Protein AF-A0A928AVB0-F1 (afdb_monomer)

Solvent-accessible surface area (backbone atoms only — not comparable to full-atom values): 29765 Å² total; per-residue (Å²): 132,82,90,82,88,85,86,88,80,89,84,90,81,90,79,86,81,80,78,79,77,73,74,73,78,79,77,47,70,68,59,52,48,50,52,51,53,48,54,49,32,62,73,76,41,54,88,38,67,64,11,52,35,81,81,88,55,29,34,52,44,80,77,34,76,37,48,82,91,45,72,61,44,40,78,40,68,30,35,34,32,32,40,48,37,33,17,40,88,89,65,53,45,31,30,37,44,44,56,68,58,26,51,76,64,70,45,57,50,70,55,31,75,59,55,64,46,55,44,76,41,37,97,92,64,82,36,57,29,36,48,61,43,51,57,36,42,34,74,39,47,47,84,84,43,78,47,59,34,23,30,53,18,25,36,39,34,44,30,41,36,91,31,51,69,17,97,61,77,74,52,40,64,35,48,33,88,36,86,77,62,92,82,50,46,34,35,35,40,38,36,29,42,36,72,41,77,41,59,56,50,55,31,47,53,48,49,52,53,48,36,45,76,59,50,26,70,61,83,87,72,74,81,80,85,72,96,85,68,53,68,72,56,47,47,46,47,62,53,28,85,64,80,76,85,63,66,95,72,78,87,68,71,77,74,63,63,65,76,45,46,70,43,26,30,34,54,54,43,77,87,45,78,63,39,31,33,22,54,48,38,31,56,88,56,83,76,72,36,62,74,68,50,51,60,79,40,40,59,93,97,50,71,84,58,66,70,68,72,82,44,96,80,66,53,71,68,59,51,51,50,54,42,25,54,48,47,32,71,74,70,46,66,41,62,50,80,80,46,55,81,78,41,58,51,35,74,79,38,65,63,46,36,38,40,41,42,33,23,42,64,71,60,48,68,49,45,64,40,41,51,69,47,37,34,71,63,58,72,46,67,92,66,88,48,62,64,44,81,42,49,52,77,50,44,87,74,42,45,60,44,51,53,50,59,57,41,55,50,69,39,37,56,41,28,27,29,33,41,39,31,40,12,60,37,49,68,8,55,78,29,42,72,4,60,51,99,65,84,73,76,70,76,90,51,70,69,57,57,48,50,54,50,51,40,40,40,54,37,38,27,69,75,73,32,92,60,62,46,58,80,76,68,84,90,72,94,70,92,74,56,55,87,52,46,72,55,91,82,58,102,58,96,75,75,57,53,71,73,81,32,55,21,48,41,58,33,51,45,39,36,36,34,45,35,38,28,97

Secondary structure (DSSP, 8-state):
----------------------------HHHHHHHHHHHHHHHH-GGGGGGEETTTTEEEEEEE---TTSPP-TT--EEEEEEEEEE-TT--EEEE--HHHHHHHT---TTS----EEEEESTT---SSHHHHHHHHSPEEETTEEE---TT-EEEEEE-GGGT--S--S-SS-B-SSPPPTT--EEEEEEEEEEES-HHHHHHHHHHHHHHHTT-B-----PPPPTT--HHHHHHHHH----SS--SS-----STHHHHTTSSBB-SSTTSTTEEEETT--TTS---TTTT-GGGGPPTT--------SSSSS-HHHHHHHHHHHHHHHH-S---TTTTTTSPBGGG-SEEEEEEEEEETTS-EEEES-HHHHHHHHSS-SS---PEEEESS-GGG--S-HHHHHHGGG-BTT-EEEEEE-GGGTT-TT-B--SSS--------HHHHHHHHHHHHHHHHHHT-TTGGGGGSSSS-----TTSTT---SSS---------SS-B-TT--EEEEEEE-

Foldseek 3Di:
DDDDDDDDDDDDDDDDDPPPPPPPPPQDLVNVLLVVLLVLCVPPPVLFNQQFDPVQGKTKDWPDLADPPFDFQAADWWKFWKFKWKDFSVRATFFGLDQVQCVVQVLDALLEQSGTFTGIAHDPDFDQFQQVSCQRHHFTRHPNDTGTHGAFTKMKMWHFLVRRHTPDPDPFSRGGPDHDDRGGIMIMIMTTLHIGLFLPLLLLVLLQQQLCQQQRADPPDDDDDDDDDDVVVVLCVLLDPDDDDDDPDDPPQPPCLLVLLNQHWYASHNLDRSKTKNQVDFLVDDGPLCRVPLCSSDDPPDDSDDDDQSAPDDHLVVLSNQVSVVCCVPQNRFDDSVCQRVFDQLLPPQKWFKWKFKDFSNNSTQDTLDQSNCCSSRVHDPDHGGTDIAGNPPLVPALAFQSCSSPVNNHGARTKMKIWHKQLRHVAQAWDRADDDDQPQPPDDVVVLVSNLVSVLVSCCVPVHPPSNVPPDDDDDPPDDSSCRSHPPDPDCSNRPPPRGRHTTHGGTIMMMTMGID

Sequence (518 aa):
MRNIAILLSAVLTTLLLSTSCVKEPSVTFKEIEQRSLKAWIEKHRPELLDNYQEVGGYYVEVLEPGVMDSVPVTGKDVWLWYNFTGRDLEGNICETRSYQLATQLGTYTDYTHYVPTFRFSGKETHTIHEGTYLATFNKLCIDGDSIEVRYGTKLRLYLPSSITKGSSASDGGYEGQFALDENIPMIVDLEIFGHVANPVAYEGERVDGFAEANGGLCTDHKAEPKEDESEKSAMRRRVGTRADESTEGDEEVDKRPLEFFDGRWHQPVDTLAQLYVNYAYSPTKSFDFKVLGADTLKYPNEDIYVGGSVYANGSMSDIDKRINEALVKRFGEGITYDEVLTTDSLNTKNTAKVWYVGRFLDGYVFDTNIDEVKEIVYGKVEDKGEALSFDMKNVDDNKYILAWNYSIPTLRKGQWAAILTVSTYGYGIAGVVGSHTSTTTGGNNAYYDFLNYMNYMNYMNNYYGYNYGGMYNSYYGLGYNPYYYGFAGSTEDTSVTVTTTHTEIPAYSPLIFQIFVE

Mean predicted aligned error: 12.58 Å

Nearest PDB structures (foldseek):
  4lav-assembly2_B  TM=4.173E-01  e=5.858E-08  Homo sapiens
  3o5f-assembly1_A  TM=8.536E-01  e=3.445E-04  Homo sapiens
  4qt2-assembly1_A  TM=6.869E-01  e=1.767E-04  Plasmodium falciparum 3D7
  8pja-assembly1_A  TM=8.370E-01  e=4.810E-04  Homo sapiens
  7awx-assembly2_B  TM=6.008E-01  e=6.008E-04  Homo sapiens

Radius of gyration: 29.99 Å; Cα contacts (8 Å, |Δi|>4): 926; chains: 1; bounding box: 101×83×100 Å

pLDDT: mean 73.72, std 21.55, range [26.23, 98.38]

Structure (mmCIF, N/CA/C/O backbone):
data_AF-A0A928AVB0-F1
#
_entry.id   AF-A0A928AVB0-F1
#
loop_
_atom_site.group_PDB
_atom_site.id
_atom_site.type_symbol
_atom_site.label_atom_id
_atom_site.label_alt_id
_atom_site.label_comp_id
_atom_site.label_asym_id
_atom_site.label_entity_id
_atom_site.label_seq_id
_atom_site.pdbx_PDB_ins_code
_atom_site.Cartn_x
_atom_site.Cartn_y
_atom_site.Cartn_z
_atom_site.occupancy
_atom_site.B_iso_or_equiv
_atom_site.auth_seq_id
_atom_site.auth_comp_id
_atom_site.auth_asym_id
_atom_site.auth_atom_id
_atom_site.pdbx_PDB_model_num
ATOM 1 N N . MET A 1 1 ? -54.535 52.413 71.057 1.00 33.66 1 MET A N 1
ATOM 2 C CA . MET A 1 1 ? -54.806 53.755 70.495 1.00 33.66 1 MET A CA 1
ATOM 3 C C . MET A 1 1 ? -53.481 54.479 70.309 1.00 33.66 1 MET A C 1
ATOM 5 O O . MET A 1 1 ? -52.753 54.530 71.284 1.00 33.66 1 MET A O 1
ATOM 9 N N . ARG A 1 2 ? -53.245 55.028 69.103 1.00 31.73 2 ARG A N 1
ATOM 10 C CA . ARG A 1 2 ? -52.317 56.134 68.746 1.00 31.73 2 ARG A CA 1
ATOM 11 C C . ARG A 1 2 ? -50.832 55.950 69.121 1.00 31.73 2 ARG A C 1
ATOM 13 O O . ARG A 1 2 ? -50.487 55.951 70.288 1.00 31.73 2 ARG A O 1
ATOM 20 N N . ASN A 1 3 ? -49.941 55.651 68.172 1.00 28.59 3 ASN A N 1
ATOM 21 C CA . ASN A 1 3 ? -49.267 56.571 67.230 1.00 28.59 3 ASN A CA 1
ATOM 22 C C . ASN A 1 3 ? -48.680 57.852 67.854 1.00 28.59 3 ASN A C 1
ATOM 24 O O . ASN A 1 3 ? -49.421 58.603 68.482 1.00 28.59 3 ASN A O 1
ATOM 28 N N . ILE A 1 4 ? -47.419 58.117 67.455 1.00 35.66 4 ILE A N 1
ATOM 29 C CA . ILE A 1 4 ? -46.680 59.397 67.276 1.00 35.66 4 ILE A CA 1
ATOM 30 C C . ILE A 1 4 ? -45.381 59.405 68.119 1.00 35.66 4 ILE A C 1
ATOM 32 O O . ILE A 1 4 ? -45.452 59.449 69.338 1.00 35.66 4 ILE A O 1
ATOM 36 N N . ALA A 1 5 ? -44.216 59.082 67.526 1.00 34.56 5 ALA A N 1
ATOM 37 C CA . ALA A 1 5 ? -43.248 59.976 66.836 1.00 34.56 5 ALA A CA 1
ATOM 38 C C . ALA A 1 5 ? -42.344 60.735 67.855 1.00 34.56 5 ALA A C 1
ATOM 40 O O . ALA A 1 5 ? -42.845 61.143 68.887 1.00 34.56 5 ALA A O 1
ATOM 41 N N . ILE A 1 6 ? -41.042 61.009 67.689 1.00 34.91 6 ILE A N 1
ATOM 42 C CA . ILE A 1 6 ? -40.151 61.054 66.523 1.00 34.91 6 ILE A CA 1
ATOM 43 C C . ILE A 1 6 ? -38.696 61.360 67.027 1.00 34.91 6 ILE A C 1
ATOM 45 O O . ILE A 1 6 ? -38.548 62.040 68.037 1.00 34.91 6 ILE A O 1
ATOM 49 N N . LEU A 1 7 ? -37.677 60.949 66.249 1.00 32.78 7 LEU A N 1
ATOM 50 C CA . LEU A 1 7 ? -36.312 61.519 66.035 1.00 32.78 7 LEU A CA 1
ATOM 51 C C . LEU A 1 7 ? -35.095 61.322 66.989 1.00 32.78 7 LEU A C 1
ATOM 53 O O . LEU A 1 7 ? -35.076 61.796 68.117 1.00 32.78 7 LEU A O 1
ATOM 57 N N . LEU A 1 8 ? -34.017 60.843 66.318 1.00 28.88 8 LEU A N 1
ATOM 58 C CA . LEU A 1 8 ? -32.571 61.203 66.372 1.00 28.88 8 LEU A CA 1
ATOM 59 C C . LEU A 1 8 ? -31.777 60.803 67.639 1.00 28.88 8 LEU A C 1
ATOM 61 O O . LEU A 1 8 ? -32.194 61.096 68.743 1.00 28.88 8 LEU A O 1
ATOM 65 N N . SER A 1 9 ? -30.594 60.172 67.595 1.00 28.92 9 SER A N 1
ATOM 66 C CA . SER A 1 9 ? -29.535 60.133 66.571 1.00 28.92 9 SER A CA 1
ATOM 67 C C . SER A 1 9 ? -28.434 59.104 66.921 1.00 28.92 9 SER A C 1
ATOM 69 O O . SER A 1 9 ? -28.043 59.026 68.078 1.00 28.92 9 SER A O 1
ATOM 71 N N . ALA A 1 10 ? -27.896 58.442 65.882 1.00 31.27 10 ALA A N 1
ATOM 72 C CA . ALA A 1 10 ? -26.540 57.876 65.720 1.00 31.27 10 ALA A CA 1
ATOM 73 C C . ALA A 1 10 ? -26.010 56.820 66.725 1.00 31.27 10 ALA A C 1
ATOM 75 O O . ALA A 1 10 ? -25.795 57.103 67.893 1.00 31.27 10 ALA A O 1
ATOM 76 N N . VAL A 1 11 ? -25.624 55.632 66.240 1.00 32.53 11 VAL A N 1
ATOM 77 C CA . VAL A 1 11 ? -24.258 55.335 65.758 1.00 32.53 11 VAL A CA 1
ATOM 78 C C . VAL A 1 11 ? -24.245 53.973 65.040 1.00 32.53 11 VAL A C 1
ATOM 80 O O . VAL A 1 11 ? -24.904 53.012 65.417 1.00 32.53 11 VAL A O 1
ATOM 83 N N . LEU A 1 12 ? -23.497 53.989 63.946 1.00 36.56 12 LEU A N 1
ATOM 84 C CA . LEU A 1 12 ? -23.180 52.995 62.932 1.00 36.56 12 LEU A CA 1
ATOM 85 C C . LEU A 1 12 ? -22.532 51.711 63.490 1.00 36.56 12 LEU A C 1
ATOM 87 O O . LEU A 1 12 ? -21.536 51.803 64.204 1.00 36.56 12 LEU A O 1
ATOM 91 N N . THR A 1 13 ? -22.980 50.522 63.069 1.00 36.69 13 THR A N 1
ATOM 92 C CA . THR A 1 13 ? -22.052 49.397 62.825 1.00 36.69 13 THR A CA 1
ATOM 93 C C . THR A 1 13 ? -22.631 48.371 61.845 1.00 36.69 13 THR A C 1
ATOM 95 O O . THR A 1 13 ? -23.638 47.716 62.082 1.00 36.69 13 THR A O 1
ATOM 98 N N . THR A 1 14 ? -21.947 48.315 60.709 1.00 37.47 14 THR A N 1
ATOM 99 C CA . THR A 1 14 ? -21.915 47.341 59.612 1.00 37.47 14 THR A CA 1
ATOM 100 C C . THR A 1 14 ? -22.321 45.898 59.939 1.00 37.47 14 THR A C 1
ATOM 102 O O . THR A 1 14 ? -21.672 45.248 60.756 1.00 37.47 14 THR A O 1
ATOM 105 N N . LEU A 1 15 ? -23.273 45.354 59.169 1.00 35.31 15 LEU A N 1
ATOM 106 C CA . LEU A 1 15 ? -23.420 43.912 58.955 1.00 35.31 15 LEU A CA 1
ATOM 107 C C . LEU A 1 15 ? -23.074 43.600 57.492 1.00 35.31 15 LEU A C 1
ATOM 109 O O . LEU A 1 15 ? -23.687 44.144 56.573 1.00 35.31 15 LEU A O 1
ATOM 113 N N . LEU A 1 16 ? -22.044 42.776 57.299 1.00 37.19 16 LEU A N 1
ATOM 114 C CA . LEU A 1 16 ? -21.566 42.321 55.998 1.00 37.19 16 LEU A CA 1
ATOM 115 C C . LEU A 1 16 ? -22.650 41.503 55.283 1.00 37.19 16 LEU A C 1
ATOM 117 O O . LEU A 1 16 ? -23.106 40.486 55.800 1.00 37.19 16 LEU A O 1
ATOM 121 N N . LEU A 1 17 ? -23.002 41.911 54.065 1.00 38.25 17 LEU A N 1
ATOM 122 C CA . LEU A 1 17 ? -23.633 41.033 53.084 1.00 38.25 17 LEU A CA 1
ATOM 123 C C . LEU A 1 17 ? -22.529 40.171 52.467 1.00 38.25 17 LEU A C 1
ATOM 125 O O . LEU A 1 17 ? -21.763 40.640 51.628 1.00 38.25 17 LEU A O 1
ATOM 129 N N . SER A 1 18 ? -22.425 38.916 52.894 1.00 35.69 18 SER A N 1
ATOM 130 C CA . SER A 1 18 ? -21.656 37.910 52.171 1.00 35.69 18 SER A CA 1
ATOM 131 C C . SER A 1 18 ? -22.395 37.554 50.881 1.00 35.69 18 SER A C 1
ATOM 133 O O . SER A 1 18 ? -23.296 36.718 50.853 1.00 35.69 18 SER A O 1
ATOM 135 N N . THR A 1 19 ? -22.001 38.196 49.782 1.00 36.47 19 THR A N 1
ATOM 136 C CA . THR A 1 19 ? -22.246 37.681 48.435 1.00 36.47 19 THR A CA 1
ATOM 137 C C . THR A 1 19 ? -21.499 36.357 48.299 1.00 36.47 19 THR A C 1
ATOM 139 O O . THR A 1 19 ? -20.285 36.328 48.093 1.00 36.47 19 THR A O 1
ATOM 142 N N . SER A 1 20 ? -22.216 35.248 48.458 1.00 32.47 20 SER A N 1
ATOM 143 C CA . SER A 1 20 ? -21.736 33.940 48.030 1.00 32.47 20 SER A CA 1
ATOM 144 C C . SER A 1 20 ? -21.704 33.935 46.502 1.00 32.47 20 SER A C 1
ATOM 146 O O . SER A 1 20 ? -22.694 33.612 45.851 1.00 32.47 20 SER A O 1
ATOM 148 N N . CYS A 1 21 ? -20.580 34.342 45.911 1.00 41.16 21 CYS A N 1
ATOM 149 C CA . CYS A 1 21 ? -20.248 33.909 44.560 1.00 41.16 21 CYS A CA 1
ATOM 150 C C . CYS A 1 21 ? -19.856 32.433 44.655 1.00 41.16 21 CYS A C 1
ATOM 152 O O . CYS A 1 21 ? -18.676 32.104 44.783 1.00 41.16 21 CYS A O 1
ATOM 154 N N . VAL A 1 22 ? -20.842 31.536 44.605 1.00 37.34 22 VAL A N 1
ATOM 155 C CA . VAL A 1 22 ? -20.578 30.182 44.118 1.00 37.34 22 VAL A CA 1
ATOM 156 C C . VAL A 1 22 ? -20.157 30.366 42.665 1.00 37.34 22 VAL A C 1
ATOM 158 O O . VAL A 1 22 ? -20.971 30.727 41.820 1.00 37.34 22 VAL A O 1
ATOM 161 N N . LYS A 1 23 ? -18.864 30.196 42.380 1.00 41.41 23 LYS A N 1
ATOM 162 C CA . LYS A 1 23 ? -18.435 29.903 41.014 1.00 41.41 23 LYS A CA 1
ATOM 163 C C . LYS A 1 23 ? -19.114 28.588 40.652 1.00 41.41 23 LYS A C 1
ATOM 165 O O . LYS A 1 23 ? -18.741 27.556 41.205 1.00 41.41 23 LYS A O 1
ATOM 170 N N . GLU A 1 24 ? -20.120 28.626 39.785 1.00 44.56 24 GLU A N 1
ATOM 171 C CA . GLU A 1 24 ? -20.544 27.411 39.097 1.00 44.56 24 GLU A CA 1
ATOM 172 C C . GLU A 1 24 ? -19.290 26.834 38.426 1.00 44.56 24 GLU A C 1
ATOM 174 O O . GLU A 1 24 ? -18.588 27.579 37.730 1.00 44.56 24 GLU A O 1
ATOM 179 N N . PRO A 1 25 ? -18.916 25.570 38.688 1.00 49.44 25 PRO A N 1
ATOM 180 C CA . PRO A 1 25 ? -17.823 24.966 37.953 1.00 49.44 25 PRO A CA 1
ATOM 181 C C . PRO A 1 25 ? -18.251 24.962 36.488 1.00 49.44 25 PRO A C 1
ATOM 183 O O . PRO A 1 25 ? -19.247 24.335 36.131 1.00 49.44 25 PRO A O 1
ATOM 186 N N . SER A 1 26 ? -17.542 25.720 35.651 1.00 61.50 26 SER A N 1
ATOM 187 C CA . SER A 1 26 ? -17.731 25.672 34.209 1.00 61.50 26 SER A CA 1
ATOM 188 C C . SER A 1 26 ? -17.428 24.242 33.774 1.00 61.50 26 SER A C 1
ATOM 190 O O . SER A 1 26 ? -16.262 23.844 33.769 1.00 61.50 26 SER A O 1
ATOM 192 N N . VAL A 1 27 ? -18.472 23.459 33.498 1.00 70.56 27 VAL A N 1
ATOM 193 C CA . VAL A 1 27 ? -18.339 22.087 33.001 1.00 70.56 27 VAL A CA 1
ATOM 194 C C . VAL A 1 27 ? -17.520 22.151 31.716 1.00 70.56 27 VAL A C 1
ATOM 196 O O . VAL A 1 27 ? -17.797 22.969 30.837 1.00 70.56 27 VAL A O 1
ATOM 199 N N . THR A 1 28 ? -16.468 21.346 31.632 1.00 80.62 28 THR A N 1
ATOM 200 C CA . THR A 1 28 ? -15.581 21.339 30.465 1.00 80.62 28 THR A CA 1
ATOM 201 C C . THR A 1 28 ? -16.300 20.747 29.252 1.00 80.62 28 THR A C 1
ATOM 203 O O . THR A 1 28 ? -17.199 19.919 29.403 1.00 80.62 28 THR A O 1
ATOM 206 N N . PHE A 1 29 ? -15.893 21.125 28.034 1.00 80.00 29 PHE A N 1
ATOM 207 C CA . PHE A 1 29 ? -16.454 20.544 26.805 1.00 80.00 29 PHE A CA 1
ATOM 208 C C . PHE A 1 29 ? -16.397 19.008 26.827 1.00 80.00 29 PHE A C 1
ATOM 210 O O . PHE A 1 29 ? -17.401 18.353 26.568 1.00 80.00 29 PHE A O 1
ATOM 217 N N . LYS A 1 30 ? -15.260 18.441 27.253 1.00 79.00 30 LYS A N 1
ATOM 218 C CA . LYS A 1 30 ? -15.066 16.992 27.387 1.00 79.00 30 LYS A CA 1
ATOM 219 C C . LYS A 1 30 ? -16.107 16.341 28.304 1.00 79.00 30 LYS A C 1
ATOM 221 O O . LYS A 1 30 ? -16.655 15.298 27.969 1.00 79.00 30 LYS A O 1
ATOM 226 N N . GLU A 1 31 ? -16.413 16.953 29.446 1.00 83.06 31 GLU A N 1
ATOM 227 C CA . GLU A 1 31 ? -17.437 16.437 30.365 1.00 83.06 31 GLU A CA 1
ATOM 228 C C . GLU A 1 31 ? -18.852 16.541 29.777 1.00 83.06 31 GLU A C 1
ATOM 230 O O . GLU A 1 31 ? -19.675 15.652 30.000 1.00 83.06 31 GLU A O 1
ATOM 235 N N . ILE A 1 32 ? -19.151 17.611 29.031 1.00 84.94 32 ILE A N 1
ATOM 236 C CA . ILE A 1 32 ? -20.437 17.771 28.333 1.00 84.94 32 ILE A CA 1
ATOM 237 C C . ILE A 1 32 ? -20.581 16.703 27.247 1.00 84.94 32 ILE A C 1
ATOM 239 O O . ILE A 1 32 ? -21.625 16.054 27.157 1.00 84.94 32 ILE A O 1
ATOM 243 N N . GLU A 1 33 ? -19.534 16.490 26.455 1.00 86.81 33 GLU A N 1
ATOM 244 C CA . GLU A 1 33 ? -19.502 15.487 25.399 1.00 86.81 33 GLU A CA 1
ATOM 245 C C . GLU A 1 33 ? -19.689 14.078 25.963 1.00 86.81 33 GLU A C 1
ATOM 247 O O . GLU A 1 33 ? -20.581 13.359 25.523 1.00 86.81 33 GLU A O 1
ATOM 252 N N . GLN A 1 34 ? -18.922 13.696 26.986 1.00 87.44 34 GLN A N 1
ATOM 253 C CA . GLN A 1 34 ? -19.032 12.371 27.602 1.00 87.44 34 GLN A CA 1
ATOM 254 C C . GLN A 1 34 ? -20.437 12.102 28.154 1.00 87.44 34 GLN A C 1
ATOM 256 O O . GLN A 1 34 ? -20.976 11.008 27.981 1.00 87.44 34 GLN A O 1
ATOM 261 N N . ARG A 1 35 ? -21.068 13.104 28.782 1.00 88.69 35 ARG A N 1
ATOM 262 C CA . ARG A 1 35 ? -22.465 12.997 29.238 1.00 88.69 35 ARG A CA 1
ATOM 263 C C . ARG A 1 35 ? -23.433 12.844 28.069 1.00 88.69 35 ARG A C 1
ATOM 265 O O . ARG A 1 35 ? -24.374 12.062 28.169 1.00 88.69 35 ARG A O 1
ATOM 272 N N . SER A 1 36 ? -23.197 13.569 26.979 1.00 89.44 36 SER A N 1
ATOM 273 C CA . SER A 1 36 ? -24.034 13.523 25.778 1.00 89.44 36 SER A CA 1
ATOM 274 C C . SER A 1 36 ? -23.930 12.169 25.075 1.00 89.44 36 SER A C 1
ATOM 276 O O . SER A 1 36 ? -24.956 11.570 24.761 1.00 89.44 36 SER A O 1
ATOM 278 N N . LEU A 1 37 ? -22.713 11.640 24.912 1.00 91.69 37 LEU A N 1
ATOM 279 C CA . LEU A 1 37 ? -22.473 10.313 24.350 1.00 91.69 37 LEU A CA 1
ATOM 280 C C . LEU A 1 37 ? -23.099 9.224 25.226 1.00 91.69 37 LEU A C 1
ATOM 282 O O . LEU A 1 37 ? -23.802 8.360 24.711 1.00 91.69 37 LEU A O 1
ATOM 286 N N . LYS A 1 38 ? -22.932 9.298 26.554 1.00 94.31 38 LYS A N 1
ATOM 287 C CA . LYS A 1 38 ? -23.590 8.368 27.481 1.00 94.31 38 LYS A CA 1
ATOM 288 C C . LYS A 1 38 ? -25.113 8.396 27.336 1.00 94.31 38 LYS A C 1
ATOM 290 O O . LYS A 1 38 ? -25.719 7.343 27.193 1.00 94.31 38 LYS A O 1
ATOM 295 N N . ALA A 1 39 ? -25.731 9.578 27.330 1.00 93.56 39 ALA A N 1
ATOM 296 C CA . ALA A 1 39 ? -27.179 9.706 27.161 1.00 93.56 39 ALA A CA 1
ATOM 297 C C . ALA A 1 39 ? -27.654 9.160 25.801 1.00 93.56 39 ALA A C 1
ATOM 299 O O . ALA A 1 39 ? -28.738 8.584 25.694 1.00 93.56 39 ALA A O 1
ATOM 300 N N . TRP A 1 40 ? -26.837 9.316 24.756 1.00 94.44 40 TRP A N 1
ATOM 301 C CA . TRP A 1 40 ? -27.108 8.718 23.455 1.00 94.44 40 TRP A CA 1
ATOM 302 C C . TRP A 1 40 ? -27.063 7.183 23.520 1.00 94.44 40 TRP A C 1
ATOM 304 O O . TRP A 1 40 ? -27.983 6.546 23.007 1.00 94.44 40 TRP A O 1
ATOM 314 N N . ILE A 1 41 ? -26.065 6.597 24.194 1.00 96.75 41 ILE A N 1
ATOM 315 C CA . ILE A 1 41 ? -25.951 5.143 24.411 1.00 96.75 41 ILE A CA 1
ATOM 316 C C . ILE A 1 41 ? -27.130 4.619 25.236 1.00 96.75 41 ILE A C 1
ATOM 318 O O . ILE A 1 41 ? -27.784 3.679 24.805 1.00 96.75 41 ILE A O 1
ATOM 322 N N . GLU A 1 42 ? -27.489 5.269 26.347 1.00 96.69 42 GLU A N 1
ATOM 323 C CA . GLU A 1 42 ? -28.650 4.890 27.175 1.00 96.69 42 GLU A CA 1
ATOM 324 C C . GLU A 1 42 ? -29.952 4.818 26.362 1.00 96.69 42 GLU A C 1
ATOM 326 O O . GLU A 1 42 ? -30.816 3.983 26.626 1.00 96.69 42 GLU A O 1
ATOM 331 N N . LYS A 1 43 ? -30.099 5.695 25.363 1.00 96.44 43 LYS A N 1
ATOM 332 C CA . LYS A 1 43 ? -31.293 5.762 24.521 1.00 96.44 43 LYS A CA 1
ATOM 333 C C . LYS A 1 43 ? -31.285 4.757 23.366 1.00 96.44 43 LYS A C 1
ATOM 335 O O . LYS A 1 43 ? -32.346 4.224 23.047 1.00 96.44 43 LYS A O 1
ATOM 340 N N . HIS A 1 44 ? -30.146 4.553 22.702 1.00 95.12 44 HIS A N 1
ATOM 341 C CA . HIS A 1 44 ? -30.088 3.810 21.434 1.00 95.12 44 HIS A CA 1
ATOM 342 C C . HIS A 1 44 ? -29.412 2.442 21.543 1.00 95.12 44 HIS A C 1
ATOM 344 O O . HIS A 1 44 ? -29.742 1.564 20.754 1.00 95.12 44 HIS A O 1
ATOM 350 N N . ARG A 1 45 ? -28.484 2.270 22.490 1.00 95.19 45 ARG A N 1
ATOM 351 C CA . ARG A 1 45 ? -27.652 1.073 22.693 1.00 95.19 45 ARG A CA 1
ATOM 352 C C . ARG A 1 45 ? -27.510 0.731 24.195 1.00 95.19 45 ARG A C 1
ATOM 354 O O . ARG A 1 45 ? -26.383 0.629 24.688 1.00 95.19 45 ARG A O 1
ATOM 361 N N . PRO A 1 46 ? -28.609 0.626 24.971 1.00 96.19 46 PRO A N 1
ATOM 362 C CA . PRO A 1 46 ? -28.546 0.456 26.428 1.00 96.19 46 PRO A CA 1
ATOM 363 C C . PRO A 1 46 ? -27.792 -0.806 26.873 1.00 96.19 46 PRO A C 1
ATOM 365 O O . PRO A 1 46 ? -27.274 -0.845 27.985 1.00 96.19 46 PRO A O 1
ATOM 368 N N . GLU A 1 47 ? -27.700 -1.817 26.012 1.00 95.19 47 GLU A N 1
ATOM 369 C CA . GLU A 1 47 ? -26.922 -3.034 26.236 1.00 95.19 47 GLU A CA 1
ATOM 370 C C . GLU A 1 47 ? -25.408 -2.798 26.317 1.00 95.19 47 GLU A C 1
ATOM 372 O O . GLU A 1 47 ? -24.701 -3.640 26.848 1.00 95.19 47 GLU A O 1
ATOM 377 N N . LEU A 1 48 ? -24.897 -1.657 25.837 1.00 95.88 48 LEU A N 1
ATOM 378 C CA . LEU A 1 48 ? -23.464 -1.349 25.860 1.00 95.88 48 LEU A CA 1
ATOM 379 C C . LEU A 1 48 ? -23.026 -0.575 27.108 1.00 95.88 48 LEU A C 1
ATOM 381 O O . LEU A 1 48 ? -21.851 -0.231 27.216 1.00 95.88 48 LEU A O 1
ATOM 385 N N . LEU A 1 49 ? -23.929 -0.261 28.045 1.00 94.06 49 LEU A N 1
ATOM 386 C CA . LEU A 1 49 ? -23.604 0.583 29.204 1.00 94.06 49 LEU A CA 1
ATOM 387 C C . LEU A 1 49 ? -22.501 -0.005 30.093 1.00 94.06 49 LEU A C 1
ATOM 389 O O . LEU A 1 49 ? -21.698 0.758 30.632 1.00 94.06 49 LEU A O 1
ATOM 393 N N . ASP A 1 50 ? -22.431 -1.333 30.183 1.00 93.31 50 ASP A N 1
ATOM 394 C CA . ASP A 1 50 ? -21.404 -2.055 30.941 1.00 93.31 50 ASP A CA 1
ATOM 395 C C . ASP A 1 50 ? -20.101 -2.269 30.135 1.00 93.31 50 ASP A C 1
ATOM 397 O O . ASP A 1 50 ? -19.092 -2.708 30.686 1.00 93.31 50 ASP A O 1
ATOM 401 N N . ASN A 1 51 ? -20.074 -1.867 28.855 1.00 95.44 51 ASN A N 1
ATOM 402 C CA . ASN A 1 51 ? -18.912 -1.960 27.954 1.00 95.44 51 ASN A CA 1
ATOM 403 C C . ASN A 1 51 ? -18.139 -0.635 27.844 1.00 95.44 51 ASN A C 1
ATOM 405 O O . ASN A 1 51 ? -17.466 -0.362 26.841 1.00 95.44 51 ASN A O 1
ATOM 409 N N . TYR A 1 52 ? -18.263 0.228 28.851 1.00 95.06 52 TYR A N 1
ATOM 410 C CA . TYR A 1 52 ? -17.554 1.501 28.912 1.00 95.06 52 TYR A CA 1
ATOM 411 C C . TYR A 1 52 ? -16.061 1.299 29.200 1.00 95.06 52 TYR A C 1
ATOM 413 O O . TYR A 1 52 ? -15.680 0.651 30.174 1.00 95.06 52 TYR A O 1
ATOM 421 N N . GLN A 1 53 ? -15.205 1.912 28.384 1.00 95.19 53 GLN A N 1
ATOM 422 C CA . GLN A 1 53 ? -13.756 1.900 28.560 1.00 95.19 53 GLN A CA 1
ATOM 423 C C . GLN A 1 53 ? -13.311 3.193 29.251 1.00 95.19 53 GLN A C 1
ATOM 425 O O . GLN A 1 53 ? -13.375 4.278 28.669 1.00 95.19 53 GLN A O 1
ATOM 430 N N . GLU A 1 54 ? -12.837 3.087 30.497 1.00 91.44 54 GLU A N 1
ATOM 431 C CA . GLU A 1 54 ? -12.413 4.251 31.291 1.00 91.44 54 GLU A CA 1
ATOM 432 C C . GLU A 1 54 ? -11.276 5.033 30.622 1.00 91.44 54 GLU A C 1
ATOM 434 O O . GLU A 1 54 ? -11.285 6.267 30.583 1.00 91.44 54 GLU A O 1
ATOM 439 N N . VAL A 1 55 ? -10.305 4.309 30.061 1.00 88.75 55 VAL A N 1
ATOM 440 C CA . VAL A 1 55 ? -9.205 4.891 29.292 1.00 88.75 55 VAL A CA 1
ATOM 441 C C . VAL A 1 55 ? -9.744 5.282 27.920 1.00 88.75 55 VAL A C 1
ATOM 443 O O . VAL A 1 55 ? -10.080 4.423 27.118 1.00 88.75 55 VAL A O 1
ATOM 446 N N . GLY A 1 56 ? -9.843 6.586 27.658 1.00 87.25 56 GLY A N 1
ATOM 447 C CA . GLY A 1 56 ? -10.404 7.145 26.420 1.00 87.25 56 GLY A CA 1
ATOM 448 C C . GLY A 1 56 ? -11.885 7.526 26.523 1.00 87.25 56 GLY A C 1
ATOM 449 O O . GLY A 1 56 ? -12.304 8.484 25.879 1.00 87.25 56 GLY A O 1
ATOM 450 N N . GLY A 1 57 ? -12.660 6.870 27.390 1.00 92.44 57 GLY A N 1
ATOM 451 C CA . GLY A 1 57 ? -14.058 7.219 27.648 1.00 92.44 57 GLY A CA 1
ATOM 452 C C . GLY A 1 57 ? -15.000 6.907 26.486 1.00 92.44 57 GLY A C 1
ATOM 453 O O . GLY A 1 57 ? -15.807 7.756 26.108 1.00 92.44 57 GLY A O 1
ATOM 454 N N . TYR A 1 58 ? -14.879 5.708 25.920 1.00 93.75 58 TYR A N 1
ATOM 455 C CA . TYR A 1 58 ? -15.660 5.226 24.776 1.00 93.75 58 TYR A CA 1
ATOM 456 C C . TYR A 1 58 ? -16.398 3.926 25.104 1.00 93.75 58 TYR A C 1
ATOM 458 O O . TYR A 1 58 ? -16.132 3.301 26.128 1.00 93.75 58 TYR A O 1
ATOM 466 N N . TYR A 1 59 ? -17.324 3.518 24.237 1.00 96.25 59 TYR A N 1
ATOM 467 C CA . TYR A 1 59 ? -18.045 2.246 24.369 1.00 96.25 59 TYR A CA 1
ATOM 468 C C . TYR A 1 59 ? -17.669 1.296 23.238 1.00 96.25 59 TYR A C 1
ATOM 470 O O . TYR A 1 59 ? -17.347 1.741 22.132 1.00 96.25 59 TYR A O 1
ATOM 478 N N . VAL A 1 60 ? -17.728 -0.005 23.517 1.00 96.75 60 VAL A N 1
ATOM 479 C CA . VAL A 1 60 ? -17.371 -1.054 22.559 1.00 96.75 60 VAL A CA 1
ATOM 480 C C . VAL A 1 60 ? -18.498 -2.064 22.415 1.00 96.75 60 VAL A C 1
ATOM 482 O O . VAL A 1 60 ? -19.041 -2.570 23.393 1.00 96.75 60 VAL A O 1
ATOM 485 N N . GLU A 1 61 ? -18.802 -2.396 21.171 1.00 96.56 61 GLU A N 1
ATOM 486 C CA . GLU A 1 61 ? -19.571 -3.568 20.786 1.00 96.56 61 GLU A CA 1
ATOM 487 C C . GLU A 1 61 ? -18.637 -4.554 20.078 1.00 96.56 61 GLU A C 1
ATOM 489 O O . GLU A 1 61 ? -17.934 -4.191 19.132 1.00 96.56 61 GLU A O 1
ATOM 494 N N . VAL A 1 62 ? -18.632 -5.810 20.525 1.00 96.19 62 VAL A N 1
ATOM 495 C CA . VAL A 1 62 ? -17.912 -6.892 19.843 1.00 96.19 62 VAL A CA 1
ATOM 496 C C . VAL A 1 62 ? -18.851 -7.515 18.820 1.00 96.19 62 VAL A C 1
ATOM 498 O O . VAL A 1 62 ? -19.831 -8.157 19.187 1.00 96.19 62 VAL A O 1
ATOM 501 N N . LEU A 1 63 ? -18.550 -7.322 17.536 1.00 96.44 63 LEU A N 1
ATOM 502 C CA . LEU A 1 63 ? -19.311 -7.916 16.436 1.00 96.44 63 LEU A CA 1
ATOM 503 C C . LEU A 1 63 ? -18.838 -9.348 16.176 1.00 96.44 63 LEU A C 1
ATOM 505 O O . LEU A 1 63 ? -19.648 -10.261 16.042 1.00 96.44 63 LEU A O 1
ATOM 509 N N . GLU A 1 64 ? -17.518 -9.546 16.153 1.00 95.12 64 GLU A N 1
ATOM 510 C CA . GLU A 1 64 ? -16.882 -10.859 16.056 1.00 95.12 64 GLU A CA 1
ATOM 511 C C . GLU A 1 64 ? -15.639 -10.893 16.961 1.00 95.12 64 GLU A C 1
ATOM 513 O O . GLU A 1 64 ? -14.805 -9.987 16.887 1.00 95.12 64 GLU A O 1
ATOM 518 N N . PRO A 1 65 ? -15.464 -11.921 17.813 1.00 91.69 65 PRO A N 1
ATOM 519 C CA . PRO A 1 65 ? -14.320 -11.997 18.727 1.00 91.69 65 PRO A CA 1
ATOM 520 C C . PRO A 1 65 ? -12.991 -12.294 18.009 1.00 91.69 65 PRO A C 1
ATOM 522 O O . PRO A 1 65 ? -11.920 -12.024 18.556 1.00 91.69 65 PRO A O 1
ATOM 525 N N . GLY A 1 66 ? -13.047 -12.805 16.777 1.00 91.94 66 GLY A N 1
ATOM 526 C CA . GLY A 1 66 ? -11.890 -13.246 16.002 1.00 91.94 66 GLY A CA 1
ATOM 527 C C . GLY A 1 66 ? -11.467 -14.689 16.291 1.00 91.94 66 GLY A C 1
ATOM 528 O O . GLY A 1 66 ? -12.134 -15.438 17.006 1.00 91.94 66 GLY A O 1
ATOM 529 N N . VAL A 1 67 ? -10.338 -15.085 15.709 1.00 90.94 67 VAL A N 1
ATOM 530 C CA . VAL A 1 67 ? -9.806 -16.453 15.738 1.00 90.94 67 VAL A CA 1
ATOM 531 C C . VAL A 1 67 ? -9.088 -16.696 17.056 1.00 90.94 67 VAL A C 1
ATOM 533 O O . VAL A 1 67 ? -7.989 -16.184 17.265 1.00 90.94 67 VAL A O 1
ATOM 536 N N . MET A 1 68 ? -9.686 -17.481 17.951 1.00 87.62 68 MET A N 1
ATOM 537 C CA . MET A 1 68 ? -9.205 -17.653 19.331 1.00 87.62 68 MET A CA 1
ATOM 538 C C . MET A 1 68 ? -7.771 -18.186 19.447 1.00 87.62 68 MET A C 1
ATOM 540 O O . MET A 1 68 ? -7.055 -17.776 20.360 1.00 87.62 68 MET A O 1
ATOM 544 N N . ASP A 1 69 ? -7.330 -19.021 18.506 1.00 87.00 69 ASP A N 1
ATOM 545 C CA . ASP A 1 69 ? -5.971 -19.581 18.493 1.00 87.00 69 ASP A CA 1
ATOM 546 C C . ASP A 1 69 ? -4.912 -18.586 17.988 1.00 87.00 69 ASP A C 1
ATOM 548 O O . ASP A 1 69 ? -3.710 -18.801 18.159 1.00 87.00 69 ASP A O 1
ATOM 552 N N . SER A 1 70 ? -5.340 -17.459 17.407 1.00 88.19 70 SER A N 1
ATOM 553 C CA . SER A 1 70 ? -4.427 -16.416 16.947 1.00 88.19 70 SER A CA 1
ATOM 554 C C . SER A 1 70 ? -3.793 -15.642 18.098 1.00 88.19 70 SER A C 1
ATOM 556 O O . SER A 1 70 ? -4.311 -15.565 19.210 1.00 88.19 70 SER A O 1
ATOM 558 N N . VAL A 1 71 ? -2.632 -15.046 17.842 1.00 88.38 71 VAL A N 1
ATOM 559 C CA . VAL A 1 71 ? -1.887 -14.301 18.859 1.00 88.38 71 VAL A CA 1
ATOM 560 C C . VAL A 1 71 ? -2.558 -12.938 19.095 1.00 88.38 71 VAL A C 1
ATOM 562 O O . VAL A 1 71 ? -2.681 -12.179 18.133 1.00 88.38 71 VAL A O 1
ATOM 565 N N . PRO A 1 72 ? -2.931 -12.572 20.339 1.00 90.56 72 PRO A N 1
ATOM 566 C CA . PRO A 1 72 ? -3.542 -11.273 20.615 1.00 90.56 72 PRO A CA 1
ATOM 567 C C . PRO A 1 72 ? -2.550 -10.121 20.414 1.00 90.56 72 PRO A C 1
ATOM 569 O O . PRO A 1 72 ? -1.343 -10.296 20.620 1.00 90.56 72 PRO A O 1
ATOM 572 N N . VAL A 1 73 ? -3.079 -8.955 20.047 1.00 87.56 73 VAL A N 1
ATOM 573 C CA . VAL A 1 73 ? -2.357 -7.690 19.812 1.00 87.56 73 VAL A CA 1
ATOM 574 C C . VAL A 1 73 ? -2.114 -6.935 21.122 1.00 87.56 73 VAL A C 1
ATOM 576 O O . VAL A 1 73 ? -1.081 -6.291 21.288 1.00 87.56 73 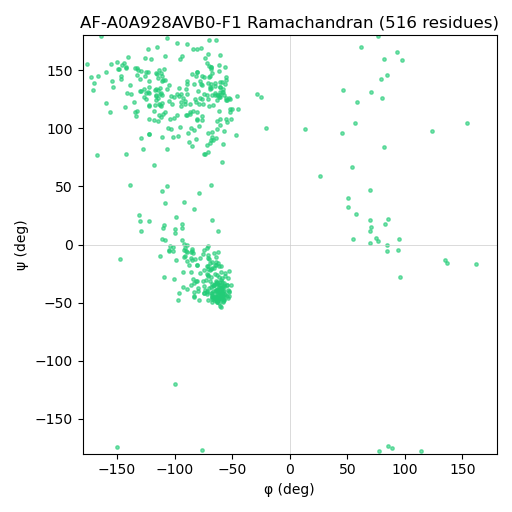VAL A O 1
ATOM 579 N N . THR A 1 74 ? -3.052 -7.049 22.064 1.00 89.25 74 THR A N 1
ATOM 580 C CA . THR A 1 74 ? -3.096 -6.308 23.329 1.00 89.25 74 THR A CA 1
ATOM 581 C C . THR A 1 74 ? -1.749 -6.273 24.063 1.00 89.25 74 THR A C 1
ATOM 583 O O . THR A 1 74 ? -1.136 -7.309 24.331 1.00 89.25 74 THR A O 1
ATOM 586 N N . GLY A 1 75 ? -1.306 -5.064 24.420 1.00 86.94 75 GLY A N 1
ATOM 587 C CA . GLY A 1 75 ? -0.088 -4.804 25.189 1.00 86.94 75 GLY A CA 1
ATOM 588 C C . GLY A 1 75 ? 1.233 -5.070 24.461 1.00 86.94 75 GLY A C 1
ATOM 589 O O . GLY A 1 75 ? 2.273 -5.104 25.121 1.00 86.94 75 GLY A O 1
ATOM 590 N N . LYS A 1 76 ? 1.218 -5.290 23.141 1.00 86.19 76 LYS A N 1
ATOM 591 C CA . LYS A 1 76 ? 2.420 -5.552 22.340 1.00 86.19 76 LYS A CA 1
ATOM 592 C C . LYS A 1 76 ? 2.713 -4.399 21.398 1.00 86.19 76 LYS A C 1
ATOM 594 O O . LYS A 1 76 ? 1.797 -3.775 20.877 1.00 86.19 76 LYS A O 1
ATOM 599 N N . ASP A 1 77 ? 4.000 -4.190 21.154 1.00 83.44 77 ASP A N 1
ATOM 600 C CA . ASP A 1 77 ? 4.502 -3.286 20.127 1.00 83.44 77 ASP A CA 1
ATOM 601 C C . ASP A 1 77 ? 4.566 -4.051 18.800 1.00 83.44 77 ASP A C 1
ATOM 603 O O . ASP A 1 77 ? 5.463 -4.868 18.578 1.00 83.44 77 ASP A O 1
ATOM 607 N N . VAL A 1 78 ? 3.567 -3.844 17.946 1.00 84.25 78 VAL A N 1
ATOM 608 C CA . VAL A 1 78 ? 3.417 -4.553 16.669 1.00 84.25 78 VAL A CA 1
ATOM 609 C C . VAL A 1 78 ? 2.939 -3.615 15.572 1.00 84.25 78 VAL A C 1
ATOM 611 O O . VAL A 1 78 ? 2.374 -2.558 15.829 1.00 84.25 78 VAL A O 1
ATOM 614 N N . TRP A 1 79 ? 3.132 -4.019 14.327 1.00 84.25 79 TRP A N 1
ATOM 615 C CA . TRP A 1 79 ? 2.491 -3.406 13.176 1.00 84.25 79 TRP A CA 1
ATOM 616 C C . TRP A 1 79 ? 1.229 -4.178 12.832 1.00 84.25 79 TRP A C 1
ATOM 618 O O . TRP A 1 79 ? 1.270 -5.399 12.728 1.00 84.25 79 TRP A O 1
ATOM 628 N N . LEU A 1 80 ? 0.117 -3.471 12.688 1.00 84.94 80 LEU A N 1
ATOM 629 C CA . LEU A 1 80 ? -1.229 -4.016 12.597 1.00 84.94 80 LEU A CA 1
ATOM 630 C C . LEU A 1 80 ? -1.827 -3.707 11.228 1.00 84.94 80 LEU A C 1
ATOM 632 O O . LEU A 1 80 ? -1.794 -2.553 10.792 1.00 84.94 80 LEU A O 1
ATOM 636 N N . TRP A 1 81 ? -2.431 -4.717 10.602 1.00 87.19 81 TRP A N 1
ATOM 637 C CA . TRP A 1 81 ? -3.354 -4.507 9.495 1.00 87.19 81 TRP A CA 1
ATOM 638 C C . TRP A 1 81 ? -4.774 -4.411 10.002 1.00 87.19 81 TRP A C 1
ATOM 640 O O . TRP A 1 81 ? -5.265 -5.319 10.680 1.00 87.19 81 TRP A O 1
ATOM 650 N N . TYR A 1 82 ? -5.445 -3.327 9.644 1.00 86.94 82 TYR A N 1
ATOM 651 C CA . TYR A 1 82 ? -6.846 -3.157 9.973 1.00 86.94 82 TYR A CA 1
ATOM 652 C C . TYR A 1 82 ? -7.581 -2.346 8.920 1.00 86.94 82 TYR A C 1
ATOM 654 O O . TYR A 1 82 ? -7.018 -1.484 8.247 1.00 86.94 82 TYR A O 1
ATOM 662 N N . ASN A 1 83 ? -8.868 -2.621 8.796 1.00 87.62 83 ASN A N 1
ATOM 663 C CA . ASN A 1 83 ? -9.785 -1.821 8.009 1.00 87.62 83 ASN A CA 1
ATOM 664 C C . ASN A 1 83 ? -10.719 -1.065 8.946 1.00 87.62 83 ASN A C 1
ATOM 666 O O . ASN A 1 83 ? -10.994 -1.520 10.059 1.00 87.62 83 ASN A O 1
ATOM 670 N N . PHE A 1 84 ? -11.185 0.098 8.504 1.00 87.25 84 PHE A N 1
ATOM 671 C CA . PHE A 1 84 ? -12.134 0.876 9.272 1.00 87.25 84 PHE A CA 1
ATOM 672 C C . PHE A 1 84 ? -13.179 1.562 8.396 1.00 87.25 84 PHE A C 1
ATOM 674 O O . PHE A 1 84 ? -12.970 1.858 7.216 1.00 87.25 84 PHE A O 1
ATOM 681 N N . THR A 1 85 ? -14.342 1.797 8.992 1.00 89.44 85 THR A N 1
ATOM 682 C CA . THR A 1 85 ? -15.383 2.660 8.438 1.00 89.44 85 THR A CA 1
ATOM 683 C C . THR A 1 85 ? -15.916 3.557 9.536 1.00 89.44 85 THR A C 1
ATOM 685 O O . THR A 1 85 ? -16.392 3.094 10.571 1.00 89.44 85 THR A O 1
ATOM 688 N N . GLY A 1 86 ? -15.819 4.851 9.282 1.00 89.44 86 GLY A N 1
ATOM 689 C CA . GLY A 1 86 ? -16.231 5.921 10.155 1.00 89.44 86 GLY A CA 1
ATOM 690 C C . GLY A 1 86 ? -17.619 6.440 9.837 1.00 89.44 86 GLY A C 1
ATOM 691 O O . GLY A 1 86 ? -17.934 6.695 8.673 1.00 89.44 86 GLY A O 1
ATOM 692 N N . ARG A 1 87 ? -18.442 6.628 10.866 1.00 89.81 87 ARG A N 1
ATOM 693 C CA . ARG A 1 87 ? -19.794 7.172 10.749 1.00 89.81 87 ARG A CA 1
ATOM 694 C C . ARG A 1 87 ? -20.063 8.230 11.803 1.00 89.81 87 ARG A C 1
ATOM 696 O O . ARG A 1 87 ? -19.531 8.152 12.910 1.00 89.81 87 ARG A O 1
ATOM 703 N N . ASP A 1 88 ? -20.945 9.165 11.492 1.00 88.12 88 ASP A N 1
ATOM 704 C CA . ASP A 1 88 ? -21.566 9.990 12.525 1.00 88.12 88 ASP A CA 1
ATOM 705 C C . ASP A 1 88 ? -22.554 9.164 13.381 1.00 88.12 88 ASP A C 1
ATOM 707 O O . ASP A 1 88 ? -22.804 7.977 13.136 1.00 88.12 88 ASP A O 1
ATOM 711 N N . LEU A 1 89 ? -23.134 9.787 14.411 1.00 87.94 89 LEU A N 1
ATOM 712 C CA . LEU A 1 89 ? -24.119 9.130 15.279 1.00 87.94 89 LEU A CA 1
ATOM 713 C C . LEU A 1 89 ? -25.471 8.851 14.595 1.00 87.94 89 LEU A C 1
ATOM 715 O O . LEU A 1 89 ? -26.285 8.113 15.151 1.00 87.94 89 LEU A O 1
ATOM 719 N N . GLU A 1 90 ? -25.732 9.423 13.418 1.00 86.81 90 GLU A N 1
ATOM 720 C CA . GLU A 1 90 ? -26.912 9.108 12.601 1.00 86.81 90 GLU A CA 1
ATOM 721 C C . GLU A 1 90 ? -26.665 7.892 11.690 1.00 86.81 90 GLU A C 1
ATOM 723 O O . GLU A 1 90 ? -27.608 7.311 11.151 1.00 86.81 90 GLU A O 1
ATOM 728 N N . GLY A 1 91 ? -25.408 7.450 11.581 1.00 86.88 91 GLY A N 1
ATOM 729 C CA . GLY A 1 91 ? -24.974 6.305 10.790 1.00 86.88 91 GLY A CA 1
ATOM 730 C C . GLY A 1 91 ? -24.486 6.668 9.386 1.00 86.88 91 GLY A C 1
ATOM 731 O O . GLY A 1 91 ? -24.154 5.754 8.617 1.00 86.88 91 GLY A O 1
ATOM 732 N N . ASN A 1 92 ? -24.409 7.959 9.054 1.00 88.12 92 ASN A N 1
ATOM 733 C CA . ASN A 1 92 ? -23.903 8.442 7.774 1.00 88.12 92 ASN A CA 1
ATOM 734 C C . ASN A 1 92 ? -22.399 8.170 7.681 1.00 88.12 92 ASN A C 1
ATOM 736 O O . ASN A 1 92 ? -21.672 8.399 8.643 1.00 88.12 92 ASN A O 1
ATOM 740 N N . ILE A 1 93 ? -21.924 7.662 6.540 1.00 86.88 93 ILE A N 1
ATOM 741 C CA . ILE A 1 93 ? -20.507 7.309 6.360 1.00 86.88 93 ILE A CA 1
ATOM 742 C C . ILE A 1 93 ? -19.697 8.577 6.096 1.00 86.88 93 ILE A C 1
ATOM 744 O O . ILE A 1 93 ? -19.937 9.272 5.105 1.00 86.88 93 ILE A O 1
ATOM 748 N N . CYS A 1 94 ? -18.718 8.821 6.965 1.00 84.31 94 CYS A N 1
ATOM 749 C CA . CYS A 1 94 ? -17.794 9.948 6.887 1.00 84.31 94 CYS A CA 1
ATOM 750 C C . CYS A 1 94 ? -16.434 9.559 6.303 1.00 84.31 94 CYS A C 1
ATOM 752 O O . CYS A 1 94 ? -15.780 10.378 5.669 1.00 84.31 94 CYS A O 1
ATOM 754 N N . GLU A 1 95 ? -16.015 8.309 6.492 1.00 84.31 95 GLU A N 1
ATOM 755 C CA . GLU A 1 95 ? -14.754 7.784 5.964 1.00 84.31 95 GLU A CA 1
ATOM 756 C C . GLU A 1 95 ? -14.872 6.270 5.789 1.00 84.31 95 GLU A C 1
ATOM 758 O O . GLU A 1 95 ? -15.484 5.586 6.616 1.00 84.31 95 GLU A O 1
ATOM 763 N N . THR A 1 96 ? -14.315 5.715 4.716 1.00 86.44 96 THR A N 1
ATOM 764 C CA . THR A 1 96 ? -14.294 4.265 4.526 1.00 86.44 96 THR A CA 1
ATOM 765 C C . THR A 1 96 ? -13.129 3.808 3.663 1.00 86.44 96 THR A C 1
ATOM 767 O O . THR A 1 96 ? -12.863 4.342 2.591 1.00 86.44 96 THR A O 1
ATOM 770 N N . ARG A 1 97 ? -12.475 2.735 4.110 1.00 85.31 97 ARG A N 1
ATOM 771 C CA . ARG A 1 97 ? -11.500 1.980 3.313 1.00 85.31 97 ARG A CA 1
ATOM 772 C C . ARG A 1 97 ? -12.125 0.790 2.576 1.00 85.31 97 ARG A C 1
ATOM 774 O O . ARG A 1 97 ? -11.428 0.048 1.894 1.00 85.31 97 ARG A O 1
ATOM 781 N N . SER A 1 98 ? -13.448 0.611 2.657 1.00 85.50 98 SER A N 1
ATOM 782 C CA . SER A 1 98 ? -14.165 -0.394 1.867 1.00 85.50 98 SER A CA 1
ATOM 783 C C . SER A 1 98 ? -14.491 0.143 0.476 1.00 85.50 98 SER A C 1
ATOM 785 O O . SER A 1 98 ? -15.337 1.026 0.324 1.00 85.50 98 SER A O 1
ATOM 787 N N . TYR A 1 99 ? -13.900 -0.471 -0.553 1.00 85.00 99 TYR A N 1
ATOM 788 C CA . TYR A 1 99 ? -14.223 -0.146 -1.945 1.00 85.00 99 TYR A CA 1
ATOM 789 C C . TYR A 1 99 ? -15.716 -0.356 -2.251 1.00 85.00 99 TYR A C 1
ATOM 791 O O . TYR A 1 99 ? -16.310 0.416 -3.006 1.00 85.00 99 TYR A O 1
ATOM 799 N N . GLN A 1 100 ? -16.351 -1.381 -1.657 1.00 86.38 100 GLN A N 1
ATOM 800 C CA . GLN A 1 100 ? -17.773 -1.660 -1.867 1.00 86.38 100 GLN A CA 1
ATOM 801 C C . GLN A 1 100 ? -18.638 -0.514 -1.342 1.00 86.38 100 GLN A C 1
ATOM 803 O O . GLN A 1 100 ? -19.557 -0.081 -2.036 1.00 86.38 100 GLN A O 1
ATOM 808 N N . LEU A 1 101 ? -18.341 -0.016 -0.137 1.00 88.50 101 LEU A N 1
ATOM 809 C CA . LEU A 1 101 ? -19.066 1.111 0.444 1.00 88.50 101 LEU A CA 1
ATOM 810 C C . LEU A 1 101 ? -18.797 2.398 -0.339 1.00 88.50 101 LEU A C 1
ATOM 812 O O . LEU A 1 101 ? -19.753 3.077 -0.699 1.00 88.50 101 LEU A O 1
ATOM 816 N N . ALA A 1 102 ? -17.542 2.689 -0.689 1.00 87.62 102 ALA A N 1
ATOM 817 C CA . ALA A 1 102 ? -17.204 3.853 -1.512 1.00 87.62 102 ALA A CA 1
ATOM 818 C C . ALA A 1 102 ? -17.946 3.836 -2.864 1.00 87.62 102 ALA A C 1
ATOM 820 O O . ALA A 1 102 ? -18.490 4.850 -3.303 1.00 87.62 102 ALA A O 1
ATOM 821 N N . THR A 1 103 ? -18.064 2.661 -3.496 1.00 88.38 103 THR A N 1
ATOM 822 C CA . THR A 1 103 ? -18.825 2.486 -4.746 1.00 88.38 103 THR A CA 1
ATOM 823 C C . THR A 1 103 ? -20.320 2.727 -4.531 1.00 88.38 103 THR A C 1
ATOM 825 O O . THR A 1 103 ? -20.952 3.427 -5.319 1.00 88.38 103 THR A O 1
ATOM 828 N N . GLN A 1 104 ? -20.899 2.179 -3.456 1.00 89.12 104 GLN A N 1
ATOM 829 C CA . GLN A 1 104 ? -22.317 2.369 -3.121 1.00 89.12 104 GLN A CA 1
ATOM 830 C C . GLN A 1 104 ? -22.662 3.832 -2.815 1.00 89.12 104 GLN A C 1
ATOM 832 O O . GLN A 1 104 ? -23.766 4.273 -3.131 1.00 89.12 104 GLN A O 1
ATOM 837 N N . LEU A 1 105 ? -21.727 4.576 -2.220 1.00 86.75 105 LEU A N 1
ATOM 838 C CA . LEU A 1 105 ? -21.876 5.996 -1.894 1.00 86.75 105 LEU A CA 1
ATOM 839 C C . LEU A 1 105 ? -21.579 6.927 -3.077 1.00 86.75 105 LEU A C 1
ATOM 841 O O . LEU A 1 105 ? -21.877 8.118 -3.002 1.00 86.75 105 LEU A O 1
ATOM 845 N N . GLY A 1 106 ? -20.989 6.408 -4.157 1.00 87.31 106 GLY A N 1
ATOM 846 C CA . GLY A 1 106 ? -20.510 7.222 -5.273 1.00 87.31 106 GLY A CA 1
ATOM 847 C C . GLY A 1 106 ? -19.287 8.082 -4.933 1.00 87.31 106 GLY A C 1
ATOM 848 O O . GLY A 1 106 ? -19.050 9.069 -5.623 1.00 87.31 106 GLY A O 1
ATOM 849 N N . THR A 1 107 ? -18.532 7.727 -3.886 1.00 86.06 107 THR A N 1
ATOM 850 C CA . THR A 1 107 ? -17.275 8.392 -3.490 1.00 86.06 107 THR A CA 1
ATOM 851 C C . THR A 1 107 ? -16.026 7.630 -3.928 1.00 86.06 107 THR A C 1
ATOM 853 O O . THR A 1 107 ? -14.915 8.104 -3.726 1.00 86.06 107 THR A O 1
ATOM 856 N N . TYR A 1 108 ? -16.198 6.462 -4.556 1.00 87.69 108 TYR A N 1
ATOM 857 C CA . TYR A 1 108 ? -15.100 5.691 -5.134 1.00 87.69 108 TYR A CA 1
ATOM 858 C C . TYR A 1 108 ? -14.294 6.509 -6.150 1.00 87.69 108 TYR A C 1
ATOM 860 O O . TYR A 1 108 ? -14.860 7.176 -7.021 1.00 87.69 108 TYR A O 1
ATOM 868 N N . THR A 1 109 ? -12.973 6.368 -6.090 1.00 86.19 109 THR A N 1
ATOM 869 C CA . THR A 1 109 ? -12.040 6.938 -7.058 1.00 86.19 109 THR A CA 1
ATOM 870 C C . THR A 1 109 ? -10.927 5.945 -7.383 1.00 86.19 109 THR A C 1
ATOM 872 O O . THR A 1 109 ? -10.370 5.315 -6.488 1.00 86.19 109 THR A O 1
ATOM 875 N N . ASP A 1 110 ? -10.567 5.832 -8.665 1.00 85.81 110 ASP A N 1
ATOM 876 C CA . ASP A 1 110 ? -9.430 5.016 -9.121 1.00 85.81 110 ASP A CA 1
ATOM 877 C C . ASP A 1 110 ? -8.069 5.621 -8.728 1.00 85.81 110 ASP A C 1
ATOM 879 O O . ASP A 1 110 ? -7.028 5.050 -9.029 1.00 85.81 110 ASP A O 1
ATOM 883 N N . TYR A 1 111 ? -8.060 6.782 -8.064 1.00 84.06 111 TYR A N 1
ATOM 884 C CA . TYR A 1 111 ? -6.868 7.351 -7.436 1.00 84.06 111 TYR A CA 1
ATOM 885 C C . TYR A 1 111 ? -6.630 6.817 -6.016 1.00 84.06 111 TYR A C 1
ATOM 887 O O . TYR A 1 111 ? -5.574 7.092 -5.447 1.00 84.06 111 TYR A O 1
ATOM 895 N N . THR A 1 112 ? -7.555 6.033 -5.456 1.00 85.31 112 THR A N 1
ATOM 896 C CA . THR A 1 112 ? -7.453 5.488 -4.099 1.00 85.31 112 THR A CA 1
ATOM 897 C C . THR A 1 112 ? -7.334 3.975 -4.107 1.00 85.31 112 THR A C 1
ATOM 899 O O . THR A 1 112 ? -8.187 3.254 -4.625 1.00 85.31 112 THR A O 1
ATOM 902 N N . HIS A 1 113 ? -6.294 3.485 -3.436 1.00 86.62 113 HIS A N 1
ATOM 903 C CA . HIS A 1 113 ? -6.074 2.063 -3.260 1.00 86.62 113 HIS A CA 1
ATOM 904 C C . HIS A 1 113 ? -6.796 1.560 -2.000 1.00 86.62 113 HIS A C 1
ATOM 906 O O . HIS A 1 113 ? -6.291 1.670 -0.885 1.00 86.62 113 HIS A O 1
ATOM 912 N N . TYR A 1 114 ? -8.003 1.015 -2.167 1.00 84.50 114 TYR A N 1
ATOM 913 C CA . TYR A 1 114 ? -8.849 0.542 -1.062 1.00 84.50 114 TYR A CA 1
ATOM 914 C C . TYR A 1 114 ? -8.350 -0.780 -0.453 1.00 84.50 114 TYR A C 1
ATOM 916 O O . TYR A 1 114 ? -8.907 -1.852 -0.697 1.00 84.50 114 TYR A O 1
ATOM 924 N N . VAL A 1 115 ? -7.307 -0.684 0.373 1.00 83.19 115 VAL A N 1
ATOM 925 C CA . VAL A 1 115 ? -6.708 -1.794 1.129 1.00 83.19 115 VAL A CA 1
ATOM 926 C C . VAL A 1 115 ? -6.636 -1.495 2.630 1.00 83.19 115 VAL A C 1
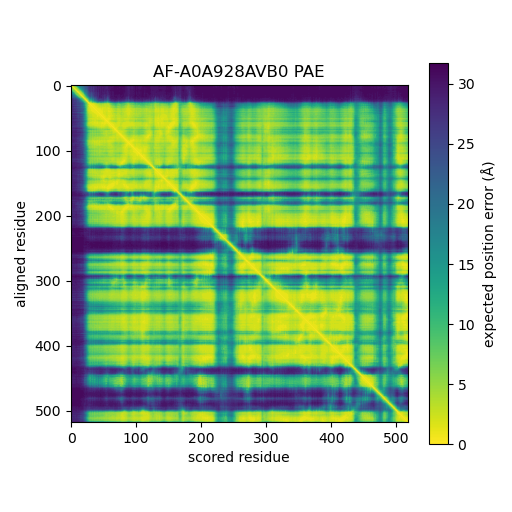ATOM 928 O O . VAL A 1 115 ? -6.709 -0.328 3.039 1.00 83.19 115 VAL A O 1
ATOM 931 N N . PRO A 1 116 ? -6.497 -2.531 3.483 1.00 84.38 116 PRO A N 1
ATOM 932 C CA . PRO A 1 116 ? -6.301 -2.333 4.911 1.00 84.38 116 PRO A CA 1
ATOM 933 C C . PRO A 1 116 ? -5.105 -1.433 5.223 1.00 84.38 116 PRO A C 1
ATOM 935 O O . PRO A 1 116 ? -4.037 -1.535 4.621 1.00 84.38 116 PRO A O 1
ATOM 938 N N . THR A 1 117 ? -5.278 -0.596 6.236 1.00 80.69 117 THR A N 1
ATOM 939 C CA . THR A 1 117 ? -4.226 0.233 6.813 1.00 80.69 117 THR A CA 1
ATOM 940 C C . THR A 1 117 ? -3.155 -0.643 7.450 1.00 80.69 117 THR A C 1
ATOM 942 O O . THR A 1 117 ? -3.501 -1.541 8.212 1.00 80.69 117 THR A O 1
ATOM 945 N N . PHE A 1 118 ? -1.874 -0.331 7.231 1.00 81.44 118 PHE A N 1
ATOM 946 C CA . PHE A 1 118 ? -0.750 -0.914 7.971 1.00 81.44 118 PHE A CA 1
ATOM 947 C C . PHE A 1 118 ? -0.085 0.138 8.861 1.00 81.44 118 PHE A C 1
ATOM 949 O O . PHE A 1 118 ? 0.531 1.085 8.367 1.00 81.44 118 PHE A O 1
ATOM 956 N N . ARG A 1 119 ? -0.236 0.020 10.185 1.00 78.25 119 ARG A N 1
ATOM 957 C CA . ARG A 1 119 ? 0.289 1.012 11.141 1.00 78.25 119 ARG A CA 1
ATOM 958 C C . ARG A 1 119 ? 0.825 0.361 12.403 1.00 78.25 119 ARG A C 1
ATOM 960 O O . ARG A 1 119 ? 0.344 -0.681 12.837 1.00 78.25 119 ARG A O 1
ATOM 967 N N . PHE A 1 120 ? 1.793 1.028 13.017 1.00 78.12 120 PHE A N 1
ATOM 968 C CA . PHE A 1 120 ? 2.287 0.657 14.330 1.00 78.12 120 PHE A CA 1
ATOM 969 C C . PHE A 1 120 ? 1.198 0.823 15.399 1.00 78.12 120 PHE A C 1
ATOM 971 O O . PHE A 1 120 ? 0.457 1.805 15.400 1.00 78.12 120 PHE A O 1
ATOM 978 N N . SER A 1 121 ? 1.132 -0.139 16.311 1.00 79.25 121 SER A N 1
ATOM 979 C CA . SER A 1 121 ? 0.328 -0.151 17.525 1.00 79.25 121 SER A CA 1
ATOM 980 C C . SER A 1 121 ? 1.232 -0.610 18.662 1.00 79.25 121 SER A C 1
ATOM 982 O O . SER A 1 121 ? 1.639 -1.768 18.710 1.00 79.25 121 SER A O 1
ATOM 984 N N . GLY A 1 122 ? 1.550 0.298 19.576 1.00 76.69 122 GLY A N 1
ATOM 985 C CA . GLY A 1 122 ? 2.429 0.028 20.710 1.00 76.69 122 GLY A CA 1
ATOM 986 C C . GLY A 1 122 ? 2.314 1.087 21.797 1.00 76.69 122 GLY A C 1
ATOM 987 O O . GLY A 1 122 ? 1.581 2.060 21.642 1.00 76.69 122 GLY A O 1
ATOM 988 N N . LYS A 1 123 ? 3.061 0.933 22.887 1.00 72.12 123 LYS A N 1
ATOM 989 C CA . LYS A 1 123 ? 2.829 1.669 24.144 1.00 72.12 123 LYS A CA 1
ATOM 990 C C . LYS A 1 123 ? 2.794 3.202 24.027 1.00 72.12 123 LYS A C 1
ATOM 992 O O . LYS A 1 123 ? 2.048 3.849 24.756 1.00 72.12 123 LYS A O 1
ATOM 997 N N . GLU A 1 124 ? 3.595 3.775 23.135 1.00 65.56 124 GLU A N 1
ATOM 998 C CA . GLU A 1 124 ? 3.748 5.228 22.956 1.00 65.56 124 GLU A CA 1
ATOM 999 C C . GLU A 1 124 ? 3.143 5.694 21.618 1.00 65.56 124 GLU A C 1
ATOM 1001 O O . GLU A 1 124 ? 3.799 6.409 20.860 1.00 65.56 124 GLU A O 1
ATOM 1006 N N . THR A 1 125 ? 1.922 5.232 21.293 1.00 63.66 125 THR A N 1
ATOM 1007 C CA . THR A 1 125 ? 1.299 5.444 19.972 1.00 63.66 125 THR A CA 1
ATOM 1008 C C . THR A 1 125 ? 0.114 6.370 19.919 1.00 63.66 125 THR A C 1
ATOM 1010 O O . THR A 1 125 ? -0.770 6.306 20.760 1.00 63.66 125 THR A O 1
ATOM 1013 N N . HIS A 1 126 ? 0.095 7.166 18.843 1.00 56.69 126 HIS A N 1
ATOM 1014 C CA . HIS A 1 126 ? -1.057 7.912 18.359 1.00 56.69 126 HIS A CA 1
ATOM 1015 C C . HIS A 1 126 ? -1.340 7.481 16.912 1.00 56.69 126 HIS A C 1
ATOM 1017 O O . HIS A 1 126 ? -0.465 7.565 16.050 1.00 56.69 126 HIS A O 1
ATOM 1023 N N . THR A 1 127 ? -2.537 6.951 16.652 1.00 55.66 127 THR A N 1
ATOM 1024 C CA . THR A 1 127 ? -2.975 6.486 15.313 1.00 55.66 127 THR A CA 1
ATOM 1025 C C . THR A 1 127 ? -4.000 7.446 14.704 1.00 55.66 127 THR A C 1
ATOM 1027 O O . THR A 1 127 ? -4.375 8.409 15.361 1.00 55.66 127 THR A O 1
ATOM 1030 N N . ILE A 1 128 ? -4.461 7.189 13.465 1.00 55.88 128 ILE A N 1
ATOM 1031 C CA . ILE A 1 128 ? -5.435 8.002 12.692 1.00 55.88 128 ILE A CA 1
ATOM 1032 C C . ILE A 1 128 ? -6.743 8.257 13.469 1.00 55.88 128 ILE A C 1
ATOM 1034 O O . ILE A 1 128 ? -7.330 9.329 13.344 1.00 55.88 128 ILE A O 1
ATOM 1038 N N . HIS A 1 129 ? -7.124 7.335 14.358 1.00 66.12 129 HIS A N 1
ATOM 1039 C CA . HIS A 1 129 ? -8.104 7.569 15.416 1.00 66.12 129 HIS A CA 1
ATOM 1040 C C . HIS A 1 129 ? -7.554 6.993 16.720 1.00 66.12 129 HIS A C 1
ATOM 1042 O O . HIS A 1 129 ? -7.440 5.773 16.847 1.00 66.12 129 HIS A O 1
ATOM 1048 N N . GLU A 1 130 ? -7.261 7.837 17.710 1.00 77.56 130 GLU A N 1
ATOM 1049 C CA . GLU A 1 130 ? -6.736 7.397 19.012 1.00 77.56 130 GLU A CA 1
ATOM 1050 C C . GLU A 1 130 ? -7.594 6.277 19.633 1.00 77.56 130 GLU A C 1
ATOM 1052 O O . GLU A 1 130 ? -7.064 5.326 20.202 1.00 77.56 130 GLU A O 1
ATOM 1057 N N . GLY A 1 131 ? -8.917 6.305 19.427 1.00 82.44 131 GLY A N 1
ATOM 1058 C CA . GLY A 1 131 ? -9.819 5.234 19.856 1.00 82.44 131 GLY A CA 1
ATOM 1059 C C . GLY A 1 131 ? -9.531 3.855 19.245 1.00 82.44 131 GLY A C 1
ATOM 1060 O O . GLY A 1 131 ? -9.670 2.852 19.938 1.00 82.44 131 GLY A O 1
ATOM 1061 N N . THR A 1 132 ? -9.083 3.777 17.988 1.00 84.75 132 THR A N 1
ATOM 1062 C CA . THR A 1 132 ? -8.718 2.494 17.349 1.00 84.75 132 THR A CA 1
ATOM 1063 C C . THR A 1 132 ? -7.438 1.906 17.942 1.00 84.75 132 THR A C 1
ATOM 1065 O O . THR A 1 132 ? -7.363 0.701 18.188 1.00 84.75 132 THR A O 1
ATOM 1068 N N . TYR A 1 133 ? -6.462 2.755 18.272 1.00 84.94 133 TYR A N 1
ATOM 1069 C CA . TYR A 1 133 ? -5.284 2.349 19.036 1.00 84.94 133 TYR A CA 1
ATOM 1070 C C . TYR A 1 133 ? -5.665 1.875 20.441 1.00 84.94 133 TYR A C 1
ATOM 1072 O O . TYR A 1 133 ? -5.291 0.777 20.847 1.00 84.94 133 TYR A O 1
ATOM 1080 N N . LEU A 1 134 ? -6.468 2.652 21.171 1.00 88.56 134 LEU A N 1
ATOM 1081 C CA . LEU A 1 134 ? -6.890 2.271 22.518 1.00 88.56 134 LEU A CA 1
ATOM 1082 C C . LEU A 1 134 ? -7.659 0.949 22.522 1.00 88.56 134 LEU A C 1
ATOM 1084 O O . LEU A 1 134 ? -7.465 0.154 23.442 1.00 88.56 134 LEU A O 1
ATOM 1088 N N . ALA A 1 135 ? -8.491 0.707 21.507 1.00 90.50 135 ALA A N 1
ATOM 1089 C CA . ALA A 1 135 ? -9.272 -0.516 21.397 1.00 90.50 135 ALA A CA 1
ATOM 1090 C C . ALA A 1 135 ? -8.410 -1.754 21.108 1.00 90.50 135 ALA A C 1
ATOM 1092 O O . ALA A 1 135 ? -8.743 -2.854 21.536 1.00 90.50 135 ALA A O 1
ATOM 1093 N N . THR A 1 136 ? -7.300 -1.585 20.391 1.00 89.75 136 THR A N 1
ATOM 1094 C CA . THR A 1 136 ? -6.405 -2.686 19.999 1.00 89.75 136 THR A CA 1
ATOM 1095 C C . THR A 1 136 ? -5.323 -2.957 21.042 1.00 89.75 136 THR A C 1
ATOM 1097 O O . THR A 1 136 ? -4.995 -4.114 21.313 1.00 89.75 136 THR A O 1
ATOM 1100 N N . PHE A 1 137 ? -4.786 -1.907 21.666 1.00 88.69 137 PHE A N 1
ATOM 1101 C CA . PHE A 1 137 ? -3.683 -2.011 22.616 1.00 88.69 137 PHE A CA 1
ATOM 1102 C C . PHE A 1 137 ? -4.126 -2.423 24.025 1.00 88.69 137 PHE A C 1
ATOM 1104 O O . PHE A 1 137 ? -3.366 -3.099 24.719 1.00 88.69 137 PHE A O 1
ATOM 1111 N N . ASN A 1 138 ? -5.338 -2.057 24.456 1.00 89.94 138 ASN A N 1
ATOM 1112 C CA . ASN A 1 138 ? -5.834 -2.364 25.801 1.00 89.94 138 ASN A CA 1
ATOM 1113 C C . ASN A 1 138 ? -6.642 -3.668 25.854 1.00 89.94 138 ASN A C 1
ATOM 1115 O O . ASN A 1 138 ? -7.125 -4.175 24.843 1.00 89.94 138 ASN A O 1
ATOM 1119 N N . LYS A 1 139 ? -6.802 -4.207 27.069 1.00 92.81 139 LYS A N 1
ATOM 1120 C CA . LYS A 1 139 ? -7.837 -5.210 27.349 1.00 92.81 139 LYS A CA 1
ATOM 1121 C C . LYS A 1 139 ? -9.182 -4.505 27.406 1.00 92.81 139 LYS A C 1
ATOM 1123 O O . LYS A 1 139 ? -9.312 -3.519 28.128 1.00 92.81 139 LYS A O 1
ATOM 1128 N N . LEU A 1 140 ? -10.155 -5.023 26.673 1.00 94.44 140 LEU A N 1
ATOM 1129 C CA . LEU A 1 140 ? -11.487 -4.442 26.582 1.00 94.44 140 LEU A CA 1
ATOM 1130 C C . LEU A 1 140 ? -12.380 -5.014 27.674 1.00 94.44 140 LEU A C 1
ATOM 1132 O O . LEU A 1 140 ? -12.462 -6.233 27.805 1.00 94.44 140 LEU A O 1
ATOM 1136 N N . CYS A 1 141 ? -13.051 -4.148 28.432 1.00 92.81 141 CYS A N 1
ATOM 1137 C CA . CYS A 1 141 ? -14.102 -4.551 29.366 1.00 92.81 141 CYS A CA 1
ATOM 1138 C C . CYS A 1 141 ? -15.406 -4.777 28.597 1.00 92.81 141 CYS A C 1
ATOM 1140 O O . CYS A 1 141 ? -15.942 -3.815 28.049 1.00 92.81 141 CYS A O 1
ATOM 1142 N N . ILE A 1 142 ? -15.900 -6.013 28.548 1.00 94.19 142 ILE A N 1
ATOM 1143 C CA . ILE A 1 142 ? -17.104 -6.407 27.806 1.00 94.19 142 ILE A CA 1
ATOM 1144 C C . ILE A 1 142 ? -17.980 -7.256 28.730 1.00 94.19 142 ILE A C 1
ATOM 1146 O O . ILE A 1 142 ? -17.556 -8.329 29.145 1.00 94.19 142 ILE A O 1
ATOM 1150 N N . ASP A 1 143 ? -19.168 -6.766 29.084 1.00 89.56 143 ASP A N 1
ATOM 1151 C CA . ASP A 1 143 ? -20.156 -7.420 29.956 1.00 89.56 143 ASP A CA 1
ATOM 1152 C C . ASP A 1 143 ? -19.579 -7.920 31.300 1.00 89.56 143 ASP A C 1
ATOM 1154 O O . ASP A 1 143 ? -20.003 -8.933 31.858 1.00 89.56 143 ASP A O 1
ATOM 1158 N N . GLY A 1 144 ? -18.584 -7.204 31.837 1.00 83.25 144 GLY A N 1
ATOM 1159 C CA . GLY A 1 144 ? -17.865 -7.568 33.065 1.00 83.25 144 GLY A CA 1
ATOM 1160 C C . GLY A 1 144 ? -16.702 -8.553 32.879 1.00 83.25 144 GLY A C 1
ATOM 1161 O O . GLY A 1 144 ? -15.954 -8.780 33.832 1.00 83.25 144 GLY A O 1
ATOM 1162 N N . ASP A 1 145 ? -16.507 -9.080 31.671 1.00 88.69 145 ASP A N 1
ATOM 1163 C CA . ASP A 1 145 ? -15.356 -9.886 31.265 1.00 88.69 145 ASP A CA 1
ATOM 1164 C C . ASP A 1 145 ? -14.298 -9.042 30.530 1.00 88.69 145 ASP A C 1
ATOM 1166 O O . ASP A 1 145 ? -14.485 -7.857 30.239 1.00 88.69 145 ASP A O 1
ATOM 1170 N N . SER A 1 146 ? -13.145 -9.654 30.232 1.00 89.81 146 SER A N 1
ATOM 1171 C CA . SER A 1 146 ? -12.066 -9.018 29.469 1.00 89.81 146 SER A CA 1
ATOM 1172 C C . SER A 1 146 ? -11.812 -9.718 28.137 1.00 89.81 146 SER A C 1
ATOM 1174 O O . SER A 1 146 ? -11.542 -10.921 28.129 1.00 89.81 146 SER A O 1
ATOM 1176 N N . ILE A 1 147 ? -11.791 -8.962 27.038 1.00 92.06 147 ILE A N 1
ATOM 1177 C CA . ILE A 1 147 ? -11.448 -9.460 25.699 1.00 92.06 147 ILE A CA 1
ATOM 1178 C C . ILE A 1 147 ? -10.153 -8.806 25.205 1.00 92.06 147 ILE A C 1
ATOM 1180 O O . ILE A 1 147 ? -9.878 -7.634 25.462 1.00 92.06 147 ILE A O 1
ATOM 1184 N N . GLU A 1 148 ? -9.345 -9.593 24.498 1.00 92.88 148 GLU A N 1
ATOM 1185 C CA . GLU A 1 148 ? -8.126 -9.148 23.820 1.00 92.88 148 GLU A CA 1
ATOM 1186 C C . GLU A 1 148 ? -8.326 -9.221 22.309 1.00 92.88 148 GLU A C 1
ATOM 1188 O O . GLU A 1 148 ? -8.742 -10.259 21.783 1.00 92.88 148 GLU A O 1
ATOM 1193 N N . VAL A 1 149 ? -7.987 -8.131 21.623 1.00 92.50 149 VAL A N 1
ATOM 1194 C CA . VAL A 1 149 ? -8.083 -8.033 20.166 1.00 92.50 149 VAL A CA 1
ATOM 1195 C C . VAL A 1 149 ? -7.059 -8.945 19.500 1.00 92.50 149 VAL A C 1
ATOM 1197 O O . VAL A 1 149 ? -5.904 -9.033 19.927 1.00 92.50 149 VAL A O 1
ATOM 1200 N N . ARG A 1 150 ? -7.485 -9.629 18.440 1.00 91.81 150 ARG A N 1
ATOM 1201 C CA . ARG A 1 150 ? -6.696 -10.626 17.716 1.00 91.81 150 ARG A CA 1
ATOM 1202 C C . ARG A 1 150 ? -7.088 -10.676 16.239 1.00 91.81 150 ARG A C 1
ATOM 1204 O O . ARG A 1 150 ? -7.862 -9.848 15.764 1.00 91.81 150 ARG A O 1
ATOM 1211 N N . TYR A 1 151 ? -6.527 -11.630 15.501 1.00 91.12 151 TYR A N 1
ATOM 1212 C CA . TYR A 1 151 ? -6.857 -11.819 14.090 1.00 91.12 151 TYR A CA 1
ATOM 1213 C C . TYR A 1 151 ? -8.359 -12.077 13.904 1.00 91.12 151 TYR A C 1
ATOM 1215 O O . TYR A 1 151 ? -8.928 -12.916 14.602 1.00 91.12 151 TYR A O 1
ATOM 1223 N N . GLY A 1 152 ? -8.999 -11.364 12.978 1.00 91.12 152 GLY A N 1
ATOM 1224 C CA . GLY A 1 152 ? -10.425 -11.492 12.676 1.00 91.12 152 GLY A CA 1
ATOM 1225 C C . GLY A 1 152 ? -11.363 -10.823 13.682 1.00 91.12 152 GLY A C 1
ATOM 1226 O O . GLY A 1 152 ? -12.576 -10.944 13.542 1.00 91.12 152 GLY A O 1
ATOM 1227 N N . THR A 1 153 ? -10.854 -10.137 14.712 1.00 94.50 153 THR A N 1
ATOM 1228 C CA . THR A 1 153 ? -11.723 -9.383 15.625 1.00 94.50 153 THR A CA 1
ATOM 1229 C C . THR A 1 153 ? -12.398 -8.237 14.866 1.00 94.50 153 THR A C 1
ATOM 1231 O O . THR A 1 153 ? -11.719 -7.439 14.215 1.00 94.50 153 THR A O 1
ATOM 1234 N N . LYS A 1 154 ? -13.728 -8.141 14.983 1.00 95.81 154 LYS A N 1
ATOM 1235 C CA . LYS A 1 154 ? -14.541 -7.029 14.477 1.00 95.81 154 LYS A CA 1
ATOM 1236 C C . LYS A 1 154 ? -15.200 -6.306 15.636 1.00 95.81 154 LYS A C 1
ATOM 1238 O O . LYS A 1 154 ? -15.923 -6.916 16.427 1.00 95.81 154 LYS A O 1
ATOM 1243 N N . LEU A 1 155 ? -14.967 -5.006 15.719 1.00 96.00 155 LEU A N 1
ATOM 1244 C CA . LEU A 1 155 ? -15.485 -4.143 16.772 1.00 96.00 155 LEU A CA 1
ATOM 1245 C C . LEU A 1 155 ? -16.286 -3.002 16.163 1.00 96.00 155 LEU A C 1
ATOM 1247 O O . LEU A 1 155 ? -15.938 -2.491 15.101 1.00 96.00 155 LEU A O 1
ATOM 1251 N N . ARG A 1 156 ? -17.304 -2.549 16.888 1.00 96.50 156 ARG A N 1
ATOM 1252 C CA . ARG A 1 156 ? -17.913 -1.239 16.685 1.00 96.50 156 ARG A CA 1
ATOM 1253 C C . ARG A 1 156 ? -17.616 -0.365 17.896 1.00 96.50 156 ARG A C 1
ATOM 1255 O O . ARG A 1 156 ? -17.973 -0.698 19.024 1.00 96.50 156 ARG A O 1
ATOM 1262 N N . LEU A 1 157 ? -16.934 0.746 17.655 1.00 95.00 157 LEU A N 1
ATOM 1263 C CA . LEU A 1 157 ? -16.479 1.685 18.671 1.00 95.00 157 LEU A CA 1
ATOM 1264 C C . LEU A 1 157 ? -17.352 2.937 18.649 1.00 95.00 157 LEU A C 1
ATOM 1266 O O . LEU A 1 157 ? -17.629 3.478 17.585 1.00 95.00 157 LEU A O 1
ATOM 1270 N N . TYR A 1 158 ? -17.730 3.427 19.823 1.00 94.69 158 TYR A N 1
ATOM 1271 C CA . TYR A 1 158 ? -18.471 4.675 20.001 1.00 94.69 158 TYR A CA 1
ATOM 1272 C C . TYR A 1 158 ? -17.559 5.703 20.654 1.00 94.69 158 TYR A C 1
ATOM 1274 O O . TYR A 1 158 ? -17.421 5.737 21.880 1.00 94.69 158 TYR A O 1
ATOM 1282 N N . LEU A 1 159 ? -16.894 6.498 19.822 1.00 91.50 159 LEU A N 1
ATOM 1283 C CA . LEU A 1 159 ? -15.773 7.342 20.208 1.00 91.50 159 LEU A CA 1
ATOM 1284 C C . LEU A 1 159 ? -16.227 8.790 20.455 1.00 91.50 159 LEU A C 1
ATOM 1286 O O . LEU A 1 159 ? -16.861 9.374 19.575 1.00 91.50 159 LEU A O 1
ATOM 1290 N N . PRO A 1 160 ? -15.884 9.416 21.598 1.00 90.12 160 PRO A N 1
ATOM 1291 C CA . PRO A 1 160 ? -16.013 10.863 21.754 1.00 90.12 160 PRO A CA 1
ATOM 1292 C C . PRO A 1 160 ? -14.998 11.585 20.859 1.00 90.12 160 PRO A C 1
ATOM 1294 O O . PRO A 1 160 ? -13.908 11.064 20.609 1.00 90.12 160 PRO A O 1
ATOM 1297 N N . SER A 1 161 ? -15.302 12.811 20.435 1.00 84.69 161 SER A N 1
ATOM 1298 C CA . SER A 1 161 ? -14.491 13.589 19.494 1.00 84.69 161 SER A CA 1
ATOM 1299 C C . SER A 1 161 ? -13.047 13.789 19.958 1.00 84.69 161 SER A C 1
ATOM 1301 O O . SER A 1 161 ? -12.133 13.922 19.148 1.00 84.69 161 SER A O 1
ATOM 1303 N N . SER A 1 162 ? -12.819 13.778 21.275 1.00 79.56 162 SER A N 1
ATOM 1304 C CA . SER A 1 162 ? -11.476 13.868 21.863 1.00 79.56 162 SER A CA 1
ATOM 1305 C C . SER A 1 162 ? -10.512 12.744 21.454 1.00 79.56 162 SER A C 1
ATOM 1307 O O . SER A 1 162 ? -9.306 12.926 21.598 1.00 79.56 162 SER A O 1
ATOM 1309 N N . ILE A 1 163 ? -11.017 11.611 20.949 1.00 78.56 163 ILE A N 1
ATOM 1310 C CA . ILE A 1 163 ? -10.207 10.471 20.483 1.00 78.56 163 ILE A CA 1
ATOM 1311 C C . ILE A 1 163 ? -10.592 9.991 19.073 1.00 78.56 163 ILE A C 1
ATOM 1313 O O . ILE A 1 163 ? -10.143 8.928 18.640 1.00 78.56 163 ILE A O 1
ATOM 1317 N N . THR A 1 164 ? -11.410 10.762 18.348 1.00 71.81 164 THR A N 1
ATOM 1318 C CA . THR A 1 164 ? -11.679 10.528 16.921 1.00 71.81 164 THR A CA 1
ATOM 1319 C C . THR A 1 164 ? -10.628 11.182 16.034 1.00 71.81 164 THR A C 1
ATOM 1321 O O . THR A 1 164 ? -10.413 10.711 14.928 1.00 71.81 164 THR A O 1
ATOM 1324 N N . LYS A 1 165 ? -9.920 12.224 16.488 1.00 62.50 165 LYS A N 1
ATOM 1325 C CA . LYS A 1 165 ? -8.888 12.894 15.682 1.00 62.50 165 LYS A CA 1
ATOM 1326 C C . LYS A 1 165 ? -7.495 12.366 16.022 1.00 62.50 165 LYS A C 1
ATOM 1328 O O . LYS A 1 165 ? -6.842 12.851 16.942 1.00 62.50 165 LYS A O 1
ATOM 1333 N N . GLY A 1 166 ? -7.039 11.374 15.268 1.00 49.50 166 GLY A N 1
ATOM 1334 C CA . GLY A 1 166 ? -5.614 11.184 15.024 1.00 49.50 166 GLY A CA 1
ATOM 1335 C C . GLY A 1 166 ? -5.101 12.174 13.986 1.00 49.50 166 GLY A C 1
ATOM 1336 O O . GLY A 1 166 ? -5.875 12.863 13.327 1.00 49.50 166 GLY A O 1
ATOM 1337 N N . SER A 1 167 ? -3.788 12.267 13.831 1.00 38.50 167 SER A N 1
ATOM 1338 C CA . SER A 1 167 ? -3.063 13.299 13.074 1.00 38.50 167 SER A CA 1
ATOM 1339 C C . SER A 1 167 ? -3.320 13.404 11.557 1.00 38.50 167 SER A C 1
ATOM 1341 O O . SER A 1 167 ? -2.591 14.130 10.891 1.00 38.50 167 SER A O 1
ATOM 1343 N N . SER A 1 168 ? -4.334 12.753 10.988 1.00 44.44 168 SER A N 1
ATOM 1344 C CA . SER A 1 168 ? -4.637 12.845 9.553 1.00 44.44 168 SER A CA 1
ATOM 1345 C C . SER A 1 168 ? -6.018 12.259 9.254 1.00 44.44 168 SER A C 1
ATOM 1347 O O . SER A 1 168 ? -6.127 11.124 8.795 1.00 44.44 168 SER A O 1
ATOM 1349 N N . ALA A 1 169 ? -7.072 13.012 9.561 1.00 42.78 169 ALA A N 1
ATOM 1350 C CA . ALA A 1 169 ? -8.379 12.761 8.973 1.00 42.78 169 ALA A CA 1
ATOM 1351 C C . ALA A 1 169 ? -8.325 13.149 7.486 1.00 42.78 169 ALA A C 1
ATOM 1353 O O . ALA A 1 169 ? -8.040 14.304 7.170 1.00 42.78 169 ALA A O 1
ATOM 1354 N N . SER A 1 170 ? -8.571 12.160 6.626 1.00 49.25 170 SER A N 1
ATOM 1355 C CA . SER A 1 170 ? -9.197 12.314 5.310 1.00 49.25 170 SER A CA 1
ATOM 1356 C C . SER A 1 170 ? -8.575 13.325 4.332 1.00 49.25 170 SER A C 1
ATOM 1358 O O . SER A 1 170 ? -9.197 14.334 3.994 1.00 49.25 170 SER A O 1
ATOM 1360 N N . ASP A 1 171 ? -7.358 13.045 3.865 1.00 52.16 171 ASP A N 1
ATOM 1361 C CA . ASP A 1 171 ? -6.880 13.635 2.603 1.00 52.16 171 ASP A CA 1
ATOM 1362 C C . ASP A 1 171 ? -6.275 12.591 1.645 1.00 52.16 171 ASP A C 1
ATOM 1364 O O . ASP A 1 171 ? -5.394 12.864 0.837 1.00 52.16 171 ASP A O 1
ATOM 1368 N N . GLY A 1 172 ? -6.713 11.337 1.797 1.00 57.09 172 GLY A N 1
ATOM 1369 C CA . GLY A 1 172 ? -6.176 10.175 1.077 1.00 57.09 172 GLY A CA 1
ATOM 1370 C C . GLY A 1 172 ? -7.137 9.569 0.050 1.00 57.09 172 GLY A C 1
ATOM 1371 O O . GLY A 1 172 ? -6.832 8.510 -0.502 1.00 57.09 172 GLY A O 1
ATOM 1372 N N . GLY A 1 173 ? -8.303 10.190 -0.170 1.00 68.69 173 GLY A N 1
ATOM 1373 C CA . GLY A 1 173 ? -9.345 9.688 -1.072 1.00 68.69 173 GLY A CA 1
ATOM 1374 C C . GLY A 1 173 ? -10.277 8.632 -0.448 1.00 68.69 173 GLY A C 1
ATOM 1375 O O . GLY A 1 173 ? -10.959 7.888 -1.157 1.00 68.69 173 GLY A O 1
ATOM 1376 N N . TYR A 1 174 ? -10.305 8.538 0.887 1.00 79.56 174 TYR A N 1
ATOM 1377 C CA . TYR A 1 174 ? -11.183 7.625 1.644 1.00 79.56 174 TYR A CA 1
ATOM 1378 C C . TYR A 1 174 ? -12.431 8.318 2.202 1.00 79.56 174 TYR A C 1
ATOM 1380 O O . TYR A 1 174 ? -13.157 7.742 3.017 1.00 79.56 174 TYR A O 1
ATOM 1388 N N . GLU A 1 175 ? -12.676 9.560 1.790 1.00 76.44 175 GLU A N 1
ATOM 1389 C CA . GLU A 1 175 ? -13.779 10.383 2.261 1.00 76.44 175 GLU A CA 1
ATOM 1390 C C . GLU A 1 175 ? -15.123 9.709 1.947 1.00 76.44 175 GLU A C 1
ATOM 1392 O O . GLU A 1 175 ? -15.386 9.182 0.858 1.00 76.44 175 GLU A O 1
ATOM 1397 N N . GLY A 1 176 ? -16.003 9.721 2.943 1.00 71.06 176 GLY A N 1
ATOM 1398 C CA . GLY A 1 176 ? -17.397 9.357 2.770 1.00 71.06 176 GLY A CA 1
ATOM 1399 C C . GLY A 1 176 ? -18.193 10.473 2.096 1.00 71.06 176 GLY A C 1
ATOM 1400 O O . GLY A 1 176 ? -17.682 11.529 1.732 1.00 71.06 176 GLY A O 1
ATOM 1401 N N . GLN A 1 177 ? -19.498 10.247 1.953 1.00 71.19 177 GLN A N 1
ATOM 1402 C CA . GLN A 1 177 ? -20.407 11.246 1.383 1.00 71.19 177 GLN A CA 1
ATOM 1403 C C . GLN A 1 177 ? -20.565 12.481 2.294 1.00 71.19 177 GLN A C 1
ATOM 1405 O O . GLN A 1 177 ? -20.996 13.541 1.837 1.00 71.19 177 GLN A O 1
ATOM 1410 N N . PHE A 1 178 ? -20.237 12.342 3.579 1.00 73.62 178 PHE A N 1
ATOM 1411 C CA . PHE A 1 178 ? -20.449 13.354 4.605 1.00 73.62 178 PHE A CA 1
ATOM 1412 C C . PHE A 1 178 ? -19.129 13.729 5.274 1.00 73.62 178 PHE A C 1
ATOM 1414 O O . PHE A 1 178 ? -18.306 12.866 5.559 1.00 73.62 178 PHE A O 1
ATOM 1421 N N . ALA A 1 179 ? -18.943 15.012 5.572 1.00 69.38 179 ALA A N 1
ATOM 1422 C CA . ALA A 1 179 ? -17.846 15.454 6.423 1.00 69.38 179 ALA A CA 1
ATOM 1423 C C . ALA A 1 179 ? -18.222 15.265 7.900 1.00 69.38 179 ALA A C 1
ATOM 1425 O O . ALA A 1 179 ? -19.383 15.449 8.272 1.00 69.38 179 ALA A O 1
ATOM 1426 N N . LEU A 1 180 ? -17.245 14.924 8.741 1.00 68.38 180 LEU A N 1
ATOM 1427 C CA . LEU A 1 180 ? -17.419 14.915 10.192 1.00 68.38 180 LEU A CA 1
ATOM 1428 C C . LEU A 1 180 ? -16.932 16.254 10.762 1.00 68.38 180 LEU A C 1
ATOM 1430 O O . LEU A 1 180 ? -15.759 16.598 10.610 1.00 68.38 180 LEU A O 1
ATOM 1434 N N . ASP A 1 181 ? -17.818 17.009 11.415 1.00 64.19 181 ASP A N 1
ATOM 1435 C CA . ASP A 1 181 ? -17.443 18.291 12.020 1.00 64.19 181 ASP A CA 1
ATOM 1436 C C . ASP A 1 181 ? -16.496 18.110 13.219 1.00 64.19 181 ASP A C 1
ATOM 1438 O O . ASP A 1 181 ? -16.531 17.113 13.952 1.00 64.19 181 ASP A O 1
ATOM 1442 N N . GLU A 1 182 ? -15.679 19.136 13.476 1.00 63.22 182 GLU A N 1
ATOM 1443 C CA . GLU A 1 182 ? -14.876 19.200 14.693 1.00 63.22 182 GLU A CA 1
ATOM 1444 C C . GLU A 1 182 ? -15.803 19.200 15.914 1.00 63.22 182 GLU A C 1
ATOM 1446 O O . GLU A 1 182 ? -16.671 20.065 16.038 1.00 63.22 182 GLU A O 1
ATOM 1451 N N . ASN A 1 183 ? -15.563 18.275 16.849 1.00 71.94 183 ASN A N 1
ATOM 1452 C CA . ASN A 1 183 ? -16.321 18.095 18.096 1.00 71.94 183 ASN A CA 1
ATOM 1453 C C . ASN A 1 183 ? -17.590 17.226 18.015 1.00 71.94 183 ASN A C 1
ATOM 1455 O O . ASN A 1 183 ? -18.454 17.333 18.889 1.00 71.94 183 ASN A O 1
ATOM 1459 N N . ILE A 1 184 ? -17.696 16.352 17.008 1.00 73.81 184 ILE A N 1
ATOM 1460 C CA . ILE A 1 184 ? -18.768 15.350 16.934 1.00 73.81 184 ILE A CA 1
ATOM 1461 C C . ILE A 1 184 ? -18.223 13.938 17.242 1.00 73.81 184 ILE A C 1
ATOM 1463 O O . ILE A 1 184 ? -17.177 13.554 16.710 1.00 73.81 184 ILE A O 1
ATOM 1467 N N . PRO A 1 185 ? -18.908 13.152 18.102 1.00 86.38 185 PRO A N 1
ATOM 1468 C CA . PRO A 1 185 ? -18.607 11.737 18.307 1.00 86.38 185 PRO A CA 1
ATOM 1469 C C . PRO A 1 185 ? -18.767 10.903 17.032 1.00 86.38 185 PRO A C 1
ATOM 1471 O O . PRO A 1 185 ? -19.581 11.212 16.165 1.00 86.38 185 PRO A O 1
ATOM 1474 N N . MET A 1 186 ? -18.051 9.788 16.959 1.00 88.00 186 MET A N 1
ATOM 1475 C CA . MET A 1 186 ? -17.998 8.937 15.772 1.00 88.00 186 MET A CA 1
ATOM 1476 C C . MET A 1 186 ? -18.249 7.479 16.140 1.00 88.00 186 MET A C 1
ATOM 1478 O O . MET A 1 186 ? -17.778 6.992 17.169 1.00 88.00 186 MET A O 1
ATOM 1482 N N . ILE A 1 187 ? -18.964 6.773 15.272 1.00 92.50 187 ILE A N 1
ATOM 1483 C CA . ILE A 1 187 ? -19.069 5.319 15.295 1.00 92.50 187 ILE A CA 1
ATOM 1484 C C . ILE A 1 187 ? -18.008 4.775 14.339 1.00 92.50 187 ILE A C 1
ATOM 1486 O O . ILE A 1 187 ? -18.005 5.125 13.162 1.00 92.50 187 ILE A O 1
ATOM 1490 N N . VAL A 1 188 ? -17.110 3.926 14.830 1.00 92.25 188 VAL A N 1
ATOM 1491 C CA . VAL A 1 188 ? -16.047 3.319 14.019 1.00 92.25 188 VAL A CA 1
ATOM 1492 C C . VAL A 1 188 ? -16.224 1.812 13.998 1.00 92.25 188 VAL A C 1
ATOM 1494 O O . VAL A 1 188 ? -16.083 1.157 15.028 1.00 92.25 188 VAL A O 1
ATOM 1497 N N . ASP A 1 189 ? -16.502 1.265 12.820 1.00 93.88 189 ASP A N 1
ATOM 1498 C CA . ASP A 1 189 ? -16.388 -0.169 12.566 1.00 93.88 189 ASP A CA 1
ATOM 1499 C C . ASP A 1 189 ? -14.915 -0.478 12.288 1.00 93.88 189 ASP A C 1
ATOM 1501 O O . ASP A 1 189 ? -14.333 0.123 11.389 1.00 93.88 189 ASP A O 1
ATOM 1505 N N . LEU A 1 190 ? -14.315 -1.375 13.070 1.00 92.50 190 LEU A N 1
ATOM 1506 C CA . LEU A 1 190 ? -12.905 -1.761 13.009 1.00 92.50 190 LEU A CA 1
ATOM 1507 C C . LEU A 1 190 ? -12.791 -3.270 12.784 1.00 92.50 190 LEU A C 1
ATOM 1509 O O . LEU A 1 190 ? -13.401 -4.050 13.515 1.00 92.50 190 LEU A O 1
ATOM 1513 N N . GLU A 1 191 ? -11.968 -3.681 11.824 1.00 92.12 191 GLU A N 1
ATOM 1514 C CA . GLU A 1 191 ? -11.705 -5.088 11.510 1.00 92.12 191 GLU A CA 1
ATOM 1515 C C . GLU A 1 191 ? -10.203 -5.358 11.438 1.00 92.12 191 GLU A C 1
ATOM 1517 O O . GLU A 1 191 ? -9.464 -4.615 10.794 1.00 92.12 191 GLU A O 1
ATOM 1522 N N . ILE A 1 192 ? -9.753 -6.424 12.101 1.00 90.50 192 ILE A N 1
ATOM 1523 C CA . ILE A 1 192 ? -8.334 -6.737 12.288 1.00 90.50 192 ILE A CA 1
ATOM 1524 C C . ILE A 1 192 ? -7.904 -7.891 11.386 1.00 90.50 192 ILE A C 1
ATOM 1526 O O . ILE A 1 192 ? -8.404 -9.007 11.511 1.00 90.50 192 ILE A O 1
ATOM 1530 N N . PHE A 1 193 ? -6.888 -7.655 10.560 1.00 87.38 193 PHE A N 1
ATOM 1531 C CA . PHE A 1 193 ? -6.348 -8.632 9.608 1.00 87.38 193 PHE A CA 1
ATOM 1532 C C . PHE A 1 193 ? -4.954 -9.147 9.974 1.00 87.38 193 PHE A C 1
ATOM 1534 O O . PHE A 1 193 ? -4.286 -9.789 9.172 1.00 87.38 193 PHE A O 1
ATOM 1541 N N . GLY A 1 194 ? -4.515 -8.914 11.208 1.00 85.69 194 GLY A N 1
ATOM 1542 C CA . GLY A 1 194 ? -3.297 -9.506 11.754 1.00 85.69 194 GLY A CA 1
ATOM 1543 C C . GLY A 1 194 ? -2.209 -8.491 12.044 1.00 85.69 194 GLY A C 1
ATOM 1544 O O . GLY A 1 194 ? -2.402 -7.285 11.910 1.00 85.69 194 GLY A O 1
ATOM 1545 N N . HIS A 1 195 ? -1.067 -8.996 12.500 1.00 87.25 195 HIS A N 1
ATOM 1546 C CA . HIS A 1 195 ? 0.042 -8.165 12.944 1.00 87.25 195 HIS A CA 1
ATOM 1547 C C . HIS A 1 195 ? 1.397 -8.833 12.724 1.00 87.25 195 HIS A C 1
ATOM 1549 O O . HIS A 1 195 ? 1.493 -10.059 12.654 1.00 87.25 195 HIS A O 1
ATOM 1555 N N . VAL A 1 196 ? 2.446 -8.014 12.653 1.00 85.56 196 VAL A N 1
ATOM 1556 C CA . VAL A 1 196 ? 3.851 -8.441 12.645 1.00 85.56 196 VAL A CA 1
ATOM 1557 C C . VAL A 1 196 ? 4.674 -7.618 13.626 1.00 85.56 196 VAL A C 1
ATOM 1559 O O . VAL A 1 196 ? 4.463 -6.422 13.798 1.00 85.56 196 VAL A O 1
ATOM 1562 N N . ALA A 1 197 ? 5.666 -8.249 14.249 1.00 82.75 197 ALA A N 1
ATOM 1563 C CA . ALA A 1 197 ? 6.614 -7.547 15.115 1.00 82.75 197 ALA A CA 1
ATOM 1564 C C . ALA A 1 197 ? 7.722 -6.831 14.318 1.00 82.75 197 ALA A C 1
ATOM 1566 O O . ALA A 1 197 ? 8.223 -5.792 14.746 1.00 82.75 197 ALA A O 1
ATOM 1567 N N . ASN A 1 198 ? 8.102 -7.383 13.159 1.00 83.00 198 ASN A N 1
ATOM 1568 C CA . ASN A 1 198 ? 9.170 -6.856 12.316 1.00 83.00 198 ASN A CA 1
ATOM 1569 C C . ASN A 1 198 ? 8.636 -6.531 10.906 1.00 83.00 198 ASN A C 1
ATOM 1571 O O . ASN A 1 198 ? 8.573 -7.428 10.062 1.00 83.00 198 ASN A O 1
ATOM 1575 N N . PRO A 1 199 ? 8.246 -5.271 10.638 1.00 81.94 199 PRO A N 1
ATOM 1576 C CA . PRO A 1 199 ? 7.698 -4.867 9.344 1.00 81.94 199 PRO A CA 1
ATOM 1577 C C . PRO A 1 199 ? 8.766 -4.841 8.240 1.00 81.94 199 PRO A C 1
ATOM 1579 O O . PRO A 1 199 ? 8.437 -5.049 7.081 1.00 81.94 199 PRO A O 1
ATOM 1582 N N . VAL A 1 200 ? 10.043 -4.643 8.598 1.00 81.88 200 VAL A N 1
ATOM 1583 C CA . VAL A 1 200 ? 11.170 -4.649 7.653 1.00 81.88 200 VAL A CA 1
ATOM 1584 C C . VAL A 1 200 ? 11.369 -6.051 7.095 1.00 81.88 200 VAL A C 1
ATOM 1586 O O . VAL A 1 200 ? 11.482 -6.225 5.888 1.00 81.88 200 VAL A O 1
ATOM 1589 N N . ALA A 1 201 ? 11.374 -7.056 7.976 1.00 83.06 201 ALA A N 1
ATOM 1590 C CA . ALA A 1 201 ? 11.480 -8.449 7.563 1.00 83.06 201 ALA A CA 1
ATOM 1591 C C . ALA A 1 201 ? 10.306 -8.856 6.671 1.00 83.06 201 ALA A C 1
ATOM 1593 O O . ALA A 1 201 ? 10.504 -9.442 5.611 1.00 83.06 201 ALA A O 1
ATOM 1594 N N . TYR A 1 202 ? 9.095 -8.477 7.088 1.00 85.88 202 TYR A N 1
ATOM 1595 C CA . TYR A 1 202 ? 7.879 -8.710 6.324 1.00 85.88 202 TYR A CA 1
ATOM 1596 C C . TYR A 1 202 ? 7.952 -8.088 4.923 1.00 85.88 202 TYR A C 1
ATOM 1598 O O . TYR A 1 202 ? 7.634 -8.758 3.947 1.00 85.88 202 TYR A O 1
ATOM 1606 N N . GLU A 1 203 ? 8.371 -6.827 4.805 1.00 87.06 203 GLU A N 1
ATOM 1607 C CA . GLU A 1 203 ? 8.486 -6.145 3.514 1.00 87.06 203 GLU A CA 1
ATOM 1608 C C . GLU A 1 203 ? 9.551 -6.796 2.622 1.00 87.06 203 GLU A C 1
ATOM 1610 O O . GLU A 1 203 ? 9.293 -7.084 1.452 1.00 87.06 203 GLU A O 1
ATOM 1615 N N . GLY A 1 204 ? 10.722 -7.083 3.192 1.00 87.06 204 GLY A N 1
ATOM 1616 C CA . GLY A 1 204 ? 11.831 -7.715 2.487 1.00 87.06 204 GLY A CA 1
ATOM 1617 C C . GLY A 1 204 ? 11.471 -9.086 1.914 1.00 87.06 204 GLY A C 1
ATOM 1618 O O . GLY A 1 204 ? 11.693 -9.338 0.732 1.00 87.06 204 GLY A O 1
ATOM 1619 N N . GLU A 1 205 ? 10.802 -9.932 2.703 1.00 87.75 205 GLU A N 1
ATOM 1620 C CA . GLU A 1 205 ? 10.298 -11.236 2.247 1.00 87.75 205 GLU A CA 1
ATOM 1621 C C . GLU A 1 205 ? 9.327 -11.120 1.061 1.00 87.75 205 GLU A C 1
ATOM 1623 O O . GLU A 1 205 ? 9.239 -12.035 0.241 1.00 87.75 205 GLU A O 1
ATOM 1628 N N . ARG A 1 206 ? 8.597 -10.003 0.939 1.00 89.44 206 ARG A N 1
ATOM 1629 C CA . ARG A 1 206 ? 7.690 -9.767 -0.192 1.00 89.44 206 ARG A CA 1
ATOM 1630 C C . ARG A 1 206 ? 8.404 -9.304 -1.436 1.00 89.44 206 ARG A C 1
ATOM 1632 O O . ARG A 1 206 ? 8.037 -9.742 -2.522 1.00 89.44 206 ARG A O 1
ATOM 1639 N N . VAL A 1 207 ? 9.429 -8.478 -1.290 1.00 91.75 207 VAL A N 1
ATOM 1640 C CA . VAL A 1 207 ? 10.300 -8.125 -2.410 1.00 91.75 207 VAL A CA 1
ATOM 1641 C C . VAL A 1 207 ? 11.002 -9.379 -2.941 1.00 91.75 20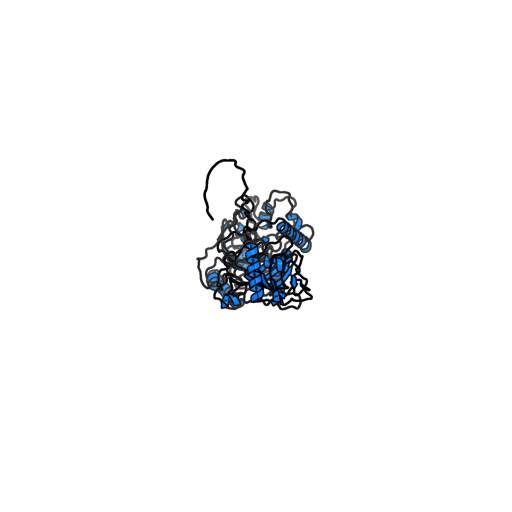7 VAL A C 1
ATOM 1643 O O . VAL A 1 207 ? 10.921 -9.655 -4.136 1.00 91.75 207 VAL A O 1
ATOM 1646 N N . ASP A 1 208 ? 11.572 -10.199 -2.060 1.00 91.19 208 ASP A N 1
ATOM 1647 C CA . ASP A 1 208 ? 12.249 -11.442 -2.444 1.00 91.19 208 ASP A CA 1
ATOM 1648 C C . ASP A 1 208 ? 11.278 -12.442 -3.082 1.00 91.19 208 ASP A C 1
ATOM 1650 O O . ASP A 1 208 ? 11.526 -12.951 -4.173 1.00 91.19 208 ASP A O 1
ATOM 1654 N N . GLY A 1 209 ? 10.129 -12.688 -2.444 1.00 91.44 209 GLY A N 1
ATOM 1655 C CA . GLY A 1 209 ? 9.118 -13.612 -2.957 1.00 91.44 209 GLY A CA 1
ATOM 1656 C C . GLY A 1 209 ? 8.547 -13.180 -4.309 1.00 91.44 209 GLY A C 1
ATOM 1657 O O . GLY A 1 209 ? 8.340 -14.019 -5.189 1.00 91.44 209 GLY A O 1
ATOM 1658 N N . PHE A 1 210 ? 8.336 -11.874 -4.508 1.00 93.56 210 PHE A N 1
ATOM 1659 C CA . PHE A 1 210 ? 7.909 -11.342 -5.799 1.00 93.56 210 PHE A CA 1
ATOM 1660 C C . PHE A 1 210 ? 8.987 -11.549 -6.863 1.00 93.56 210 PHE A C 1
ATOM 1662 O O . PHE A 1 210 ? 8.659 -12.010 -7.957 1.00 93.56 210 PHE A O 1
ATOM 1669 N N . ALA A 1 211 ? 10.252 -11.249 -6.551 1.00 94.25 211 ALA A N 1
ATOM 1670 C CA . ALA A 1 211 ? 11.375 -11.438 -7.465 1.00 94.25 211 ALA A CA 1
ATOM 1671 C C . ALA A 1 211 ? 11.533 -12.910 -7.879 1.00 94.25 211 ALA A C 1
ATOM 1673 O O . ALA A 1 211 ? 11.631 -13.218 -9.069 1.00 94.25 211 ALA A O 1
ATOM 1674 N N . GLU A 1 212 ? 11.481 -13.828 -6.911 1.00 92.81 212 GLU A N 1
ATOM 1675 C CA . GLU A 1 212 ? 11.610 -15.267 -7.150 1.00 92.81 212 GLU A CA 1
ATOM 1676 C C . GLU A 1 212 ? 10.530 -15.799 -8.095 1.00 92.81 212 GLU A C 1
ATOM 1678 O O . GLU A 1 212 ? 10.825 -16.492 -9.069 1.00 92.81 212 GLU A O 1
ATOM 1683 N N . ALA A 1 213 ? 9.273 -15.412 -7.876 1.00 92.38 213 ALA A N 1
ATOM 1684 C CA . ALA A 1 213 ? 8.185 -15.839 -8.747 1.00 92.38 213 ALA A CA 1
ATOM 1685 C C . ALA A 1 213 ? 8.204 -15.165 -10.128 1.00 92.38 213 ALA A C 1
ATOM 1687 O O . ALA A 1 213 ? 7.688 -15.723 -11.096 1.00 92.38 213 ALA A O 1
ATOM 1688 N N . ASN A 1 214 ? 8.805 -13.976 -10.231 1.00 94.31 214 ASN A N 1
ATOM 1689 C CA . ASN A 1 214 ? 8.826 -13.156 -11.441 1.00 94.31 214 ASN A CA 1
ATOM 1690 C C . ASN A 1 214 ? 10.198 -13.111 -12.126 1.00 94.31 214 ASN A C 1
ATOM 1692 O O . ASN A 1 214 ? 10.585 -12.075 -12.667 1.00 94.31 214 ASN A O 1
ATOM 1696 N N . GLY A 1 215 ? 10.945 -14.213 -12.112 1.00 91.69 215 GLY A N 1
ATOM 1697 C CA . GLY A 1 215 ? 12.198 -14.338 -12.864 1.00 91.69 215 GLY A CA 1
ATOM 1698 C C . GLY A 1 215 ? 13.357 -14.946 -12.084 1.00 91.69 215 GLY A C 1
ATOM 1699 O O . GLY A 1 215 ? 14.328 -15.353 -12.712 1.00 91.69 215 GLY A O 1
ATOM 1700 N N . GLY A 1 216 ? 13.249 -15.062 -10.758 1.00 93.44 216 GLY A N 1
ATOM 1701 C CA . GLY A 1 216 ? 14.317 -15.589 -9.906 1.00 93.44 216 GLY A CA 1
ATOM 1702 C C . GLY A 1 216 ? 15.342 -14.521 -9.525 1.00 93.44 216 GLY A C 1
ATOM 1703 O O . GLY A 1 216 ? 15.645 -13.630 -10.324 1.00 93.44 216 GLY A O 1
ATOM 1704 N N . LEU A 1 217 ? 15.901 -14.610 -8.318 1.00 88.94 217 LEU A N 1
ATOM 1705 C CA . LEU A 1 217 ? 17.030 -13.769 -7.914 1.00 88.94 217 LEU A CA 1
ATOM 1706 C C . LEU A 1 217 ? 18.339 -14.291 -8.524 1.00 88.94 217 LEU A C 1
ATOM 1708 O O . LEU A 1 217 ? 18.598 -15.495 -8.583 1.00 88.94 217 LEU A O 1
ATOM 1712 N N . CYS A 1 218 ? 19.201 -13.380 -8.966 1.00 84.50 218 CYS A N 1
ATOM 1713 C CA . CYS A 1 218 ? 20.569 -13.713 -9.331 1.00 84.50 218 CYS A CA 1
ATOM 1714 C C . CYS A 1 218 ? 21.452 -13.761 -8.076 1.00 84.50 218 CYS A C 1
ATOM 1716 O O . CYS A 1 218 ? 21.543 -12.790 -7.328 1.00 84.50 218 CYS A O 1
ATOM 1718 N N . THR A 1 219 ? 22.139 -14.885 -7.859 1.00 69.94 219 THR A N 1
ATOM 1719 C CA . THR A 1 219 ? 23.030 -15.102 -6.703 1.00 69.94 219 THR A CA 1
ATOM 1720 C C . THR A 1 219 ? 24.519 -14.994 -7.038 1.00 69.94 219 THR A C 1
ATOM 1722 O O . THR A 1 219 ? 25.361 -15.162 -6.154 1.00 69.94 219 THR A O 1
ATOM 1725 N N . ASP A 1 220 ? 24.854 -14.750 -8.306 1.00 60.75 220 ASP A N 1
ATOM 1726 C CA . ASP A 1 220 ? 26.181 -15.037 -8.866 1.00 60.75 220 ASP A CA 1
ATOM 1727 C C . ASP A 1 220 ? 27.173 -13.860 -8.757 1.00 60.75 220 ASP A C 1
ATOM 1729 O O . ASP A 1 220 ? 28.357 -14.016 -9.059 1.00 60.75 220 ASP A O 1
ATOM 1733 N N . HIS A 1 221 ? 26.738 -12.701 -8.247 1.00 52.16 221 HIS A N 1
ATOM 1734 C CA . HIS A 1 221 ? 27.554 -11.487 -8.157 1.00 52.16 221 HIS A CA 1
ATOM 1735 C C . HIS A 1 221 ? 27.668 -11.001 -6.704 1.00 52.16 221 HIS A C 1
ATOM 1737 O O . HIS A 1 221 ? 26.809 -10.294 -6.190 1.00 52.16 221 HIS A O 1
ATOM 1743 N N . LYS A 1 222 ? 28.747 -11.399 -6.019 1.00 46.97 222 LYS A N 1
ATOM 1744 C CA . LYS A 1 222 ? 29.215 -10.745 -4.787 1.00 46.97 222 LYS A CA 1
ATOM 1745 C C . LYS A 1 222 ? 30.571 -10.116 -5.082 1.00 46.97 222 LYS A C 1
ATOM 1747 O O . LYS A 1 222 ? 31.556 -10.837 -5.221 1.00 46.97 222 LYS A O 1
ATOM 1752 N N . ALA A 1 223 ? 30.639 -8.796 -5.199 1.00 41.62 223 ALA A N 1
ATOM 1753 C CA . ALA A 1 223 ? 31.895 -8.081 -5.355 1.00 41.62 223 ALA A CA 1
ATOM 1754 C C . ALA A 1 223 ? 32.786 -8.297 -4.125 1.00 41.62 223 ALA A C 1
ATOM 1756 O O . ALA A 1 223 ? 32.372 -8.059 -2.988 1.00 41.62 223 ALA A O 1
ATOM 1757 N N . GLU A 1 224 ? 34.039 -8.697 -4.348 1.00 36.78 224 GLU A N 1
ATOM 1758 C CA . GLU A 1 224 ? 35.039 -8.704 -3.283 1.00 36.78 224 GLU A CA 1
ATOM 1759 C C . GLU A 1 224 ? 35.369 -7.253 -2.866 1.00 36.78 224 GLU A C 1
ATOM 1761 O O . GLU A 1 224 ? 35.658 -6.408 -3.726 1.00 36.78 224 GLU A O 1
ATOM 1766 N N . PRO A 1 225 ? 35.314 -6.913 -1.565 1.00 38.75 225 PRO A N 1
ATOM 1767 C CA . PRO A 1 225 ? 35.651 -5.574 -1.095 1.00 38.75 225 PRO A CA 1
ATOM 1768 C C . PRO A 1 225 ? 37.158 -5.307 -1.251 1.00 38.75 225 PRO A C 1
ATOM 1770 O O . PRO A 1 225 ? 37.983 -6.127 -0.859 1.00 38.75 225 PRO A O 1
ATOM 1773 N N . LYS A 1 226 ? 37.531 -4.139 -1.794 1.00 41.84 226 LYS A N 1
ATOM 1774 C CA . LYS A 1 226 ? 38.910 -3.619 -1.711 1.00 41.84 226 LYS A CA 1
ATOM 1775 C C . LYS A 1 226 ? 39.038 -2.754 -0.455 1.00 41.84 226 LYS A C 1
ATOM 1777 O O . LYS A 1 226 ? 38.178 -1.910 -0.230 1.00 41.84 226 LYS A O 1
ATOM 1782 N N . GLU A 1 227 ? 40.103 -2.950 0.320 1.00 43.19 227 GLU A N 1
ATOM 1783 C CA . GLU A 1 227 ? 40.244 -2.432 1.694 1.00 43.19 227 GLU A CA 1
ATOM 1784 C C . GLU A 1 227 ? 40.447 -0.903 1.828 1.00 43.19 227 GLU A C 1
ATOM 1786 O O . GLU A 1 227 ? 40.303 -0.396 2.933 1.00 43.19 227 GLU A O 1
ATOM 1791 N N . ASP A 1 228 ? 40.673 -0.144 0.743 1.00 40.88 228 ASP A N 1
ATOM 1792 C CA . ASP A 1 228 ? 41.130 1.263 0.828 1.00 40.88 228 ASP A CA 1
ATOM 1793 C C . ASP A 1 228 ? 40.330 2.294 -0.010 1.00 40.88 228 ASP A C 1
ATOM 1795 O O . ASP A 1 228 ? 40.827 3.382 -0.306 1.00 40.88 228 ASP A O 1
ATOM 1799 N N . GLU A 1 229 ? 39.090 2.008 -0.423 1.00 41.84 229 GLU A N 1
ATOM 1800 C CA . GLU A 1 229 ? 38.316 2.928 -1.281 1.00 41.84 229 GLU A CA 1
ATOM 1801 C C . GLU A 1 229 ? 37.118 3.614 -0.607 1.00 41.84 229 GLU A C 1
ATOM 1803 O O . GLU A 1 229 ? 36.373 3.005 0.155 1.00 41.84 229 GLU A O 1
ATOM 1808 N N . SER A 1 230 ? 36.889 4.894 -0.944 1.00 44.78 230 SER A N 1
ATOM 1809 C CA . SER A 1 230 ? 35.734 5.666 -0.452 1.00 44.78 230 SER A CA 1
ATOM 1810 C C . SER A 1 230 ? 34.409 5.141 -1.018 1.00 44.78 230 SER A C 1
ATOM 1812 O O . SER A 1 230 ? 34.360 4.734 -2.176 1.00 44.78 230 SER A O 1
ATOM 1814 N N . GLU A 1 231 ? 33.304 5.214 -0.269 1.00 45.56 231 GLU A N 1
ATOM 1815 C CA . GLU A 1 231 ? 31.998 4.704 -0.724 1.00 45.56 231 GLU A CA 1
ATOM 1816 C C . GLU A 1 231 ? 31.445 5.423 -1.961 1.00 45.56 231 GLU A C 1
ATOM 1818 O O . GLU A 1 231 ? 30.835 4.779 -2.808 1.00 45.56 231 GLU A O 1
ATOM 1823 N N . LYS A 1 232 ? 31.724 6.723 -2.149 1.00 41.66 232 LYS A N 1
ATOM 1824 C CA . LYS A 1 232 ? 31.397 7.423 -3.407 1.00 41.66 232 LYS A CA 1
ATOM 1825 C C . LYS A 1 232 ? 32.207 6.875 -4.584 1.00 41.66 232 LYS A C 1
ATOM 1827 O O . LYS A 1 232 ? 31.682 6.787 -5.690 1.00 41.66 232 LYS A O 1
ATOM 1832 N N . SER A 1 233 ? 33.457 6.470 -4.361 1.00 38.81 233 SER A N 1
ATOM 1833 C CA . SER A 1 233 ? 34.294 5.798 -5.366 1.00 38.81 233 SER A CA 1
ATOM 1834 C C . SER A 1 233 ? 33.873 4.343 -5.591 1.00 38.81 233 SER A C 1
ATOM 1836 O O . SER A 1 233 ? 33.867 3.885 -6.729 1.00 38.81 233 SER A O 1
ATOM 1838 N N . ALA A 1 234 ? 33.440 3.636 -4.545 1.00 42.44 234 ALA A N 1
ATOM 1839 C CA . ALA A 1 234 ? 32.904 2.282 -4.633 1.00 42.44 234 ALA A CA 1
ATOM 1840 C C . ALA A 1 234 ? 31.548 2.264 -5.351 1.00 42.44 234 ALA A C 1
ATOM 1842 O O . ALA A 1 234 ? 31.340 1.422 -6.213 1.00 42.44 234 ALA A O 1
ATOM 1843 N N . MET A 1 235 ? 30.660 3.224 -5.072 1.00 40.28 235 MET A N 1
ATOM 1844 C CA . MET A 1 235 ? 29.415 3.461 -5.806 1.00 40.28 235 MET A CA 1
ATOM 1845 C C . MET A 1 235 ? 29.720 3.832 -7.25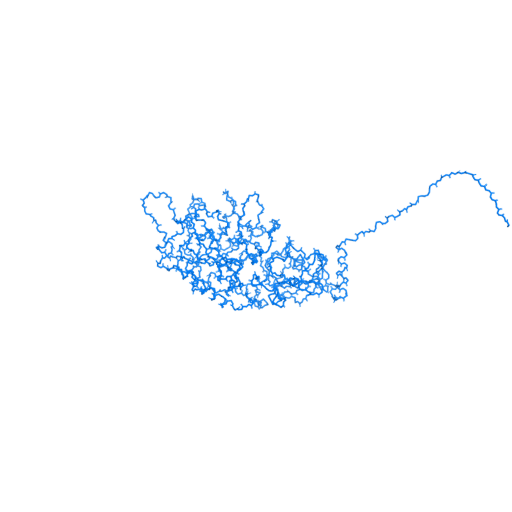3 1.00 40.28 235 MET A C 1
ATOM 1847 O O . MET A 1 235 ? 29.152 3.227 -8.146 1.00 40.28 235 MET A O 1
ATOM 1851 N N . ARG A 1 236 ? 30.679 4.730 -7.517 1.00 44.41 236 ARG A N 1
ATOM 1852 C CA . ARG A 1 236 ? 31.110 5.047 -8.888 1.00 44.41 236 ARG A CA 1
ATOM 1853 C C . ARG A 1 236 ? 31.693 3.846 -9.627 1.00 44.41 236 ARG A C 1
ATOM 1855 O O . ARG A 1 236 ? 31.385 3.733 -10.799 1.00 44.41 236 ARG A O 1
ATOM 1862 N N . ARG A 1 237 ? 32.441 2.944 -8.970 1.00 42.47 237 ARG A N 1
ATOM 1863 C CA . ARG A 1 237 ? 32.929 1.675 -9.554 1.00 42.47 237 ARG A CA 1
ATOM 1864 C C . ARG A 1 237 ? 31.829 0.635 -9.763 1.00 42.47 237 ARG A C 1
ATOM 1866 O O . ARG A 1 237 ? 31.824 -0.059 -10.773 1.00 42.47 237 ARG A O 1
ATOM 1873 N N . ARG A 1 238 ? 30.903 0.505 -8.809 1.00 45.22 238 ARG A N 1
ATOM 1874 C CA . ARG A 1 238 ? 29.798 -0.469 -8.850 1.00 45.22 238 ARG A CA 1
ATOM 1875 C C . ARG A 1 238 ? 28.729 -0.046 -9.861 1.00 45.22 238 ARG A C 1
ATOM 1877 O O . ARG A 1 238 ? 28.293 -0.872 -10.653 1.00 45.22 238 ARG A O 1
ATOM 1884 N N . VAL A 1 239 ? 28.438 1.253 -9.939 1.00 41.56 239 VAL A N 1
ATOM 1885 C CA . VAL A 1 239 ? 27.567 1.901 -10.938 1.00 41.56 239 VAL A CA 1
ATOM 1886 C C . VAL A 1 239 ? 28.298 2.148 -12.271 1.00 41.56 239 VAL A C 1
ATOM 1888 O O . VAL A 1 239 ? 27.667 2.297 -13.312 1.00 41.56 239 VAL A O 1
ATOM 1891 N N . GLY A 1 240 ? 29.631 2.115 -12.300 1.00 35.84 240 GLY A N 1
ATOM 1892 C CA . GLY A 1 240 ? 30.407 2.285 -13.522 1.00 35.84 240 GLY A CA 1
ATOM 1893 C C . GLY A 1 240 ? 31.827 1.742 -13.418 1.00 35.84 240 GLY A C 1
ATOM 1894 O O . GLY A 1 240 ? 32.662 2.243 -12.677 1.00 35.84 240 GLY A O 1
ATOM 1895 N N . THR A 1 241 ? 32.185 0.811 -14.293 1.00 35.28 241 THR A N 1
ATOM 1896 C CA . THR A 1 241 ? 33.537 0.822 -14.853 1.00 35.28 241 THR A CA 1
ATOM 1897 C C . THR A 1 241 ? 33.748 2.174 -15.543 1.00 35.28 241 THR A C 1
ATOM 1899 O O . THR A 1 241 ? 33.470 2.339 -16.726 1.00 35.28 241 THR A O 1
ATOM 1902 N N . ARG A 1 242 ? 34.180 3.194 -14.795 1.00 37.38 242 ARG A N 1
ATOM 1903 C CA . ARG A 1 242 ? 34.716 4.427 -15.365 1.00 37.38 242 ARG A CA 1
ATOM 1904 C C . ARG A 1 242 ? 36.120 4.641 -14.834 1.00 37.38 242 ARG A C 1
ATOM 1906 O O . ARG A 1 242 ? 36.303 4.966 -13.667 1.00 37.38 242 ARG A O 1
ATOM 1913 N N . ALA A 1 243 ? 37.060 4.429 -15.751 1.00 33.56 243 ALA A N 1
ATOM 1914 C CA . ALA A 1 243 ? 38.259 5.223 -15.969 1.00 33.56 243 ALA A CA 1
ATOM 1915 C C . ALA A 1 243 ? 38.586 6.221 -14.849 1.00 33.56 243 ALA A C 1
ATOM 1917 O O . ALA A 1 243 ? 38.056 7.335 -14.826 1.00 33.56 243 ALA A O 1
ATOM 1918 N N . ASP A 1 244 ? 39.517 5.827 -13.987 1.00 29.12 244 ASP A N 1
ATOM 1919 C CA . ASP A 1 244 ? 40.514 6.771 -13.501 1.00 29.12 244 ASP A CA 1
ATOM 1920 C C . ASP A 1 244 ? 41.649 6.750 -14.532 1.00 29.12 244 ASP A C 1
ATOM 1922 O O . ASP A 1 244 ? 42.165 5.680 -14.848 1.00 29.12 244 ASP A O 1
ATOM 1926 N N . GLU A 1 245 ? 41.932 7.912 -15.124 1.00 35.72 245 GLU A N 1
ATOM 1927 C CA . GLU A 1 245 ? 43.080 8.227 -15.991 1.00 35.72 245 GLU A CA 1
ATOM 1928 C C . GLU A 1 245 ? 43.730 7.054 -16.757 1.00 35.72 245 GLU A C 1
ATOM 1930 O O . GLU A 1 245 ? 44.936 6.825 -16.673 1.00 35.72 245 GLU A O 1
ATOM 1935 N N . SER A 1 246 ? 42.975 6.339 -17.594 1.00 31.95 246 SER A N 1
ATOM 1936 C CA . SER A 1 246 ? 43.610 5.672 -18.728 1.00 31.95 246 SER A CA 1
ATOM 1937 C C . SER A 1 246 ? 43.902 6.757 -19.759 1.00 31.95 246 SER A C 1
ATOM 1939 O O . SER A 1 246 ? 42.997 7.298 -20.399 1.00 31.95 246 SER A O 1
ATOM 1941 N N . THR A 1 247 ? 45.182 7.104 -19.885 1.00 31.61 247 THR A N 1
ATOM 1942 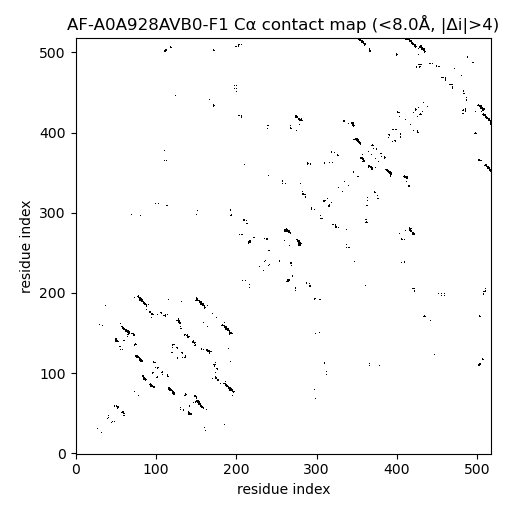C CA . THR A 1 247 ? 45.768 7.613 -21.130 1.00 31.61 247 THR A CA 1
ATOM 1943 C C . THR A 1 247 ? 45.010 7.060 -22.333 1.00 31.61 247 THR A C 1
ATOM 1945 O O . THR A 1 247 ? 44.813 5.850 -22.379 1.00 31.61 247 THR A O 1
ATOM 1948 N N . GLU A 1 248 ? 44.596 7.939 -23.254 1.00 35.12 248 GLU A N 1
ATOM 1949 C CA . GLU A 1 248 ? 43.992 7.626 -24.559 1.00 35.12 248 GLU A CA 1
ATOM 1950 C C . GLU A 1 248 ? 44.317 6.197 -25.030 1.00 35.12 248 GLU A C 1
ATOM 1952 O O . GLU A 1 248 ? 45.422 5.920 -25.498 1.00 35.12 248 GLU A O 1
ATOM 1957 N N . GLY A 1 249 ? 43.366 5.283 -24.853 1.00 33.59 249 GLY A N 1
ATOM 1958 C CA . GLY A 1 249 ? 43.552 3.873 -25.168 1.00 33.59 249 GLY A CA 1
ATOM 1959 C C . GLY A 1 249 ? 42.632 2.993 -24.334 1.00 33.59 249 GLY A C 1
ATOM 1960 O O . GLY A 1 249 ? 42.900 2.762 -23.163 1.00 33.59 249 GLY A O 1
ATOM 1961 N N . ASP A 1 250 ? 41.580 2.501 -24.983 1.00 33.38 250 ASP A N 1
ATOM 1962 C CA . ASP A 1 250 ? 40.646 1.462 -24.536 1.00 33.38 250 ASP A CA 1
ATOM 1963 C C . ASP A 1 250 ? 39.519 1.930 -23.595 1.00 33.38 250 ASP A C 1
ATOM 1965 O O . ASP A 1 250 ? 39.557 1.787 -22.375 1.00 33.38 250 ASP A O 1
ATOM 1969 N N . GLU A 1 251 ? 38.441 2.442 -24.204 1.00 38.72 251 GLU A N 1
ATOM 1970 C CA . GLU A 1 251 ? 37.105 2.418 -23.604 1.00 38.72 251 GLU A CA 1
ATOM 1971 C C . GLU A 1 251 ? 36.742 0.955 -23.306 1.00 38.72 251 GLU A C 1
ATOM 1973 O O . GLU A 1 251 ? 36.334 0.203 -24.194 1.00 38.72 251 GLU A O 1
ATOM 1978 N N . GLU A 1 252 ? 36.933 0.515 -22.062 1.00 38.78 252 GLU A N 1
ATOM 1979 C CA . GLU A 1 252 ? 36.474 -0.801 -21.641 1.00 38.78 252 GLU A CA 1
ATOM 1980 C C . GLU A 1 252 ? 34.940 -0.787 -21.640 1.00 38.78 252 GLU A C 1
ATOM 1982 O O . GLU A 1 252 ? 34.293 -0.293 -20.714 1.00 38.78 252 GLU A O 1
ATOM 1987 N N . VAL A 1 253 ? 34.359 -1.280 -22.738 1.00 38.78 253 VAL A N 1
ATOM 1988 C CA . VAL A 1 253 ? 32.937 -1.606 -22.861 1.00 38.78 253 VAL A CA 1
ATOM 1989 C C . VAL A 1 253 ? 32.541 -2.359 -21.596 1.00 38.78 253 VAL A C 1
ATOM 1991 O O . VAL A 1 253 ? 33.079 -3.436 -21.348 1.00 38.78 253 VAL A O 1
ATOM 1994 N N . ASP A 1 254 ? 31.632 -1.800 -20.791 1.00 47.03 254 ASP A N 1
ATOM 1995 C CA . ASP A 1 254 ? 31.065 -2.512 -19.645 1.00 47.03 254 ASP A CA 1
ATOM 1996 C C . ASP A 1 254 ? 30.541 -3.865 -20.155 1.00 47.03 254 ASP A C 1
ATOM 1998 O O . ASP A 1 254 ? 29.662 -3.884 -21.019 1.00 47.03 254 ASP A O 1
ATOM 2002 N N . LYS A 1 255 ? 31.149 -4.974 -19.707 1.00 42.69 255 LYS A N 1
ATOM 2003 C CA . LYS A 1 255 ? 30.863 -6.353 -20.163 1.00 42.69 255 LYS A CA 1
ATOM 2004 C C . LYS A 1 255 ? 29.756 -7.037 -19.358 1.00 42.69 255 LYS A C 1
ATOM 2006 O O . LYS A 1 255 ? 29.285 -8.096 -19.766 1.00 42.69 255 LYS A O 1
ATOM 2011 N N . ARG A 1 256 ? 29.287 -6.392 -18.287 1.00 53.50 256 ARG A N 1
ATOM 2012 C CA . ARG A 1 256 ? 28.125 -6.788 -17.479 1.00 53.50 256 ARG A CA 1
ATOM 2013 C C . ARG A 1 256 ? 26.738 -6.776 -18.176 1.00 53.50 256 ARG A C 1
ATOM 2015 O O . ARG A 1 256 ? 25.817 -7.393 -17.653 1.00 53.50 256 ARG A O 1
ATOM 2022 N N . PRO A 1 257 ? 26.509 -6.148 -19.352 1.00 56.59 257 PRO A N 1
ATOM 2023 C CA . PRO A 1 257 ? 25.174 -6.051 -19.942 1.00 56.59 257 PRO A CA 1
ATOM 2024 C C . PRO A 1 257 ? 24.549 -7.380 -20.337 1.00 56.59 257 PRO A C 1
ATOM 2026 O O . PRO A 1 257 ? 23.336 -7.484 -20.265 1.00 56.59 257 PRO A O 1
ATOM 2029 N N . LEU A 1 258 ? 25.339 -8.371 -20.768 1.00 57.47 258 LEU A N 1
ATOM 2030 C CA . LEU A 1 258 ? 24.797 -9.655 -21.229 1.00 57.47 258 LEU A CA 1
ATOM 2031 C C . LEU A 1 258 ? 24.423 -10.590 -20.084 1.00 57.47 258 LEU A C 1
ATOM 2033 O O . LEU A 1 258 ? 23.418 -11.288 -20.177 1.00 57.47 258 LEU A O 1
ATOM 2037 N N . GLU A 1 259 ? 25.243 -10.631 -19.033 1.00 65.19 259 GLU A N 1
ATOM 2038 C CA . GLU A 1 259 ? 24.985 -11.472 -17.859 1.00 65.19 259 GLU A CA 1
ATOM 2039 C C . GLU A 1 259 ? 23.766 -10.982 -17.073 1.00 65.19 259 GLU A C 1
ATOM 2041 O O . GLU A 1 259 ? 23.051 -11.792 -16.495 1.00 65.19 259 GLU A O 1
ATOM 2046 N N . PHE A 1 260 ? 23.469 -9.680 -17.131 1.00 72.94 260 PHE A N 1
ATOM 2047 C CA . PHE A 1 260 ? 22.299 -9.101 -16.475 1.00 72.94 260 PHE A CA 1
ATOM 2048 C C . PHE A 1 260 ? 21.028 -9.130 -17.338 1.00 72.94 260 PHE A C 1
ATOM 2050 O O . PHE A 1 260 ? 19.921 -9.037 -16.812 1.00 72.94 260 PHE A O 1
ATOM 2057 N N . PHE A 1 261 ? 21.153 -9.315 -18.657 1.00 81.62 261 PHE A N 1
ATOM 2058 C CA . PHE A 1 261 ? 20.021 -9.455 -19.585 1.00 81.62 261 PHE A CA 1
ATOM 2059 C C . PHE A 1 261 ? 19.456 -10.890 -19.652 1.00 81.62 261 PHE A C 1
ATOM 2061 O O . PHE A 1 261 ? 18.946 -11.334 -20.681 1.00 81.62 261 PHE A O 1
ATOM 2068 N N . ASP A 1 262 ? 19.542 -11.640 -18.557 1.00 84.06 262 ASP A N 1
ATOM 2069 C CA . ASP A 1 262 ? 19.113 -13.040 -18.458 1.00 84.06 262 ASP A CA 1
ATOM 2070 C C . ASP A 1 262 ? 17.654 -13.210 -17.985 1.00 84.06 262 ASP A C 1
ATOM 2072 O O . ASP A 1 262 ? 17.125 -14.322 -17.961 1.00 84.06 262 ASP A O 1
ATOM 2076 N N . GLY A 1 263 ? 16.987 -12.105 -17.639 1.00 87.69 263 GLY A N 1
ATOM 2077 C CA . GLY A 1 263 ? 15.612 -12.086 -17.140 1.00 87.69 263 GLY A CA 1
ATOM 2078 C C . GLY A 1 263 ? 15.471 -12.339 -15.641 1.00 87.69 263 GLY A C 1
ATOM 2079 O O . GLY A 1 263 ? 14.338 -12.289 -15.156 1.00 87.69 263 GLY A O 1
ATOM 2080 N N . ARG A 1 264 ? 16.575 -12.569 -14.919 1.00 91.88 264 ARG A N 1
ATOM 2081 C CA . ARG A 1 264 ? 16.605 -12.633 -13.453 1.00 91.88 264 ARG A CA 1
ATOM 2082 C C . ARG A 1 264 ? 16.647 -11.227 -12.851 1.00 91.88 264 ARG A C 1
ATOM 2084 O O . ARG A 1 264 ? 16.861 -10.224 -13.534 1.00 91.88 264 ARG A O 1
ATOM 2091 N N . TRP A 1 265 ? 16.437 -11.165 -11.546 1.00 93.19 265 TRP A N 1
ATOM 2092 C CA . TRP A 1 265 ? 16.551 -9.958 -10.738 1.00 93.19 265 TRP A CA 1
ATOM 2093 C C . TRP A 1 265 ? 17.972 -9.818 -10.194 1.00 93.19 265 TRP A C 1
ATOM 2095 O O . TRP A 1 265 ? 18.470 -10.711 -9.512 1.00 93.19 265 TRP A O 1
ATOM 2105 N N . HIS A 1 266 ? 18.620 -8.692 -10.480 1.00 89.25 266 HIS A N 1
ATOM 2106 C CA . HIS A 1 266 ? 20.003 -8.414 -10.083 1.00 89.25 266 HIS A CA 1
ATOM 2107 C C . HIS A 1 266 ? 20.059 -7.227 -9.131 1.00 89.25 266 HIS A C 1
ATOM 2109 O O . HIS A 1 266 ? 19.271 -6.294 -9.258 1.00 89.25 266 HIS A O 1
ATOM 2115 N N . GLN A 1 267 ? 21.003 -7.220 -8.194 1.00 82.88 267 GLN A N 1
ATOM 2116 C CA . GLN A 1 267 ? 21.248 -6.028 -7.385 1.00 82.88 267 GLN A CA 1
ATOM 2117 C C . GLN A 1 267 ? 22.053 -5.019 -8.214 1.00 82.88 267 GLN A C 1
ATOM 2119 O O . GLN A 1 267 ? 23.130 -5.366 -8.696 1.00 82.88 267 GLN A O 1
ATOM 2124 N N . PRO A 1 268 ? 21.595 -3.761 -8.365 1.00 76.06 268 PRO A N 1
ATOM 2125 C CA . PRO A 1 268 ? 22.384 -2.741 -9.056 1.00 76.06 268 PRO A CA 1
ATOM 2126 C C . PRO A 1 268 ? 23.626 -2.350 -8.236 1.00 76.06 268 PRO A C 1
ATOM 2128 O O . PRO A 1 268 ? 24.610 -1.842 -8.774 1.00 76.06 268 PRO A O 1
ATOM 2131 N N . VAL A 1 269 ? 23.581 -2.589 -6.920 1.00 71.25 269 VAL A N 1
ATOM 2132 C CA . VAL A 1 269 ? 24.692 -2.440 -5.981 1.00 71.25 269 VAL A CA 1
ATOM 2133 C C . VAL A 1 269 ? 24.599 -3.562 -4.945 1.00 71.25 269 VAL A C 1
ATOM 2135 O O . VAL A 1 269 ? 23.651 -3.594 -4.168 1.00 71.25 269 VAL A O 1
ATOM 2138 N N . ASP A 1 270 ? 25.606 -4.433 -4.871 1.00 62.25 270 ASP A N 1
ATOM 2139 C CA . ASP A 1 270 ? 25.605 -5.642 -4.020 1.00 62.25 270 ASP A CA 1
ATOM 2140 C C . ASP A 1 270 ? 25.352 -5.380 -2.524 1.00 62.25 270 ASP A C 1
ATOM 2142 O O . ASP A 1 270 ? 24.898 -6.253 -1.790 1.00 62.25 270 ASP A O 1
ATOM 2146 N N . THR A 1 271 ? 25.654 -4.172 -2.042 1.00 64.56 271 THR A N 1
ATOM 2147 C CA . THR A 1 271 ? 25.443 -3.783 -0.639 1.00 64.56 271 THR A CA 1
ATOM 2148 C C . THR A 1 271 ? 24.024 -3.308 -0.332 1.00 64.56 271 THR A C 1
ATOM 2150 O O . THR A 1 271 ? 23.716 -3.072 0.833 1.00 64.56 271 THR A O 1
ATOM 2153 N N . LEU A 1 272 ? 23.166 -3.145 -1.343 1.00 71.38 272 LEU A N 1
ATOM 2154 C CA . LEU A 1 272 ? 21.782 -2.702 -1.183 1.00 71.38 272 LEU A CA 1
ATOM 2155 C C . LEU A 1 272 ? 20.850 -3.908 -1.274 1.00 71.38 272 LEU A C 1
ATOM 2157 O O . LEU A 1 272 ? 20.453 -4.340 -2.357 1.00 71.38 272 LEU A O 1
ATOM 2161 N N . ALA A 1 273 ? 20.542 -4.487 -0.117 1.00 77.75 273 ALA A N 1
ATOM 2162 C CA . ALA A 1 273 ? 19.590 -5.586 -0.013 1.00 77.75 273 ALA A CA 1
ATOM 2163 C C . ALA A 1 273 ? 18.217 -5.169 -0.535 1.00 77.75 273 ALA A C 1
ATOM 2165 O O . ALA A 1 273 ? 17.773 -4.066 -0.245 1.00 77.75 273 ALA A O 1
ATOM 2166 N N . GLN A 1 274 ? 17.532 -6.059 -1.256 1.00 87.38 274 GLN A N 1
ATOM 2167 C CA . GLN A 1 274 ? 16.137 -5.847 -1.672 1.00 87.38 274 GLN A CA 1
ATOM 2168 C C . GLN A 1 274 ? 15.900 -4.569 -2.492 1.00 87.38 274 GLN A C 1
ATOM 2170 O O . GLN A 1 274 ? 14.793 -4.028 -2.538 1.00 87.38 274 GLN A O 1
ATOM 2175 N N . LEU A 1 275 ? 16.951 -4.115 -3.176 1.00 89.19 275 LEU A N 1
ATOM 2176 C CA . LEU A 1 275 ? 16.861 -3.285 -4.362 1.00 89.19 275 LEU A CA 1
ATOM 2177 C C . LEU A 1 275 ? 17.300 -4.144 -5.544 1.00 89.19 275 LEU A C 1
ATOM 2179 O O . LEU A 1 275 ? 18.470 -4.518 -5.645 1.00 89.19 275 LEU A O 1
ATOM 2183 N N . TYR A 1 276 ? 16.362 -4.450 -6.430 1.00 93.12 276 TYR A N 1
ATOM 2184 C CA . TYR A 1 276 ? 16.591 -5.326 -7.567 1.00 93.12 276 TYR A CA 1
ATOM 2185 C C . TYR A 1 276 ? 16.212 -4.656 -8.881 1.00 93.12 276 TYR A C 1
ATOM 2187 O O . TYR A 1 276 ? 15.271 -3.867 -8.953 1.00 93.12 276 TYR A O 1
ATOM 2195 N N . VAL A 1 277 ? 16.923 -5.019 -9.942 1.00 94.31 277 VAL A N 1
ATOM 2196 C CA . VAL A 1 277 ? 16.665 -4.592 -11.312 1.00 94.31 277 VAL A CA 1
ATOM 2197 C C . VAL A 1 277 ? 16.553 -5.825 -12.199 1.00 94.31 277 VAL A C 1
ATOM 2199 O O . VAL A 1 277 ? 17.449 -6.668 -12.229 1.00 94.31 277 VAL A O 1
ATOM 2202 N N . ASN A 1 278 ? 15.455 -5.925 -12.942 1.00 94.69 278 ASN A N 1
ATOM 2203 C CA . ASN A 1 278 ? 15.331 -6.845 -14.064 1.00 94.69 278 ASN A CA 1
ATOM 2204 C C . ASN A 1 278 ? 15.673 -6.085 -15.350 1.00 94.69 278 ASN A C 1
ATOM 2206 O O . ASN A 1 278 ? 14.860 -5.312 -15.867 1.00 94.69 278 ASN A O 1
ATOM 2210 N N . TYR A 1 279 ? 16.895 -6.284 -15.844 1.00 92.00 279 TYR A N 1
ATOM 2211 C CA . TYR A 1 279 ? 17.423 -5.561 -17.003 1.00 92.00 279 TYR A CA 1
ATOM 2212 C C . TYR A 1 279 ? 16.824 -6.024 -18.333 1.00 92.00 279 TYR A C 1
ATOM 2214 O O . TYR A 1 279 ? 16.845 -5.257 -19.290 1.00 92.00 279 TYR A O 1
ATOM 2222 N N . ALA A 1 280 ? 16.276 -7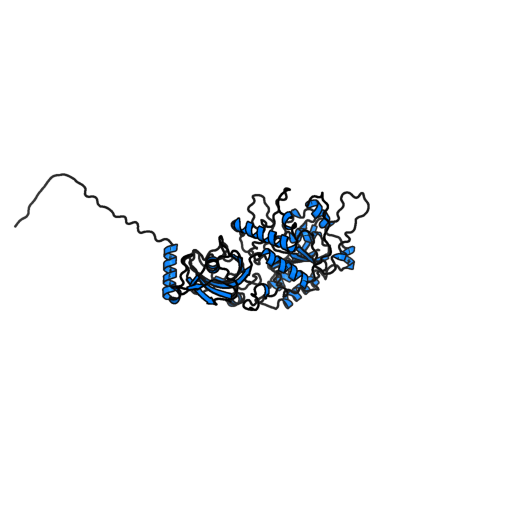.240 -18.389 1.00 91.56 280 ALA A N 1
ATOM 2223 C CA . ALA A 1 280 ? 15.631 -7.800 -19.577 1.00 91.56 280 ALA A CA 1
ATOM 2224 C C . ALA A 1 280 ? 14.096 -7.700 -19.533 1.00 91.56 280 ALA A C 1
ATOM 2226 O O . ALA A 1 280 ? 13.402 -8.371 -20.310 1.00 91.56 280 ALA A O 1
ATOM 2227 N N . TYR A 1 281 ? 13.549 -6.906 -18.608 1.00 95.06 281 TYR A N 1
ATOM 2228 C CA . TYR A 1 281 ? 12.123 -6.621 -18.580 1.00 95.06 281 TYR A CA 1
ATOM 2229 C C . TYR A 1 281 ? 11.694 -5.931 -19.882 1.00 95.06 281 TYR A C 1
ATOM 2231 O O . TYR A 1 281 ? 12.373 -5.056 -20.405 1.00 95.06 281 TYR A O 1
ATOM 2239 N N . SER A 1 282 ? 10.527 -6.316 -20.385 1.00 95.06 282 SER A N 1
ATOM 2240 C CA . SER A 1 282 ? 9.855 -5.692 -21.521 1.00 95.06 282 SER A CA 1
ATOM 2241 C C . SER A 1 282 ? 8.348 -5.796 -21.280 1.00 95.06 282 SER A C 1
ATOM 2243 O O . SER A 1 282 ? 7.909 -6.828 -20.763 1.00 95.06 282 SER A O 1
ATOM 2245 N N . PRO A 1 283 ? 7.534 -4.801 -21.686 1.00 96.50 283 PRO A N 1
ATOM 2246 C CA . PRO A 1 283 ? 6.075 -4.855 -21.548 1.00 96.50 283 PRO A CA 1
ATOM 2247 C C . PRO A 1 283 ? 5.426 -6.003 -22.340 1.00 96.50 283 PRO A C 1
ATOM 2249 O O . PRO A 1 283 ? 4.241 -6.265 -22.193 1.00 96.50 283 PRO A O 1
ATOM 2252 N N . THR A 1 284 ? 6.184 -6.738 -23.157 1.00 94.19 284 THR A N 1
ATOM 2253 C CA . THR A 1 284 ? 5.733 -8.005 -23.757 1.00 94.19 284 THR A CA 1
ATOM 2254 C C . THR A 1 284 ? 5.535 -9.133 -22.734 1.00 94.19 284 THR A C 1
ATOM 2256 O O . THR A 1 284 ? 4.897 -10.139 -23.050 1.00 94.19 284 THR A O 1
ATOM 2259 N N . LYS A 1 285 ? 6.056 -8.978 -21.509 1.00 87.31 285 LYS A N 1
ATOM 2260 C CA . LYS A 1 285 ? 5.904 -9.914 -20.391 1.00 87.31 285 LYS A CA 1
ATOM 2261 C C . LYS A 1 285 ? 5.133 -9.245 -19.252 1.00 87.31 285 LYS A C 1
ATOM 2263 O O . LYS A 1 285 ? 5.521 -8.181 -18.778 1.00 87.31 285 LYS A O 1
ATOM 2268 N N . SER A 1 286 ? 4.077 -9.903 -18.783 1.00 90.38 286 SER A N 1
ATOM 2269 C CA . SER A 1 286 ? 3.368 -9.508 -17.561 1.00 90.38 286 SER A CA 1
ATOM 2270 C C . SER A 1 286 ? 4.040 -10.099 -16.328 1.00 90.38 286 SER A C 1
ATOM 2272 O O . SER A 1 286 ? 4.531 -11.229 -16.368 1.00 90.38 286 SER A O 1
ATOM 2274 N N . PHE A 1 287 ? 3.994 -9.357 -15.226 1.00 93.06 287 PHE A N 1
ATOM 2275 C CA . PHE A 1 287 ? 4.299 -9.899 -13.908 1.00 93.06 287 PHE A CA 1
ATOM 2276 C C . PHE A 1 287 ? 3.092 -10.652 -13.341 1.00 93.06 287 PHE A C 1
ATOM 2278 O O . PHE A 1 287 ? 1.938 -10.293 -13.587 1.00 93.06 287 PHE A O 1
ATOM 2285 N N . ASP A 1 288 ? 3.357 -11.684 -12.548 1.00 91.00 288 ASP A N 1
ATOM 2286 C CA . ASP A 1 288 ? 2.354 -12.318 -11.709 1.00 91.00 288 ASP A CA 1
ATOM 2287 C C . ASP A 1 288 ? 2.172 -11.511 -10.418 1.00 91.00 288 ASP A C 1
ATOM 2289 O O . ASP A 1 288 ? 2.831 -11.723 -9.398 1.00 91.00 288 ASP A O 1
ATOM 2293 N N . PHE A 1 289 ? 1.237 -10.567 -10.475 1.00 88.12 289 PHE A N 1
ATOM 2294 C CA . PHE A 1 289 ? 0.830 -9.746 -9.335 1.00 88.12 289 PHE A CA 1
ATOM 2295 C C . PHE A 1 289 ? 0.006 -10.511 -8.284 1.00 88.12 289 PHE A C 1
ATOM 2297 O O . PHE A 1 289 ? -0.350 -9.953 -7.249 1.00 88.12 289 PHE A O 1
ATOM 2304 N N . LYS A 1 290 ? -0.317 -11.793 -8.510 1.00 82.69 290 LYS A N 1
ATOM 2305 C CA . LYS A 1 290 ? -1.048 -12.616 -7.532 1.00 82.69 290 LYS A CA 1
ATOM 2306 C C . LYS A 1 290 ? -0.124 -13.379 -6.589 1.00 82.69 290 LYS A C 1
ATOM 2308 O O . LYS A 1 290 ? -0.623 -13.936 -5.615 1.00 82.69 290 LYS A O 1
ATOM 2313 N N . VAL A 1 291 ? 1.186 -13.390 -6.848 1.00 75.69 291 VAL A N 1
ATOM 2314 C CA . VAL A 1 291 ? 2.190 -14.190 -6.117 1.00 75.69 291 VAL A CA 1
ATOM 2315 C C . VAL A 1 291 ? 2.188 -13.915 -4.627 1.00 75.69 291 VAL A C 1
ATOM 2317 O O . VAL A 1 291 ? 2.281 -14.845 -3.832 1.00 75.69 291 VAL A O 1
ATOM 2320 N N . LEU A 1 292 ? 2.093 -12.645 -4.236 1.00 68.62 292 LEU A N 1
ATOM 2321 C CA . LEU A 1 292 ? 2.098 -12.303 -2.817 1.00 68.62 292 LEU A CA 1
ATOM 2322 C C . LEU A 1 292 ? 0.801 -12.734 -2.130 1.00 68.62 292 LEU A C 1
ATOM 2324 O O . LEU A 1 292 ? 0.798 -12.963 -0.925 1.00 68.62 292 LEU A O 1
ATOM 2328 N N . GLY A 1 293 ? -0.263 -12.926 -2.915 1.00 57.59 293 GLY A N 1
ATOM 2329 C CA . GLY A 1 293 ? -1.573 -13.357 -2.464 1.00 57.59 293 GLY A CA 1
ATOM 2330 C C . GLY A 1 293 ? -2.226 -12.375 -1.491 1.00 57.59 293 GLY A C 1
ATOM 2331 O O . GLY A 1 293 ? -1.610 -11.482 -0.925 1.00 57.59 293 GLY A O 1
ATOM 2332 N N . ALA A 1 294 ? -3.505 -12.609 -1.210 1.00 51.19 294 ALA A N 1
ATOM 2333 C CA . ALA A 1 294 ? -4.123 -12.121 0.024 1.00 51.19 294 ALA A CA 1
ATOM 2334 C C . ALA A 1 294 ? -3.515 -12.800 1.279 1.00 51.19 294 ALA A C 1
ATOM 2336 O O . ALA A 1 294 ? -3.840 -12.424 2.401 1.00 51.19 294 ALA A O 1
ATOM 2337 N N . ASP A 1 295 ? -2.655 -13.811 1.087 1.00 44.31 295 ASP A N 1
ATOM 2338 C CA . ASP A 1 295 ? -2.045 -14.680 2.105 1.00 44.31 295 ASP A CA 1
ATOM 2339 C C . ASP A 1 295 ? -1.122 -13.935 3.073 1.00 44.31 295 ASP A C 1
ATOM 2341 O O . ASP A 1 295 ? -0.865 -14.393 4.183 1.00 44.31 295 ASP A O 1
ATOM 2345 N N . THR A 1 296 ? -0.686 -12.740 2.696 1.00 49.03 296 THR A N 1
ATOM 2346 C CA . THR A 1 296 ? 0.092 -11.836 3.538 1.00 49.03 296 THR A CA 1
ATOM 2347 C C . THR A 1 296 ? -0.647 -11.355 4.786 1.00 49.03 296 THR A C 1
ATOM 2349 O O . THR A 1 296 ? -0.010 -11.016 5.781 1.00 49.03 296 THR A O 1
ATOM 2352 N N . LEU A 1 297 ? -1.979 -11.327 4.702 1.00 56.22 297 LEU A N 1
ATOM 2353 C CA . LEU A 1 297 ? -2.934 -10.932 5.735 1.00 56.22 297 LEU A CA 1
ATOM 2354 C C . LEU A 1 297 ? -3.716 -12.139 6.264 1.00 56.22 297 LEU A C 1
ATOM 2356 O O . LEU A 1 297 ? -4.786 -11.983 6.852 1.00 56.22 297 LEU A O 1
ATOM 2360 N N . LYS A 1 298 ? -3.238 -13.361 6.013 1.00 58.38 298 LYS A N 1
ATOM 2361 C CA . LYS A 1 298 ? -3.896 -14.580 6.481 1.00 58.38 298 LYS A CA 1
ATOM 2362 C C . LYS A 1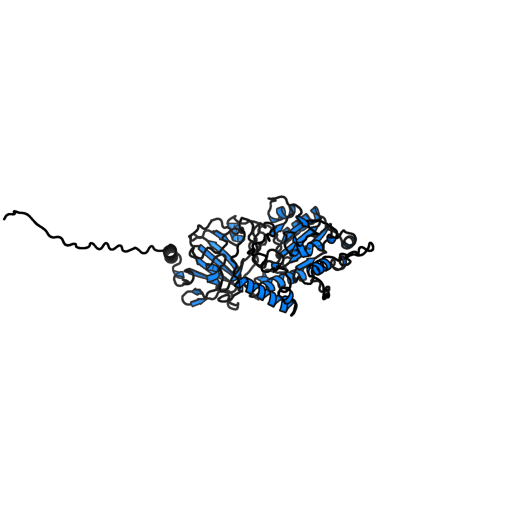 298 ? -3.162 -15.154 7.672 1.00 58.38 298 LYS A C 1
ATOM 2364 O O . LYS A 1 298 ? -1.957 -15.393 7.645 1.00 58.38 298 LYS A O 1
ATOM 2369 N N . TYR A 1 299 ? -3.920 -15.409 8.728 1.00 64.75 299 TYR A N 1
ATOM 2370 C CA . TYR A 1 299 ? -3.480 -16.329 9.760 1.00 64.75 299 TYR A CA 1
ATOM 2371 C C . TYR A 1 299 ? -3.511 -17.759 9.181 1.00 64.75 299 TYR A C 1
ATOM 2373 O O . TYR A 1 299 ? -4.380 -18.047 8.354 1.00 64.75 299 TYR A O 1
ATOM 2381 N N . PRO A 1 300 ? -2.576 -18.662 9.537 1.00 66.69 300 PRO A N 1
ATOM 2382 C CA . PRO A 1 300 ? -2.531 -19.997 8.945 1.00 66.69 300 PRO A CA 1
ATOM 2383 C C . PRO A 1 300 ? -3.877 -20.731 9.026 1.00 66.69 300 PRO A C 1
ATOM 2385 O O . PRO A 1 300 ? -4.412 -20.923 10.114 1.00 66.69 300 PRO A O 1
ATOM 2388 N N . ASN A 1 301 ? -4.364 -21.200 7.871 1.00 69.69 301 ASN A N 1
ATOM 2389 C CA . ASN A 1 301 ? -5.657 -21.878 7.679 1.00 69.69 301 ASN A CA 1
ATOM 2390 C C . ASN A 1 301 ? -6.915 -21.000 7.821 1.00 69.69 301 ASN A C 1
ATOM 2392 O O . ASN A 1 301 ? -8.010 -21.548 7.897 1.00 69.69 301 ASN A O 1
ATOM 2396 N N . GLU A 1 302 ? -6.776 -19.675 7.804 1.00 75.50 302 GLU A N 1
ATOM 2397 C CA . GLU A 1 302 ? -7.898 -18.731 7.830 1.00 75.50 302 GLU A CA 1
ATOM 2398 C C . GLU A 1 302 ? -8.042 -18.000 6.488 1.00 75.50 302 GLU A C 1
ATOM 2400 O O . GLU A 1 302 ? -7.049 -17.677 5.831 1.00 75.50 302 GLU A O 1
ATOM 2405 N N . ASP A 1 303 ? -9.277 -17.701 6.084 1.00 72.19 303 ASP A N 1
ATOM 2406 C CA . ASP A 1 303 ? -9.617 -16.997 4.838 1.00 72.19 303 ASP A CA 1
ATOM 2407 C C . ASP A 1 303 ? -10.420 -15.703 5.068 1.00 72.19 303 ASP A C 1
ATOM 2409 O O . ASP A 1 303 ? -11.038 -15.178 4.143 1.00 72.19 303 ASP A O 1
ATOM 2413 N N . ILE A 1 304 ? -10.362 -15.158 6.290 1.00 77.31 304 ILE A N 1
ATOM 2414 C CA . ILE A 1 304 ? -11.125 -13.971 6.715 1.00 77.31 304 ILE A CA 1
ATOM 2415 C C . ILE A 1 304 ? -10.828 -12.759 5.827 1.00 77.31 304 ILE A C 1
ATOM 2417 O O . ILE A 1 304 ? -11.750 -12.082 5.372 1.00 77.31 304 ILE A O 1
ATOM 2421 N N . TYR A 1 305 ? -9.548 -12.489 5.548 1.00 76.19 305 TYR A N 1
ATOM 2422 C CA . TYR A 1 305 ? -9.195 -11.462 4.576 1.00 76.19 305 TYR A CA 1
ATOM 2423 C C . TYR A 1 305 ? -9.323 -12.006 3.151 1.00 76.19 305 TYR A C 1
ATOM 2425 O O . TYR A 1 305 ? -8.483 -12.772 2.665 1.00 76.19 305 TYR A O 1
ATOM 2433 N N . VAL A 1 306 ? -10.357 -11.538 2.456 1.00 69.38 306 VAL A N 1
ATOM 2434 C CA . VAL A 1 306 ? -10.494 -11.690 1.010 1.00 69.38 306 VAL A CA 1
ATOM 2435 C C . VAL A 1 306 ? -10.088 -10.368 0.375 1.00 69.38 306 VAL A C 1
ATOM 2437 O O . VAL A 1 306 ? -10.805 -9.375 0.498 1.00 69.38 306 VAL A O 1
ATOM 2440 N N . GLY A 1 307 ? -8.932 -10.353 -0.294 1.00 65.81 307 GLY A N 1
ATOM 2441 C CA . GLY A 1 307 ? -8.484 -9.188 -1.057 1.00 65.81 307 GLY A CA 1
ATOM 2442 C C . GLY A 1 307 ? -9.584 -8.723 -2.010 1.00 65.81 307 GLY A C 1
ATOM 2443 O O . GLY A 1 307 ? -10.121 -9.524 -2.779 1.00 65.81 307 GLY A O 1
ATOM 2444 N N . GLY A 1 308 ? -9.956 -7.445 -1.908 1.00 66.19 308 GLY A N 1
ATOM 2445 C CA . GLY A 1 308 ? -10.938 -6.833 -2.795 1.00 66.19 308 GLY A CA 1
ATOM 2446 C C . GLY A 1 308 ? -10.452 -6.785 -4.245 1.00 66.19 308 GLY A C 1
ATOM 2447 O O . GLY A 1 308 ? -9.320 -7.153 -4.562 1.00 66.19 308 GLY A O 1
ATOM 2448 N N . SER A 1 309 ? -11.311 -6.314 -5.147 1.00 74.50 309 SER A N 1
ATOM 2449 C CA . SER A 1 309 ? -10.856 -5.983 -6.496 1.00 74.50 309 SER A CA 1
ATOM 2450 C C . SER A 1 309 ? -9.876 -4.812 -6.417 1.00 74.50 309 SER A C 1
ATOM 2452 O O . SER A 1 309 ? -10.197 -3.802 -5.799 1.00 74.50 309 SER A O 1
ATOM 2454 N N . VAL A 1 310 ? -8.715 -4.940 -7.068 1.00 82.62 310 VAL A N 1
ATOM 2455 C CA . VAL A 1 310 ? -7.698 -3.872 -7.137 1.00 82.62 310 VAL A CA 1
ATOM 2456 C C . VAL A 1 310 ? -8.274 -2.598 -7.768 1.00 82.62 310 VAL A C 1
ATOM 2458 O O . VAL A 1 310 ? -7.992 -1.495 -7.320 1.00 82.62 310 VAL A O 1
ATOM 2461 N N . TYR A 1 311 ? -9.138 -2.774 -8.770 1.00 83.69 311 TYR A N 1
ATOM 2462 C CA . TYR A 1 311 ? -9.923 -1.717 -9.401 1.00 83.69 311 TYR A CA 1
ATOM 2463 C C . TYR A 1 311 ? -11.403 -2.096 -9.352 1.00 83.69 311 TYR A C 1
ATOM 2465 O O . TYR A 1 311 ? -11.748 -3.272 -9.504 1.00 83.69 311 TYR A O 1
ATOM 2473 N N . ALA A 1 312 ? -12.298 -1.121 -9.194 1.00 76.75 312 ALA A N 1
ATOM 2474 C CA . ALA A 1 312 ? -13.740 -1.378 -9.233 1.00 76.75 312 ALA A CA 1
ATOM 2475 C C . ALA A 1 312 ? -14.206 -1.878 -10.611 1.00 76.75 312 ALA A C 1
ATOM 2477 O O . ALA A 1 312 ? -15.145 -2.671 -10.698 1.00 76.75 312 ALA A O 1
ATOM 2478 N N . ASN A 1 313 ? -13.540 -1.437 -11.686 1.00 78.25 313 ASN A N 1
ATOM 2479 C CA . ASN A 1 313 ? -13.927 -1.720 -13.064 1.00 78.25 313 ASN A CA 1
ATOM 2480 C C . ASN A 1 313 ? -12.845 -2.511 -13.814 1.00 78.25 313 ASN A C 1
ATOM 2482 O O . ASN A 1 313 ? -11.838 -1.960 -14.245 1.00 78.25 313 ASN A O 1
ATOM 2486 N N . GLY A 1 314 ? -13.111 -3.794 -14.065 1.00 81.56 314 GLY A N 1
ATOM 2487 C CA . GLY A 1 314 ? -12.236 -4.668 -14.854 1.00 81.56 314 GLY A CA 1
ATOM 2488 C C . GLY A 1 314 ? -11.309 -5.536 -14.003 1.00 81.56 314 GLY A C 1
ATOM 2489 O O . GLY A 1 314 ? -11.060 -5.266 -12.832 1.00 81.56 314 GLY A O 1
ATOM 2490 N N . SER A 1 315 ? -10.826 -6.633 -14.589 1.00 87.56 315 SER A N 1
ATOM 2491 C CA . SER A 1 315 ? -9.886 -7.515 -13.897 1.00 87.56 315 SER A CA 1
ATOM 2492 C C . SER A 1 315 ? -8.466 -6.946 -13.957 1.00 87.56 315 SER A C 1
ATOM 2494 O O . SER A 1 315 ? -8.078 -6.341 -14.959 1.00 87.56 315 SER A O 1
ATOM 2496 N N . MET A 1 316 ? -7.658 -7.202 -12.922 1.00 87.75 316 MET A N 1
ATOM 2497 C CA . MET A 1 316 ? -6.241 -6.810 -12.901 1.00 87.75 316 MET A CA 1
ATOM 2498 C C . MET A 1 316 ? -5.484 -7.329 -14.136 1.00 87.75 316 MET A C 1
ATOM 2500 O O . MET A 1 316 ? -4.697 -6.602 -14.731 1.00 87.75 316 MET A O 1
ATOM 2504 N N . SER A 1 317 ? -5.771 -8.556 -14.588 1.00 89.38 317 SER A N 1
ATOM 2505 C CA . SER A 1 317 ? -5.164 -9.122 -15.800 1.00 89.38 317 SER A CA 1
ATOM 2506 C C . SER A 1 317 ? -5.539 -8.369 -17.078 1.00 89.38 317 SER A C 1
ATOM 2508 O O . SER A 1 317 ? -4.691 -8.192 -17.949 1.00 89.38 317 SER A O 1
ATOM 2510 N N . ASP A 1 318 ? -6.790 -7.915 -17.205 1.00 92.88 318 ASP A N 1
ATOM 2511 C CA . ASP A 1 318 ? -7.227 -7.166 -18.389 1.00 92.88 318 ASP A CA 1
ATOM 2512 C C . ASP A 1 318 ? -6.624 -5.759 -18.407 1.00 92.88 318 ASP A C 1
ATOM 2514 O O . ASP A 1 318 ? -6.212 -5.271 -19.461 1.00 92.88 318 ASP A O 1
ATOM 2518 N N . ILE A 1 319 ? -6.558 -5.110 -17.241 1.00 93.31 319 ILE A N 1
ATOM 2519 C CA . ILE A 1 319 ? -5.935 -3.793 -17.082 1.00 93.31 319 ILE A CA 1
ATOM 2520 C C . ILE A 1 319 ? -4.440 -3.879 -17.389 1.00 93.31 319 ILE A C 1
ATOM 2522 O O . ILE A 1 319 ? -3.950 -3.095 -18.199 1.00 93.31 319 ILE A O 1
ATOM 2526 N N . ASP A 1 320 ? -3.731 -4.861 -16.825 1.00 94.75 320 ASP A N 1
ATOM 2527 C CA . ASP A 1 320 ? -2.301 -5.042 -17.085 1.00 94.75 320 ASP A CA 1
ATOM 2528 C C . ASP A 1 320 ? -2.018 -5.289 -18.569 1.00 94.75 320 ASP A C 1
ATOM 2530 O O . ASP A 1 320 ? -1.152 -4.642 -19.157 1.00 94.75 320 ASP A O 1
ATOM 2534 N N . LYS A 1 321 ? -2.820 -6.143 -19.213 1.00 95.75 321 LYS A N 1
ATOM 2535 C CA . LYS A 1 321 ? -2.721 -6.382 -20.653 1.00 95.75 321 LYS A CA 1
ATOM 2536 C C . LYS A 1 321 ? -2.885 -5.092 -21.461 1.00 95.75 321 LYS A C 1
ATOM 2538 O O . LYS A 1 321 ? -2.085 -4.833 -22.355 1.00 95.75 321 LYS A O 1
ATOM 2543 N N . ARG A 1 322 ? -3.900 -4.276 -21.151 1.00 97.06 322 ARG A N 1
ATOM 2544 C CA . ARG A 1 322 ? -4.137 -2.994 -21.839 1.00 97.06 322 ARG A CA 1
ATOM 2545 C C . ARG A 1 322 ? -2.970 -2.027 -21.650 1.00 97.06 322 ARG A C 1
ATOM 2547 O O . ARG A 1 322 ? -2.593 -1.356 -22.609 1.00 97.06 322 ARG A O 1
ATOM 2554 N N . ILE A 1 323 ? -2.402 -1.962 -20.442 1.00 97.44 323 ILE A N 1
ATOM 2555 C CA . ILE A 1 323 ? -1.218 -1.141 -20.153 1.00 97.44 323 ILE A CA 1
ATOM 2556 C C . ILE A 1 323 ? -0.053 -1.614 -21.020 1.00 97.44 323 ILE A C 1
ATOM 2558 O O . ILE A 1 323 ? 0.504 -0.824 -21.774 1.00 97.44 323 ILE A O 1
ATOM 2562 N N . ASN A 1 324 ? 0.258 -2.906 -20.993 1.00 98.00 324 ASN A N 1
ATOM 2563 C CA . ASN A 1 324 ? 1.359 -3.492 -21.752 1.00 98.00 324 ASN A CA 1
ATOM 2564 C C . ASN A 1 324 ? 1.227 -3.255 -23.265 1.00 98.00 324 ASN A C 1
ATOM 2566 O O . ASN A 1 324 ? 2.184 -2.824 -23.909 1.00 98.00 324 ASN A O 1
ATOM 2570 N N . GLU A 1 325 ? 0.031 -3.437 -23.831 1.00 98.19 325 GLU A N 1
ATOM 2571 C CA . GLU A 1 325 ? -0.254 -3.127 -25.239 1.00 98.19 325 GLU A CA 1
ATOM 2572 C C . GLU A 1 325 ? -0.031 -1.640 -25.564 1.00 98.19 325 GLU A C 1
ATOM 2574 O O . GLU A 1 325 ? 0.530 -1.311 -26.613 1.00 98.19 325 GLU A O 1
ATOM 2579 N N . ALA A 1 326 ? -0.431 -0.731 -24.670 1.00 98.19 326 ALA A N 1
ATOM 2580 C CA . ALA A 1 326 ? -0.211 0.702 -24.840 1.00 98.19 326 ALA A CA 1
ATOM 2581 C C . ALA A 1 326 ? 1.278 1.080 -24.762 1.00 98.19 326 ALA A C 1
ATOM 2583 O O . ALA A 1 326 ? 1.754 1.864 -25.586 1.00 98.19 326 ALA A O 1
ATOM 2584 N N . LEU A 1 327 ? 2.024 0.484 -23.826 1.00 98.38 327 LEU A N 1
ATOM 2585 C CA . LEU A 1 327 ? 3.462 0.702 -23.670 1.00 98.38 327 LEU A CA 1
ATOM 2586 C C . LEU A 1 327 ? 4.237 0.228 -24.905 1.00 98.38 327 LEU A C 1
ATOM 2588 O O . LEU A 1 327 ? 5.016 1.002 -25.462 1.00 98.38 327 LEU A O 1
ATOM 2592 N N . VAL A 1 328 ? 3.967 -0.991 -25.393 1.00 98.19 328 VAL A N 1
ATOM 2593 C CA . VAL A 1 328 ? 4.575 -1.519 -26.630 1.00 98.19 328 VAL A CA 1
ATOM 2594 C C . VAL A 1 328 ? 4.227 -0.633 -27.824 1.00 98.19 328 VAL A C 1
ATOM 2596 O O . VAL A 1 328 ? 5.091 -0.316 -28.637 1.00 98.19 328 VAL A O 1
ATOM 2599 N N . LYS A 1 329 ? 2.973 -0.185 -27.938 1.00 98.31 329 LYS A N 1
ATOM 2600 C CA . LYS A 1 329 ? 2.547 0.679 -29.045 1.00 98.31 329 LYS A CA 1
ATOM 2601 C C . LYS A 1 329 ? 3.275 2.026 -29.054 1.00 98.31 329 LYS A C 1
ATOM 2603 O O . LYS A 1 329 ? 3.556 2.543 -30.135 1.00 98.31 329 LYS A O 1
ATOM 2608 N N . ARG A 1 330 ? 3.534 2.612 -27.882 1.00 97.31 330 ARG A N 1
ATOM 2609 C CA . ARG A 1 330 ? 4.152 3.939 -27.756 1.00 97.31 330 ARG A CA 1
ATOM 2610 C C . ARG A 1 330 ? 5.674 3.897 -27.863 1.00 97.31 330 ARG A C 1
ATOM 2612 O O . ARG A 1 330 ? 6.246 4.731 -28.559 1.00 97.31 330 ARG A O 1
ATOM 2619 N N . PHE A 1 331 ? 6.312 2.955 -27.177 1.00 97.25 331 PHE A N 1
ATOM 2620 C CA . PHE A 1 331 ? 7.767 2.930 -26.996 1.00 97.25 331 PHE A CA 1
ATOM 2621 C C . PHE A 1 331 ? 8.456 1.759 -27.709 1.00 97.25 331 PHE A C 1
ATOM 2623 O O . PHE A 1 331 ? 9.680 1.737 -27.808 1.00 97.25 331 PHE A O 1
ATOM 2630 N N . GLY A 1 332 ? 7.692 0.799 -28.235 1.00 97.06 332 GLY A N 1
ATOM 2631 C CA . GLY A 1 332 ? 8.219 -0.465 -28.744 1.00 97.06 332 GLY A CA 1
ATOM 2632 C C . GLY A 1 332 ? 8.556 -1.456 -27.626 1.00 97.06 332 GLY A C 1
ATOM 2633 O O . GLY A 1 332 ? 8.345 -1.200 -26.439 1.00 97.06 332 GLY A O 1
ATOM 2634 N N . GLU A 1 333 ? 9.095 -2.611 -28.017 1.00 95.31 333 GLU A N 1
ATOM 2635 C CA . GLU A 1 333 ? 9.470 -3.693 -27.091 1.00 95.31 333 GLU A CA 1
ATOM 2636 C C . GLU A 1 333 ? 10.766 -3.406 -26.312 1.00 95.31 333 GLU A C 1
ATOM 2638 O O . GLU A 1 333 ? 11.069 -4.120 -25.354 1.00 95.31 333 GLU A O 1
ATOM 2643 N N . GLY A 1 334 ? 11.480 -2.333 -26.676 1.00 92.00 334 GLY A N 1
ATOM 2644 C CA . GLY A 1 334 ? 12.801 -1.970 -26.163 1.00 92.00 334 GLY A CA 1
ATOM 2645 C C . GLY A 1 334 ? 13.939 -2.599 -26.965 1.00 92.00 334 GLY A C 1
ATOM 2646 O O . GLY A 1 334 ? 13.712 -3.234 -27.994 1.00 92.00 334 GLY A O 1
ATOM 2647 N N . ILE A 1 335 ? 15.169 -2.402 -26.492 1.00 90.19 335 ILE A N 1
ATOM 2648 C CA . ILE A 1 335 ? 16.354 -3.060 -27.058 1.00 90.19 335 ILE A CA 1
ATOM 2649 C C . ILE A 1 335 ? 16.354 -4.565 -26.773 1.00 90.19 335 ILE A C 1
ATOM 2651 O O . ILE A 1 335 ? 15.954 -5.024 -25.701 1.00 90.19 335 ILE A O 1
ATOM 2655 N N . THR A 1 336 ? 16.858 -5.331 -27.731 1.00 86.62 336 THR A N 1
ATOM 2656 C CA . THR A 1 336 ? 17.060 -6.777 -27.610 1.00 86.62 336 THR A CA 1
ATOM 2657 C C . THR A 1 336 ? 18.379 -7.124 -26.912 1.00 86.62 336 THR A C 1
ATOM 2659 O O . THR A 1 336 ? 19.272 -6.288 -26.756 1.00 86.62 336 THR A O 1
ATOM 2662 N N . TYR A 1 337 ? 18.523 -8.402 -26.541 1.00 81.56 337 TYR A N 1
ATOM 2663 C CA . TYR A 1 337 ? 19.763 -8.961 -25.991 1.00 81.56 337 TYR A CA 1
ATOM 2664 C C . TYR A 1 337 ? 20.985 -8.676 -26.877 1.00 81.56 337 TYR A C 1
ATOM 2666 O O . TYR A 1 337 ? 22.045 -8.333 -26.368 1.00 81.56 337 TYR A O 1
ATOM 2674 N N . ASP A 1 338 ? 20.846 -8.770 -28.202 1.00 82.19 338 ASP A N 1
ATOM 2675 C CA . ASP A 1 338 ? 21.969 -8.554 -29.123 1.00 82.19 338 ASP A CA 1
ATOM 2676 C C . ASP A 1 338 ? 22.315 -7.060 -29.275 1.00 82.19 338 ASP A C 1
ATOM 2678 O O . ASP A 1 338 ? 23.478 -6.694 -29.453 1.00 82.19 338 ASP A O 1
ATOM 2682 N N . GLU A 1 339 ? 21.320 -6.175 -29.163 1.00 83.81 339 GLU A N 1
ATOM 2683 C CA . GLU A 1 339 ? 21.491 -4.725 -29.312 1.00 83.81 339 GLU A CA 1
ATOM 2684 C C . GLU A 1 339 ? 22.096 -4.061 -28.069 1.00 83.81 339 GLU A C 1
ATOM 2686 O O . GLU A 1 339 ? 22.724 -3.000 -28.182 1.00 83.81 339 GLU A O 1
ATOM 2691 N N . VAL A 1 340 ? 21.951 -4.668 -26.883 1.00 77.81 340 VAL A N 1
ATOM 2692 C CA . VAL A 1 340 ? 22.420 -4.094 -25.609 1.00 77.81 340 VAL A CA 1
ATOM 2693 C C . VAL A 1 340 ? 23.919 -3.777 -25.627 1.00 77.81 340 VAL A C 1
ATOM 2695 O O . VAL A 1 340 ? 24.348 -2.766 -25.071 1.00 77.81 340 VAL A O 1
ATOM 2698 N N . LEU A 1 341 ? 24.713 -4.595 -26.323 1.00 72.81 341 LEU A N 1
ATOM 2699 C CA . LEU A 1 341 ? 26.170 -4.473 -26.405 1.00 72.81 341 LEU A CA 1
ATOM 2700 C C . LEU A 1 341 ? 26.627 -3.216 -27.140 1.00 72.81 341 LEU A C 1
ATOM 2702 O O . LEU A 1 341 ? 27.651 -2.631 -26.798 1.00 72.81 341 LEU A O 1
ATOM 2706 N N . THR A 1 342 ? 25.878 -2.826 -28.167 1.00 78.12 342 THR A N 1
ATOM 2707 C CA . THR A 1 342 ? 26.215 -1.700 -29.045 1.00 78.12 342 THR A CA 1
ATOM 2708 C C . THR A 1 342 ? 25.467 -0.427 -28.680 1.00 78.12 342 THR A C 1
ATOM 2710 O O . THR A 1 342 ? 25.793 0.645 -29.178 1.00 78.12 342 THR A O 1
ATOM 2713 N N . THR A 1 343 ? 24.444 -0.544 -27.837 1.00 82.69 343 THR A N 1
ATOM 2714 C CA . THR A 1 343 ? 23.613 0.576 -27.408 1.00 82.69 343 THR A CA 1
ATOM 2715 C C . THR A 1 343 ? 24.333 1.409 -26.358 1.00 82.69 343 THR A C 1
ATOM 2717 O O . THR A 1 343 ? 24.936 0.868 -25.433 1.00 82.69 343 THR A O 1
ATOM 2720 N N . ASP A 1 344 ? 24.224 2.730 -26.467 1.00 80.50 344 ASP A N 1
ATOM 2721 C CA . ASP A 1 344 ? 24.844 3.672 -25.540 1.00 80.50 344 ASP A CA 1
ATOM 2722 C C . ASP A 1 344 ? 24.445 3.412 -24.078 1.00 80.50 344 ASP A C 1
ATOM 2724 O O . ASP A 1 344 ? 23.265 3.464 -23.713 1.00 80.50 344 ASP A O 1
ATOM 2728 N N . SER A 1 345 ? 25.452 3.217 -23.226 1.00 82.38 345 SER A N 1
ATOM 2729 C CA . SER A 1 345 ? 25.274 3.199 -21.773 1.00 82.38 345 SER A CA 1
ATOM 2730 C C . SER A 1 345 ? 24.969 4.599 -21.244 1.00 82.38 345 SER A C 1
ATOM 2732 O O . SER A 1 345 ? 25.598 5.582 -21.664 1.00 82.38 345 SER A O 1
ATOM 2734 N N . LEU A 1 346 ? 24.041 4.701 -20.288 1.00 80.44 346 LEU A N 1
ATOM 2735 C CA . LEU A 1 346 ? 23.714 5.977 -19.655 1.00 80.44 346 LEU A CA 1
ATOM 2736 C C . LEU A 1 346 ? 24.873 6.558 -18.835 1.00 80.44 346 LEU A C 1
ATOM 2738 O O . LEU A 1 346 ? 24.930 7.774 -18.665 1.00 80.44 346 LEU A O 1
ATOM 2742 N N . ASN A 1 347 ? 25.852 5.744 -18.426 1.00 69.62 347 ASN A N 1
ATOM 2743 C CA . ASN A 1 347 ? 27.059 6.216 -17.735 1.00 69.62 347 ASN A CA 1
ATOM 2744 C C . ASN A 1 347 ? 27.923 7.189 -18.577 1.00 69.62 347 ASN A C 1
ATOM 2746 O O . ASN A 1 347 ? 28.749 7.932 -18.037 1.00 69.62 347 ASN A O 1
ATOM 2750 N N . THR A 1 348 ? 27.725 7.203 -19.902 1.00 69.56 348 THR A N 1
ATOM 2751 C CA . THR A 1 348 ? 28.399 8.112 -20.842 1.00 69.56 348 THR A CA 1
ATOM 2752 C C . THR A 1 348 ? 27.617 9.400 -21.089 1.00 69.56 348 THR A C 1
ATOM 2754 O O . THR A 1 348 ? 28.134 10.331 -21.712 1.00 69.56 348 THR A O 1
ATOM 2757 N N . LYS A 1 349 ? 26.361 9.473 -20.637 1.00 80.88 349 LYS A N 1
ATOM 2758 C CA . LYS A 1 349 ? 25.455 10.590 -20.915 1.00 80.88 349 LYS A CA 1
ATOM 2759 C C . LYS A 1 349 ? 25.482 11.609 -19.783 1.00 80.88 349 LYS A C 1
ATOM 2761 O O . LYS A 1 349 ? 25.905 11.326 -18.671 1.00 80.88 349 LYS A O 1
ATOM 2766 N N . ASN A 1 350 ? 25.053 12.831 -20.092 1.00 84.38 350 ASN A N 1
ATOM 2767 C CA . ASN A 1 350 ? 24.854 13.870 -19.077 1.00 84.38 350 ASN A CA 1
ATOM 2768 C C . ASN A 1 350 ? 23.464 13.763 -18.446 1.00 84.38 350 ASN A C 1
ATOM 2770 O O . ASN A 1 350 ? 23.296 14.051 -17.268 1.00 84.38 350 ASN A O 1
ATOM 2774 N N . THR A 1 351 ? 22.474 13.374 -19.249 1.00 88.94 351 THR A N 1
ATOM 2775 C CA . THR A 1 351 ? 21.065 13.364 -18.868 1.00 88.94 351 THR A CA 1
ATOM 2776 C C . THR A 1 351 ? 20.367 12.198 -19.553 1.00 88.94 351 THR A C 1
ATOM 2778 O O . THR A 1 351 ? 20.670 11.912 -20.715 1.00 88.94 351 THR A O 1
ATOM 2781 N N . ALA A 1 352 ? 19.430 11.563 -18.854 1.00 91.00 352 ALA A N 1
ATOM 2782 C CA . ALA A 1 352 ? 18.518 10.567 -19.405 1.00 91.00 352 ALA A CA 1
ATOM 2783 C C . ALA A 1 352 ? 17.070 11.069 -19.345 1.00 91.00 352 ALA A C 1
ATOM 2785 O O . ALA A 1 352 ? 16.700 11.801 -18.426 1.00 91.00 352 ALA A O 1
ATOM 2786 N N . LYS A 1 353 ? 16.261 10.674 -20.330 1.00 94.62 353 LYS A N 1
ATOM 2787 C CA . LYS A 1 353 ? 14.811 10.877 -20.326 1.00 94.62 353 LYS A CA 1
ATOM 2788 C C . LYS A 1 353 ? 14.130 9.585 -19.908 1.00 94.62 353 LYS A C 1
ATOM 2790 O O . LYS A 1 353 ? 14.397 8.542 -20.497 1.00 94.62 353 LYS A O 1
ATOM 2795 N N . VAL A 1 354 ? 13.270 9.663 -18.901 1.00 94.94 354 VAL A N 1
ATOM 2796 C CA . VAL A 1 354 ? 12.722 8.487 -18.223 1.00 94.94 354 VAL A CA 1
ATOM 2797 C C . VAL A 1 354 ? 11.194 8.527 -18.237 1.00 94.94 354 VAL A C 1
ATOM 2799 O O . VAL A 1 354 ? 10.575 9.489 -17.774 1.00 94.94 354 VAL A O 1
ATOM 2802 N N . TRP A 1 355 ? 10.583 7.464 -18.751 1.00 97.62 355 TRP A N 1
ATOM 2803 C CA . TRP A 1 355 ? 9.148 7.193 -18.651 1.00 97.62 355 TRP A CA 1
ATOM 2804 C C . TRP A 1 355 ? 8.919 6.033 -17.684 1.00 97.62 355 TRP A C 1
ATOM 2806 O O . TRP A 1 355 ? 9.714 5.092 -17.671 1.00 97.62 355 TRP A O 1
ATOM 2816 N N . TYR A 1 356 ? 7.863 6.088 -16.872 1.00 96.62 356 TYR A N 1
ATOM 2817 C CA . TYR A 1 356 ? 7.635 5.081 -15.839 1.00 96.62 356 TYR A CA 1
ATOM 2818 C C . TYR A 1 356 ? 6.168 4.750 -15.576 1.00 96.62 356 TYR A C 1
ATOM 2820 O O . TYR A 1 356 ? 5.270 5.580 -15.740 1.00 96.62 356 TYR A O 1
ATOM 2828 N N . VAL A 1 357 ? 5.956 3.536 -15.072 1.00 97.12 357 VAL A N 1
ATOM 2829 C CA . VAL A 1 357 ? 4.754 3.122 -14.339 1.00 97.12 357 VAL A CA 1
ATOM 2830 C C . VAL A 1 357 ? 5.191 2.635 -12.960 1.00 97.12 357 VAL A C 1
ATOM 2832 O O . VAL A 1 357 ? 5.976 1.693 -12.871 1.00 97.12 357 VAL A O 1
ATOM 2835 N N . GLY A 1 358 ? 4.719 3.287 -11.899 1.00 95.00 358 GLY A N 1
ATOM 2836 C CA . GLY A 1 358 ? 4.918 2.880 -10.511 1.00 95.00 358 GLY A CA 1
ATOM 2837 C C . GLY A 1 358 ? 3.722 2.076 -10.013 1.00 95.00 358 GLY A C 1
ATOM 2838 O O . GLY A 1 358 ? 2.576 2.517 -10.138 1.00 95.00 358 GLY A O 1
ATOM 2839 N N . ARG A 1 359 ? 3.979 0.888 -9.460 1.00 94.06 359 ARG A N 1
ATOM 2840 C CA . ARG A 1 359 ? 2.942 -0.007 -8.940 1.00 94.06 359 ARG A CA 1
ATOM 2841 C C . ARG A 1 359 ? 3.261 -0.554 -7.557 1.00 94.06 359 ARG A C 1
ATOM 2843 O O . ARG A 1 359 ? 4.426 -0.766 -7.215 1.00 94.06 359 ARG A O 1
ATOM 2850 N N . PHE A 1 360 ? 2.208 -0.856 -6.809 1.00 92.75 360 PHE A N 1
ATOM 2851 C CA . PHE A 1 360 ? 2.284 -1.817 -5.714 1.00 92.75 360 PHE A CA 1
ATOM 2852 C C . PHE A 1 360 ? 2.442 -3.238 -6.273 1.00 92.75 360 PHE A C 1
ATOM 2854 O O . PHE A 1 360 ? 2.197 -3.500 -7.454 1.00 92.75 360 PHE A O 1
ATOM 2861 N N . LEU A 1 361 ? 2.851 -4.179 -5.423 1.00 92.06 361 LEU A N 1
ATOM 2862 C CA . LEU A 1 361 ? 3.107 -5.563 -5.842 1.00 92.06 361 LEU A CA 1
ATOM 2863 C C . LEU A 1 361 ? 1.838 -6.396 -6.108 1.00 92.06 361 LEU A C 1
ATOM 2865 O O . LEU A 1 361 ? 1.946 -7.519 -6.593 1.00 92.06 361 LEU A O 1
ATOM 2869 N N . ASP A 1 362 ? 0.651 -5.842 -5.858 1.00 89.31 362 ASP A N 1
ATOM 2870 C CA . ASP A 1 362 ? -0.642 -6.371 -6.324 1.00 89.31 362 ASP A CA 1
ATOM 2871 C C . ASP A 1 362 ? -1.060 -5.833 -7.709 1.00 89.31 362 ASP A C 1
ATOM 2873 O O . ASP A 1 362 ? -2.089 -6.236 -8.259 1.00 89.31 362 ASP A O 1
ATOM 2877 N N . GLY A 1 363 ? -0.238 -4.963 -8.304 1.00 91.62 363 GLY A N 1
ATOM 2878 C CA . GLY A 1 363 ? -0.4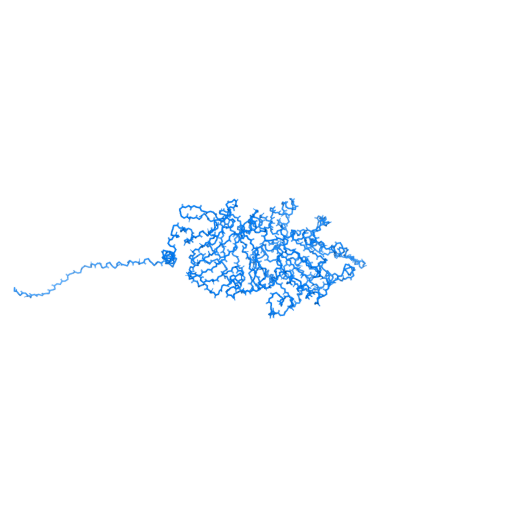14 -4.424 -9.647 1.00 91.62 363 GLY A CA 1
ATOM 2879 C C . GLY A 1 363 ? -1.154 -3.088 -9.717 1.00 91.62 363 GLY A C 1
ATOM 2880 O O . GLY A 1 363 ? -1.226 -2.520 -10.816 1.00 91.62 363 GLY A O 1
ATOM 2881 N N . TYR A 1 364 ? -1.658 -2.561 -8.595 1.00 91.81 364 TYR A N 1
ATOM 2882 C CA . TYR A 1 364 ? -2.274 -1.235 -8.549 1.00 91.81 364 TYR A CA 1
ATOM 2883 C C . TYR A 1 364 ? -1.259 -0.160 -8.963 1.00 91.81 364 TYR A C 1
ATOM 2885 O O . TYR A 1 364 ? -0.150 -0.107 -8.429 1.00 91.81 364 TYR A O 1
ATOM 2893 N N . VAL A 1 365 ? -1.628 0.701 -9.914 1.00 93.25 365 VAL A N 1
ATOM 2894 C CA . VAL A 1 365 ? -0.792 1.810 -10.391 1.00 93.25 365 VAL A CA 1
ATOM 2895 C C . VAL A 1 365 ? -1.027 3.006 -9.480 1.00 93.25 365 VAL A C 1
ATOM 2897 O O . VAL A 1 365 ? -2.112 3.571 -9.491 1.00 93.25 365 VAL A O 1
ATOM 2900 N N . PHE A 1 366 ? -0.017 3.392 -8.702 1.00 88.75 366 PHE A N 1
ATOM 2901 C CA . PHE A 1 366 ? -0.109 4.556 -7.810 1.00 88.75 366 PHE A CA 1
ATOM 2902 C C . PHE A 1 366 ? 0.393 5.843 -8.472 1.00 88.75 366 PHE A C 1
ATOM 2904 O O . PHE A 1 366 ? 0.026 6.942 -8.056 1.00 88.75 366 PHE A O 1
ATOM 2911 N N . ASP A 1 367 ? 1.257 5.720 -9.486 1.00 89.06 367 ASP A N 1
ATOM 2912 C CA . ASP A 1 367 ? 1.832 6.865 -10.184 1.00 89.06 367 ASP A CA 1
ATOM 2913 C C . ASP A 1 367 ? 2.377 6.489 -11.570 1.00 89.06 367 ASP A C 1
ATOM 2915 O O . ASP A 1 367 ? 2.842 5.373 -11.809 1.00 89.06 367 ASP A O 1
ATOM 2919 N N . THR A 1 368 ? 2.326 7.432 -12.508 1.00 93.56 368 THR A N 1
ATOM 2920 C CA . THR A 1 368 ? 2.902 7.291 -13.849 1.00 93.56 368 THR A CA 1
ATOM 2921 C C . THR A 1 368 ? 2.978 8.640 -14.557 1.00 93.56 368 THR A C 1
ATOM 2923 O O . THR A 1 368 ? 2.063 9.463 -14.479 1.00 93.56 368 THR A O 1
ATOM 2926 N N . ASN A 1 369 ? 4.029 8.842 -15.354 1.00 93.50 369 ASN A N 1
ATOM 2927 C CA . ASN A 1 369 ? 4.106 9.958 -16.295 1.00 93.50 369 ASN A CA 1
ATOM 2928 C C . ASN A 1 369 ? 3.622 9.596 -17.712 1.00 93.50 369 ASN A C 1
ATOM 2930 O O . ASN A 1 369 ? 3.872 10.359 -18.636 1.00 93.50 369 ASN A O 1
ATOM 2934 N N . ILE A 1 370 ? 2.932 8.469 -17.921 1.00 96.00 370 ILE A N 1
ATOM 2935 C CA . ILE A 1 370 ? 2.521 7.993 -19.252 1.00 96.00 370 ILE A CA 1
ATOM 2936 C C . ILE A 1 370 ? 1.006 8.157 -19.436 1.00 96.00 370 ILE A C 1
ATOM 2938 O O . ILE A 1 370 ? 0.213 7.477 -18.788 1.00 96.00 370 ILE A O 1
ATOM 2942 N N . ASP A 1 371 ? 0.606 9.033 -20.360 1.00 96.25 371 ASP A N 1
ATOM 2943 C CA . ASP A 1 371 ? -0.801 9.392 -20.617 1.00 96.25 371 ASP A CA 1
ATOM 2944 C C . ASP A 1 371 ? -1.708 8.190 -20.901 1.00 96.25 371 ASP A C 1
ATOM 2946 O O . ASP A 1 371 ? -2.802 8.100 -20.351 1.00 96.25 371 ASP A O 1
ATOM 2950 N N . GLU A 1 372 ? -1.267 7.240 -21.730 1.00 96.94 372 GLU A N 1
ATOM 2951 C CA . GLU A 1 372 ? -2.070 6.061 -22.055 1.00 96.94 372 GLU A CA 1
ATOM 2952 C C . GLU A 1 372 ? -2.339 5.197 -20.823 1.00 96.94 372 GLU A C 1
ATOM 2954 O O . GLU A 1 372 ? -3.411 4.606 -20.713 1.00 96.94 372 GLU A O 1
ATOM 2959 N N . VAL A 1 373 ? -1.390 5.141 -19.884 1.00 96.00 373 VAL A N 1
ATOM 2960 C CA . VAL A 1 373 ? -1.566 4.412 -18.626 1.00 96.00 373 VAL A CA 1
ATOM 2961 C C . VAL A 1 373 ? -2.562 5.153 -17.744 1.00 96.00 373 VAL A C 1
ATOM 2963 O O . VAL A 1 373 ? -3.514 4.522 -17.295 1.00 96.00 373 VAL A O 1
ATOM 2966 N N . LYS A 1 374 ? -2.419 6.479 -17.581 1.00 92.44 374 LYS A N 1
ATOM 2967 C CA . LYS A 1 374 ? -3.379 7.317 -16.835 1.00 92.44 374 LYS A CA 1
ATOM 2968 C C . LYS A 1 374 ? -4.809 7.135 -17.346 1.00 92.44 374 LYS A C 1
ATOM 2970 O O . LYS A 1 374 ? -5.715 6.919 -16.553 1.00 92.44 374 LYS A O 1
ATOM 2975 N N . GLU A 1 375 ? -5.008 7.147 -18.661 1.00 93.38 375 GLU A N 1
ATOM 2976 C CA . GLU A 1 375 ? -6.323 6.931 -19.274 1.00 93.38 375 GLU A CA 1
ATOM 2977 C C . GLU A 1 375 ? -6.874 5.523 -18.986 1.00 93.38 375 GLU A C 1
ATOM 2979 O O . GLU A 1 375 ? -8.068 5.354 -18.743 1.00 93.38 375 GLU A O 1
ATOM 2984 N N . ILE A 1 376 ? -6.019 4.494 -18.996 1.00 94.44 376 ILE A N 1
ATOM 2985 C CA . ILE A 1 376 ? -6.438 3.116 -18.715 1.00 94.44 376 ILE A CA 1
ATOM 2986 C C . ILE A 1 376 ? -6.868 2.938 -17.258 1.00 94.44 376 ILE A C 1
ATOM 2988 O O . ILE A 1 376 ? -7.869 2.252 -17.039 1.00 94.44 376 ILE A O 1
ATOM 2992 N N . VAL A 1 377 ? -6.119 3.502 -16.302 1.00 91.31 377 VAL A N 1
ATOM 2993 C CA . VAL A 1 377 ? -6.349 3.264 -14.866 1.00 91.31 377 VAL A CA 1
ATOM 2994 C C . VAL A 1 377 ? -7.266 4.292 -14.213 1.00 91.31 377 VAL A C 1
ATOM 2996 O O . VAL A 1 377 ? -8.090 3.907 -13.400 1.00 91.31 377 VAL A O 1
ATOM 2999 N N . TYR A 1 378 ? -7.190 5.566 -14.601 1.00 85.94 378 TYR A N 1
ATOM 3000 C CA . TYR A 1 378 ? -7.962 6.656 -13.989 1.00 85.94 378 TYR A CA 1
ATOM 3001 C C . TYR A 1 378 ? -9.130 7.136 -14.864 1.00 85.94 378 TYR A C 1
ATOM 3003 O O . TYR A 1 378 ? -9.899 8.008 -14.459 1.00 85.94 378 TYR A O 1
ATOM 3011 N N . GLY A 1 379 ? -9.253 6.616 -16.093 1.00 86.31 379 GLY A N 1
ATOM 3012 C CA . GLY A 1 379 ? -10.316 6.970 -17.043 1.00 86.31 379 GLY A CA 1
ATOM 3013 C C . GLY A 1 379 ? -10.228 8.385 -17.625 1.00 86.31 379 GLY A C 1
ATOM 3014 O O . GLY A 1 379 ? -11.117 8.784 -18.377 1.00 86.31 379 GLY A O 1
ATOM 3015 N N . LYS A 1 380 ? -9.202 9.159 -17.254 1.00 84.38 380 LYS A N 1
ATOM 3016 C CA . LYS A 1 380 ? -8.914 10.499 -17.771 1.00 84.38 380 LYS A CA 1
ATOM 3017 C C . LYS A 1 380 ? -7.432 10.834 -17.624 1.00 84.38 380 LYS A C 1
ATOM 3019 O O . LYS A 1 380 ? -6.757 10.368 -16.706 1.00 84.38 380 LYS A O 1
ATOM 3024 N N . VAL A 1 381 ? -6.958 11.741 -18.471 1.00 86.12 381 VAL A N 1
ATOM 3025 C CA . VAL A 1 381 ? -5.663 12.415 -18.320 1.00 86.12 381 VAL A CA 1
ATOM 3026 C C . VAL A 1 381 ? -5.912 13.830 -17.798 1.00 86.12 381 VAL A C 1
ATOM 3028 O O . VAL A 1 381 ? -6.285 14.711 -18.570 1.00 86.12 381 VAL A O 1
ATOM 3031 N N . GLU A 1 382 ? -5.748 14.045 -16.488 1.00 79.62 382 GLU A N 1
ATOM 3032 C CA . GLU A 1 382 ? -5.857 15.390 -15.892 1.00 79.62 382 GLU A CA 1
ATOM 3033 C C . GLU A 1 382 ? -4.706 16.288 -16.348 1.00 79.62 382 GLU A C 1
ATOM 3035 O O . GLU A 1 382 ? -4.937 17.372 -16.880 1.00 79.62 382 GLU A O 1
ATOM 3040 N N . ASP A 1 383 ? -3.481 15.769 -16.232 1.00 82.56 383 ASP A N 1
ATOM 3041 C CA . ASP A 1 383 ? -2.255 16.442 -16.638 1.00 82.56 383 ASP A CA 1
ATOM 3042 C C . ASP A 1 383 ? -1.455 15.583 -17.608 1.00 82.56 383 ASP A C 1
ATOM 3044 O O . ASP A 1 383 ? -1.167 14.403 -17.350 1.00 82.56 383 ASP A O 1
ATOM 3048 N N . LYS A 1 384 ? -1.054 16.208 -18.717 1.00 89.62 384 LYS A N 1
ATOM 3049 C CA . LYS A 1 384 ? -0.217 15.573 -19.730 1.00 89.62 384 LYS A CA 1
ATOM 3050 C C . LYS A 1 384 ? 1.141 15.210 -19.134 1.00 89.62 384 LYS A C 1
ATOM 3052 O O . LYS A 1 384 ? 1.819 16.045 -18.545 1.00 89.62 384 LYS A O 1
ATOM 3057 N N . GLY A 1 385 ? 1.538 13.961 -19.314 1.00 89.31 385 GLY A N 1
ATOM 3058 C CA . GLY A 1 385 ? 2.804 13.428 -18.859 1.00 89.31 385 GLY A CA 1
ATOM 3059 C C . GLY A 1 385 ? 3.988 13.860 -19.722 1.00 89.31 385 GLY A C 1
ATOM 3060 O O . GLY A 1 385 ? 3.901 13.966 -20.950 1.00 89.31 385 GLY A O 1
ATOM 3061 N N . GLU A 1 386 ? 5.126 14.059 -19.065 1.00 93.00 386 GLU A N 1
ATOM 3062 C CA . GLU A 1 386 ? 6.409 14.360 -19.692 1.00 93.00 386 GLU A CA 1
ATOM 3063 C C . GLU A 1 386 ? 7.495 13.421 -19.160 1.00 93.00 386 GLU A C 1
ATOM 3065 O O . GLU A 1 386 ? 7.450 12.979 -18.007 1.00 93.00 386 GLU A O 1
ATOM 3070 N N . ALA A 1 387 ? 8.482 13.120 -20.008 1.00 93.69 387 ALA A N 1
ATOM 3071 C CA . ALA A 1 387 ? 9.637 12.331 -19.607 1.00 93.69 387 ALA A CA 1
ATOM 3072 C C . ALA A 1 387 ? 10.384 13.053 -18.483 1.00 93.69 387 ALA A C 1
ATOM 3074 O O . ALA A 1 387 ? 10.723 14.233 -18.616 1.00 93.69 387 ALA A O 1
ATOM 3075 N N . LEU A 1 388 ? 10.702 12.333 -17.411 1.00 90.69 388 LEU A N 1
ATOM 3076 C CA . LEU A 1 388 ? 11.539 12.871 -16.352 1.00 90.69 388 LEU A CA 1
ATOM 3077 C C . LEU A 1 388 ? 12.963 13.051 -16.868 1.00 90.69 388 LEU A C 1
ATOM 3079 O O . LEU A 1 388 ? 13.511 12.176 -17.538 1.00 90.69 388 LEU A O 1
ATOM 3083 N N . SER A 1 389 ? 13.562 14.193 -16.543 1.00 90.31 389 SER A N 1
ATOM 3084 C CA . SER A 1 389 ? 14.966 14.469 -16.827 1.00 90.31 389 SER A CA 1
ATOM 3085 C C . SER A 1 389 ? 15.806 14.024 -15.637 1.00 90.31 389 SER A C 1
ATOM 3087 O O . SER A 1 389 ? 15.617 14.522 -14.528 1.00 90.31 389 SER A O 1
ATOM 3089 N N . PHE A 1 390 ? 16.733 13.103 -15.871 1.00 86.00 390 PHE A N 1
ATOM 3090 C CA . PHE A 1 390 ? 17.580 12.507 -14.843 1.00 86.00 390 PHE A CA 1
ATOM 3091 C C . PHE A 1 390 ? 19.041 12.911 -15.055 1.00 86.00 390 PHE A C 1
ATOM 3093 O O . PHE A 1 390 ? 19.588 12.648 -16.127 1.00 86.00 390 PHE A O 1
ATOM 3100 N N . ASP A 1 391 ? 19.676 13.560 -14.074 1.00 83.00 391 ASP A N 1
ATOM 3101 C CA . ASP A 1 391 ? 21.096 13.925 -14.138 1.00 83.00 391 ASP A CA 1
ATOM 3102 C C . ASP A 1 391 ? 21.965 12.680 -13.912 1.00 83.00 391 ASP A C 1
ATOM 3104 O O . ASP A 1 391 ? 21.889 12.015 -12.880 1.00 83.00 391 ASP A O 1
ATOM 3108 N N . MET A 1 392 ? 22.800 12.357 -14.897 1.00 80.75 392 MET A N 1
ATOM 3109 C CA . MET A 1 392 ? 23.667 11.180 -14.862 1.00 80.75 392 MET A CA 1
ATOM 3110 C C . MET A 1 392 ? 25.034 11.448 -14.218 1.00 80.75 392 MET A C 1
ATOM 3112 O O . MET A 1 392 ? 25.775 10.511 -13.925 1.00 80.75 392 MET A O 1
ATOM 3116 N N . LYS A 1 393 ? 25.405 12.717 -14.026 1.00 74.31 393 LYS A N 1
ATOM 3117 C CA . LYS A 1 393 ? 26.700 13.143 -13.477 1.00 74.31 393 LYS A CA 1
ATOM 3118 C C . LYS A 1 393 ? 26.630 13.420 -11.988 1.00 74.31 393 LYS A C 1
ATOM 3120 O O . LYS A 1 393 ? 27.547 13.041 -11.260 1.00 74.31 393 LYS A O 1
ATOM 3125 N N . ASN A 1 394 ? 25.556 14.068 -11.556 1.00 70.44 394 ASN A N 1
ATOM 3126 C CA . ASN A 1 394 ? 25.325 14.414 -10.162 1.00 70.44 394 ASN A CA 1
ATOM 3127 C C . ASN A 1 394 ? 24.064 13.707 -9.682 1.00 70.44 394 ASN A C 1
ATOM 3129 O O . ASN A 1 394 ? 23.035 14.321 -9.432 1.00 70.44 394 ASN A O 1
ATOM 3133 N N . VAL A 1 395 ? 24.152 12.382 -9.577 1.00 65.12 395 VAL A N 1
ATOM 3134 C CA . VAL A 1 395 ? 23.005 11.554 -9.196 1.00 65.12 395 VAL A CA 1
ATOM 3135 C C . VAL A 1 395 ? 22.464 11.932 -7.808 1.00 65.12 395 VAL A C 1
ATOM 3137 O O . VAL A 1 395 ? 21.262 11.866 -7.591 1.00 65.12 395 VAL A O 1
ATOM 3140 N N . ASP A 1 396 ? 23.333 12.408 -6.911 1.00 60.56 396 ASP A N 1
ATOM 3141 C CA . ASP A 1 396 ? 22.967 12.922 -5.581 1.00 60.56 396 ASP A CA 1
ATOM 3142 C C . ASP A 1 396 ? 22.097 14.198 -5.648 1.00 60.56 396 ASP A C 1
ATOM 3144 O O . ASP A 1 396 ? 21.335 14.467 -4.721 1.00 60.56 396 ASP A O 1
ATOM 3148 N N . ASP A 1 397 ? 22.193 14.972 -6.736 1.00 66.00 397 ASP A N 1
ATOM 3149 C CA . ASP A 1 397 ? 21.412 16.199 -6.942 1.00 66.00 397 ASP A CA 1
ATOM 3150 C C . ASP A 1 397 ? 20.026 15.896 -7.532 1.00 66.00 397 ASP A C 1
ATOM 3152 O O . ASP A 1 397 ? 19.139 16.758 -7.534 1.00 66.00 397 ASP A O 1
ATOM 3156 N N . ASN A 1 398 ? 19.813 14.670 -8.025 1.00 66.12 398 ASN A N 1
ATOM 3157 C CA . ASN A 1 398 ? 18.491 14.244 -8.437 1.00 66.12 398 ASN A CA 1
ATOM 3158 C C . ASN A 1 398 ? 17.584 14.159 -7.215 1.00 66.12 398 ASN A C 1
ATOM 3160 O O . ASN A 1 398 ? 17.774 13.350 -6.306 1.00 66.12 398 ASN A O 1
ATOM 3164 N N . LYS A 1 399 ? 16.519 14.949 -7.252 1.00 71.88 399 LYS A N 1
ATOM 3165 C CA . LYS A 1 399 ? 15.444 14.944 -6.266 1.00 71.88 399 LYS A CA 1
ATOM 3166 C C . LYS A 1 399 ? 14.466 13.777 -6.489 1.00 71.88 399 LYS A C 1
ATOM 3168 O O . LYS A 1 399 ? 13.263 13.990 -6.429 1.00 71.88 399 LYS A O 1
ATOM 3173 N N . TYR A 1 400 ? 14.977 12.572 -6.752 1.00 76.75 400 TYR A N 1
ATOM 3174 C CA . TYR A 1 400 ? 14.194 11.343 -6.942 1.00 76.75 400 TYR A CA 1
ATOM 3175 C C . TYR A 1 400 ? 14.488 10.311 -5.846 1.00 76.75 400 TYR A C 1
ATOM 3177 O O . TYR A 1 400 ? 15.434 10.458 -5.071 1.00 76.75 400 TYR A O 1
ATOM 3185 N N . ILE A 1 401 ? 13.678 9.251 -5.798 1.00 75.75 401 ILE A N 1
ATOM 3186 C CA . ILE A 1 401 ? 13.857 8.148 -4.848 1.00 75.75 401 ILE A CA 1
ATOM 3187 C C . ILE A 1 401 ? 15.206 7.440 -5.041 1.00 75.75 401 ILE A C 1
ATOM 3189 O O . ILE A 1 401 ? 15.724 7.315 -6.156 1.00 75.75 401 ILE A O 1
ATOM 3193 N N . LEU A 1 402 ? 15.758 6.913 -3.947 1.00 76.06 402 LEU A N 1
ATOM 3194 C CA . LEU A 1 402 ? 17.072 6.264 -3.942 1.00 76.06 402 LEU A CA 1
ATOM 3195 C C . LEU A 1 402 ? 17.138 5.067 -4.888 1.00 76.06 402 LEU A C 1
ATOM 3197 O O . LEU A 1 402 ? 18.140 4.890 -5.578 1.00 76.06 402 LEU A O 1
ATOM 3201 N N . ALA A 1 403 ? 16.062 4.284 -4.973 1.00 84.19 403 ALA A N 1
ATOM 3202 C CA . ALA A 1 403 ? 15.972 3.148 -5.879 1.00 84.19 403 ALA A CA 1
ATOM 3203 C C . ALA A 1 403 ? 16.311 3.548 -7.325 1.00 84.19 403 ALA A C 1
ATOM 3205 O O . ALA A 1 403 ? 17.035 2.832 -8.015 1.00 84.19 403 ALA A O 1
ATOM 3206 N N . TRP A 1 404 ? 15.856 4.720 -7.774 1.00 86.38 404 TRP A N 1
ATOM 3207 C CA . TRP A 1 404 ? 16.152 5.238 -9.109 1.00 86.38 404 TRP A CA 1
ATOM 3208 C C . TRP A 1 404 ? 17.587 5.749 -9.225 1.00 86.38 404 TRP A C 1
ATOM 3210 O O . TRP A 1 404 ? 18.256 5.437 -10.209 1.00 86.38 404 TRP A O 1
ATOM 3220 N N . ASN A 1 405 ? 18.082 6.449 -8.202 1.00 81.25 405 ASN A N 1
ATOM 3221 C CA . ASN A 1 405 ? 19.469 6.918 -8.123 1.00 81.25 405 ASN A CA 1
ATOM 3222 C C . ASN A 1 405 ? 20.492 5.783 -8.235 1.00 81.25 405 ASN A C 1
ATOM 3224 O O . ASN A 1 405 ? 21.511 5.939 -8.904 1.00 81.25 405 ASN A O 1
ATOM 3228 N N . TYR A 1 406 ? 20.206 4.613 -7.674 1.00 79.81 406 TYR A N 1
ATOM 3229 C CA . TYR A 1 406 ? 21.089 3.456 -7.814 1.00 79.81 406 TYR A CA 1
ATOM 3230 C C . TYR A 1 406 ? 20.865 2.656 -9.101 1.00 79.81 406 TYR A C 1
ATOM 3232 O O . TYR A 1 406 ? 21.814 2.071 -9.618 1.00 79.81 406 TYR A O 1
ATOM 3240 N N . SER A 1 407 ? 19.643 2.633 -9.637 1.00 86.94 407 SER A N 1
ATOM 3241 C CA . SER A 1 407 ? 19.285 1.717 -10.729 1.00 86.94 407 SER A CA 1
ATOM 3242 C C . SER A 1 407 ? 19.374 2.349 -12.117 1.00 86.94 407 SER A C 1
ATOM 3244 O O . SER A 1 407 ? 19.972 1.761 -13.014 1.00 86.94 407 SER A O 1
ATOM 3246 N N . ILE A 1 408 ? 18.824 3.550 -12.325 1.00 88.38 408 ILE A N 1
ATOM 3247 C CA . ILE A 1 408 ? 18.739 4.179 -13.658 1.00 88.38 408 ILE A CA 1
ATOM 3248 C C . ILE A 1 408 ? 20.115 4.355 -14.317 1.00 88.38 408 ILE A C 1
ATOM 3250 O O . ILE A 1 408 ? 20.232 4.050 -15.504 1.00 88.38 408 ILE A O 1
ATOM 3254 N N . PRO A 1 409 ? 21.190 4.746 -13.603 1.00 84.75 409 PRO A N 1
ATOM 3255 C CA . PRO A 1 409 ? 22.507 4.873 -14.226 1.00 84.75 409 PRO A CA 1
ATOM 3256 C C . PRO A 1 409 ? 23.112 3.593 -14.790 1.00 84.75 409 PRO A C 1
ATOM 3258 O O . PRO A 1 409 ? 24.034 3.668 -15.601 1.00 84.75 409 PRO A O 1
ATOM 3261 N N . THR A 1 410 ? 22.581 2.438 -14.396 1.00 83.44 410 THR A N 1
ATOM 3262 C CA . THR A 1 410 ? 23.012 1.133 -14.903 1.00 83.44 410 THR A CA 1
ATOM 3263 C C . THR A 1 410 ? 22.315 0.738 -16.214 1.00 83.44 410 THR A C 1
ATOM 3265 O O . THR A 1 410 ? 22.662 -0.281 -16.807 1.00 83.44 410 THR A O 1
ATOM 3268 N N . LEU A 1 411 ? 21.347 1.536 -16.685 1.00 88.00 411 LEU A N 1
ATOM 3269 C CA . LEU A 1 411 ? 20.554 1.261 -17.885 1.00 88.00 411 LEU A CA 1
ATOM 3270 C C . LEU A 1 411 ? 21.191 1.821 -19.167 1.00 88.00 411 LEU A C 1
ATOM 3272 O O . LEU A 1 411 ? 22.177 2.568 -19.155 1.00 88.00 411 LEU A O 1
ATOM 3276 N N . ARG A 1 412 ? 20.590 1.468 -20.304 1.00 89.00 412 ARG A N 1
ATOM 3277 C CA . ARG A 1 412 ? 20.974 1.908 -21.649 1.00 89.00 412 ARG A CA 1
ATOM 3278 C C . ARG A 1 412 ? 19.840 2.635 -22.356 1.00 89.00 412 ARG A C 1
ATOM 3280 O O . ARG A 1 412 ? 18.670 2.492 -22.013 1.00 89.00 412 ARG A O 1
ATOM 3287 N N . LYS A 1 413 ? 20.189 3.419 -23.373 1.00 90.62 413 LYS A N 1
ATOM 3288 C CA . LYS A 1 413 ? 19.202 4.124 -24.198 1.00 90.62 413 LYS A CA 1
ATOM 3289 C C . LYS A 1 413 ? 18.255 3.139 -24.906 1.00 90.62 413 LYS A C 1
ATOM 3291 O O . LYS A 1 413 ? 18.713 2.170 -25.489 1.00 90.62 413 LYS A O 1
ATOM 3296 N N . GLY A 1 414 ? 16.951 3.396 -24.912 1.00 92.94 414 GLY A N 1
ATOM 3297 C CA . GLY A 1 414 ? 15.938 2.530 -25.528 1.00 92.94 414 GLY A CA 1
ATOM 3298 C C . GLY A 1 414 ? 15.618 1.260 -24.731 1.00 92.94 414 GLY A C 1
ATOM 3299 O O . GLY A 1 414 ? 14.889 0.397 -25.221 1.00 92.94 414 GLY A O 1
ATOM 3300 N N . GLN A 1 415 ? 16.176 1.107 -23.529 1.00 92.81 415 GLN A N 1
ATOM 3301 C CA . GLN A 1 415 ? 15.964 -0.063 -22.685 1.00 92.81 415 GLN A CA 1
ATOM 3302 C C . GLN A 1 415 ? 14.666 0.051 -21.882 1.00 92.81 415 GLN A C 1
ATOM 3304 O O . GLN A 1 415 ? 14.385 1.093 -21.285 1.00 92.81 415 GLN A O 1
ATOM 3309 N N . TRP A 1 416 ? 13.932 -1.061 -21.812 1.00 96.38 416 TRP A N 1
ATOM 3310 C CA . TRP A 1 416 ? 12.980 -1.320 -20.738 1.00 96.38 416 TRP A CA 1
ATOM 3311 C C . TRP A 1 416 ? 13.685 -2.027 -19.577 1.00 96.38 416 TRP A C 1
ATOM 3313 O O . TRP A 1 416 ? 14.495 -2.926 -19.786 1.00 96.38 416 TRP A O 1
ATOM 3323 N N . ALA A 1 417 ? 13.374 -1.627 -18.349 1.00 95.56 417 ALA A N 1
ATOM 3324 C CA . ALA A 1 417 ? 13.820 -2.309 -17.140 1.00 95.56 417 ALA A CA 1
ATOM 3325 C C . ALA A 1 417 ? 12.723 -2.260 -16.075 1.00 95.56 417 ALA A C 1
ATOM 3327 O O . ALA A 1 417 ? 11.868 -1.374 -16.099 1.00 95.56 417 ALA A O 1
ATOM 3328 N N . ALA A 1 418 ? 12.746 -3.199 -15.135 1.00 97.56 418 ALA A N 1
ATOM 3329 C CA . ALA A 1 418 ? 11.909 -3.126 -13.944 1.00 97.56 418 ALA A CA 1
ATOM 3330 C C . ALA A 1 418 ? 12.784 -2.968 -12.704 1.00 97.56 418 ALA A C 1
ATOM 3332 O O . ALA A 1 418 ? 13.762 -3.694 -12.555 1.00 97.56 418 ALA A O 1
ATOM 3333 N N . ILE A 1 419 ? 12.433 -2.034 -11.825 1.00 97.12 419 ILE A N 1
ATOM 3334 C CA . ILE A 1 419 ? 13.111 -1.795 -10.548 1.00 97.12 419 ILE A CA 1
ATOM 3335 C C . ILE A 1 419 ? 12.155 -2.211 -9.437 1.00 97.12 419 ILE A C 1
ATOM 3337 O O . ILE A 1 419 ? 11.057 -1.669 -9.348 1.00 97.12 419 ILE A O 1
ATOM 3341 N N . LEU A 1 420 ? 12.566 -3.150 -8.596 1.00 97.00 420 LEU A N 1
ATOM 3342 C CA . LEU A 1 420 ? 11.807 -3.660 -7.460 1.00 97.00 420 LEU A CA 1
ATOM 3343 C C . LEU A 1 420 ? 12.514 -3.248 -6.171 1.00 97.00 420 LEU A C 1
ATOM 3345 O O . LEU A 1 420 ? 13.725 -3.428 -6.044 1.00 97.00 420 LEU A O 1
ATOM 3349 N N . THR A 1 421 ? 11.775 -2.665 -5.232 1.00 92.69 421 THR A N 1
ATOM 3350 C CA . THR A 1 421 ? 12.381 -2.049 -4.052 1.00 92.69 421 THR A CA 1
ATOM 3351 C C . THR A 1 421 ? 11.494 -2.108 -2.818 1.00 92.69 421 THR A C 1
ATOM 3353 O O . THR A 1 421 ? 10.269 -2.040 -2.905 1.00 92.69 421 THR A O 1
ATOM 3356 N N . VAL A 1 422 ? 12.145 -2.141 -1.658 1.00 86.94 422 VAL A N 1
ATOM 3357 C CA . VAL A 1 422 ? 11.558 -1.810 -0.354 1.00 86.94 422 VAL A CA 1
ATOM 3358 C C . VAL A 1 422 ? 11.349 -0.298 -0.188 1.00 86.94 422 VAL A C 1
ATOM 3360 O O . VAL A 1 422 ? 11.987 0.524 -0.860 1.00 86.94 422 VAL A O 1
ATOM 3363 N N . SER A 1 423 ? 10.481 0.070 0.750 1.00 79.44 423 SER A N 1
ATOM 3364 C CA . SER A 1 423 ? 10.093 1.435 1.107 1.00 79.44 423 SER A CA 1
ATOM 3365 C C . SER A 1 423 ? 11.268 2.325 1.513 1.00 79.44 423 SER A C 1
ATOM 3367 O O . SER A 1 423 ? 11.267 3.512 1.188 1.00 79.44 423 SER A O 1
ATOM 3369 N N . THR A 1 424 ? 12.309 1.772 2.143 1.00 74.75 424 THR A N 1
ATOM 3370 C CA . THR A 1 424 ? 13.510 2.515 2.573 1.00 74.75 424 THR A CA 1
ATOM 3371 C C . THR A 1 424 ? 14.286 3.153 1.420 1.00 74.75 424 THR A C 1
ATOM 3373 O O . THR A 1 424 ? 14.920 4.185 1.632 1.00 74.75 424 THR A O 1
ATOM 3376 N N . TYR A 1 425 ? 14.228 2.590 0.206 1.00 76.44 425 TYR A N 1
ATOM 3377 C CA . TYR A 1 425 ? 14.800 3.221 -0.994 1.00 76.44 425 TYR A CA 1
ATOM 3378 C C . TYR A 1 425 ? 13.747 3.902 -1.880 1.00 76.44 425 TYR A C 1
ATOM 3380 O O . TYR A 1 425 ? 14.102 4.532 -2.878 1.00 76.44 425 TYR A O 1
ATOM 3388 N N . GLY A 1 426 ? 12.468 3.756 -1.536 1.00 80.94 426 GLY A N 1
ATOM 3389 C CA . GLY A 1 426 ? 11.330 4.372 -2.207 1.00 80.94 426 GLY A CA 1
ATOM 3390 C C . GLY A 1 426 ? 10.836 5.611 -1.463 1.00 80.94 426 GLY A C 1
ATOM 3391 O O . GLY A 1 426 ? 11.571 6.580 -1.281 1.00 80.94 426 GLY A O 1
ATOM 3392 N N . TYR A 1 427 ? 9.572 5.568 -1.043 1.00 72.50 427 TYR A N 1
ATOM 3393 C CA . TYR A 1 427 ? 8.853 6.687 -0.423 1.00 72.50 427 TYR A CA 1
ATOM 3394 C C . TYR A 1 427 ? 8.909 6.695 1.117 1.00 72.50 427 TYR A C 1
ATOM 3396 O O . TYR A 1 427 ? 8.120 7.374 1.771 1.00 72.50 427 TYR A O 1
ATOM 3404 N N . GLY A 1 428 ? 9.856 5.963 1.706 1.00 69.81 428 GLY A N 1
ATOM 3405 C CA . GLY A 1 428 ? 10.095 5.924 3.144 1.00 69.81 428 GLY A CA 1
ATOM 3406 C C . GLY A 1 428 ? 9.157 4.987 3.908 1.00 69.81 428 GLY A C 1
ATOM 3407 O O . GLY A 1 428 ? 8.065 4.627 3.470 1.00 69.81 428 GLY A O 1
ATOM 3408 N N . ILE A 1 429 ? 9.589 4.600 5.107 1.00 67.00 429 ILE A N 1
ATOM 3409 C CA . ILE A 1 429 ? 8.891 3.614 5.951 1.00 67.00 429 ILE A CA 1
ATOM 3410 C C . ILE A 1 429 ? 7.582 4.138 6.556 1.00 67.00 429 ILE A C 1
ATOM 3412 O O . ILE A 1 429 ? 6.745 3.350 6.980 1.00 67.00 429 ILE A O 1
ATOM 3416 N N . ALA A 1 430 ? 7.393 5.460 6.604 1.00 63.56 430 ALA A N 1
ATOM 3417 C CA . ALA A 1 430 ? 6.172 6.089 7.112 1.00 63.56 430 ALA A CA 1
ATOM 3418 C C . ALA A 1 430 ? 5.023 6.101 6.090 1.00 63.56 430 ALA A C 1
ATOM 3420 O O . ALA A 1 430 ? 3.859 6.282 6.478 1.00 63.56 430 ALA A O 1
ATOM 3421 N N . GLY A 1 431 ? 5.354 5.889 4.812 1.00 65.62 431 GLY A N 1
ATOM 3422 C CA . GLY A 1 431 ? 4.451 6.085 3.688 1.00 65.62 431 GLY A CA 1
ATOM 3423 C C . GLY A 1 431 ? 4.265 7.558 3.312 1.00 65.62 431 GLY A C 1
ATOM 3424 O O . GLY A 1 431 ? 4.806 8.465 3.948 1.00 65.62 431 GLY A O 1
ATOM 3425 N N . VAL A 1 432 ? 3.461 7.788 2.277 1.00 63.44 432 VAL A N 1
ATOM 3426 C CA . VAL A 1 432 ? 3.106 9.109 1.743 1.00 63.44 432 VAL A CA 1
ATOM 3427 C C . VAL A 1 432 ? 1.589 9.190 1.629 1.00 63.44 432 VAL A C 1
ATOM 3429 O O . VAL A 1 432 ? 0.953 8.274 1.114 1.00 63.44 432 VAL A O 1
ATOM 3432 N N . VAL A 1 433 ? 0.999 10.277 2.124 1.00 59.91 433 VAL A N 1
ATOM 3433 C CA . VAL A 1 433 ? -0.428 10.553 1.912 1.00 59.91 433 VAL A CA 1
ATOM 3434 C C . VAL A 1 433 ? -0.601 11.052 0.478 1.00 59.91 433 VAL A C 1
ATOM 3436 O O . VAL A 1 433 ? 0.227 11.826 -0.005 1.00 59.91 433 VAL A O 1
ATOM 3439 N N . GLY A 1 434 ? -1.638 10.570 -0.209 1.00 52.56 434 GLY A N 1
ATOM 3440 C CA . GLY A 1 434 ? -1.986 11.033 -1.549 1.00 52.56 434 GLY A CA 1
ATOM 3441 C C . GLY A 1 434 ? -2.204 12.546 -1.573 1.00 52.56 434 GLY A C 1
ATOM 3442 O O . GLY A 1 434 ? -2.528 13.166 -0.566 1.00 52.56 434 GLY A O 1
ATOM 3443 N N . SER A 1 435 ? -1.970 13.167 -2.718 1.00 49.44 435 SER A N 1
ATOM 3444 C CA . SER A 1 435 ? -1.933 14.618 -2.818 1.00 49.44 435 SER A CA 1
ATOM 3445 C C . SER A 1 435 ? -3.324 15.219 -3.004 1.00 49.44 435 SER A C 1
ATOM 3447 O O . SER A 1 435 ? -3.694 15.611 -4.112 1.00 49.44 435 SER A O 1
ATOM 3449 N N . HIS A 1 436 ? -4.025 15.439 -1.898 1.00 33.84 436 HIS A N 1
ATOM 3450 C CA . HIS A 1 436 ? -4.368 16.823 -1.599 1.00 33.84 436 HIS A CA 1
ATOM 3451 C C . HIS A 1 436 ? -3.535 17.287 -0.394 1.00 33.84 436 HIS A C 1
ATOM 3453 O O . HIS A 1 436 ? -2.765 16.537 0.200 1.00 33.84 436 HIS A O 1
ATOM 3459 N N . THR A 1 437 ? -3.436 18.594 -0.210 1.00 27.42 437 THR A N 1
ATOM 3460 C CA . THR A 1 437 ? -2.380 19.231 0.583 1.00 27.42 437 THR A CA 1
ATOM 3461 C C . THR A 1 437 ? -2.264 18.724 2.024 1.00 27.42 437 THR A C 1
ATOM 3463 O O . THR A 1 437 ? -2.976 19.200 2.900 1.00 27.42 437 THR A O 1
ATOM 3466 N N . SER A 1 438 ? -1.216 17.955 2.328 1.00 26.23 438 SER A N 1
ATOM 3467 C CA . SER A 1 438 ? -0.334 18.232 3.474 1.00 26.23 438 SER A CA 1
ATOM 3468 C C . SER A 1 438 ? 0.914 17.346 3.492 1.00 26.23 438 SER A C 1
ATOM 3470 O O . SER A 1 438 ? 0.862 16.129 3.379 1.00 26.23 438 SER A O 1
ATOM 3472 N N . THR A 1 439 ? 2.068 17.981 3.707 1.00 26.77 439 THR A N 1
ATOM 3473 C CA . THR A 1 439 ? 3.240 17.333 4.304 1.00 26.77 439 THR A CA 1
ATOM 3474 C C . THR A 1 439 ? 2.804 16.628 5.581 1.00 26.77 439 THR A C 1
ATOM 3476 O O . THR A 1 439 ? 2.397 17.297 6.536 1.00 26.77 439 THR A O 1
ATOM 3479 N N . THR A 1 440 ? 2.922 15.305 5.630 1.00 28.77 440 THR A N 1
ATOM 3480 C CA . THR A 1 440 ? 2.853 14.566 6.886 1.00 28.77 440 THR A CA 1
ATOM 3481 C C . THR A 1 440 ? 4.071 14.958 7.716 1.00 28.77 440 THR A C 1
ATOM 3483 O O . THR A 1 440 ? 5.134 14.351 7.638 1.00 28.77 440 THR A O 1
ATOM 3486 N N . THR A 1 441 ? 3.937 15.998 8.535 1.00 29.25 441 THR A N 1
ATOM 3487 C CA . THR A 1 441 ? 4.824 16.186 9.679 1.00 29.25 441 THR A CA 1
ATOM 3488 C C . THR A 1 441 ? 4.395 15.154 10.713 1.00 29.25 441 THR A C 1
ATOM 3490 O O . THR A 1 441 ? 3.651 15.456 11.646 1.00 29.25 441 THR A O 1
ATOM 3493 N N . GLY A 1 442 ? 4.803 13.899 10.517 1.00 36.03 442 GLY A N 1
ATOM 3494 C CA . GLY A 1 442 ? 4.789 12.946 11.613 1.00 36.03 442 GLY A CA 1
ATOM 3495 C C . GLY A 1 442 ? 5.615 13.556 12.745 1.00 36.03 442 GLY A C 1
ATOM 3496 O O . GLY A 1 442 ? 6.742 14.003 12.532 1.00 36.03 442 GLY A O 1
ATOM 3497 N N . GLY A 1 443 ? 5.045 13.657 13.942 1.00 36.25 443 GLY A N 1
ATOM 3498 C CA . GLY A 1 443 ? 5.820 14.062 15.107 1.00 36.25 443 GLY A CA 1
ATOM 3499 C C . GLY A 1 443 ? 6.930 13.040 15.343 1.00 36.25 443 GLY A C 1
ATOM 3500 O O . GLY A 1 443 ? 6.649 11.847 15.429 1.00 36.25 443 GLY A O 1
ATOM 3501 N N . ASN A 1 444 ? 8.176 13.506 15.440 1.00 39.19 444 ASN A N 1
ATOM 3502 C CA . ASN A 1 444 ? 9.329 12.680 15.795 1.00 39.19 444 ASN A CA 1
ATOM 3503 C C . ASN A 1 444 ? 9.063 11.962 17.129 1.00 39.19 444 ASN A C 1
ATOM 3505 O O . ASN A 1 444 ? 9.144 12.587 18.190 1.00 39.19 444 ASN A O 1
ATOM 3509 N N . ASN A 1 445 ? 8.781 10.658 17.095 1.00 49.62 445 ASN A N 1
ATOM 3510 C CA . ASN A 1 445 ? 8.838 9.820 18.286 1.00 49.62 445 ASN A CA 1
ATOM 3511 C C . ASN A 1 445 ? 10.092 8.952 18.195 1.00 49.62 445 ASN A C 1
ATOM 3513 O O . ASN A 1 445 ? 10.109 7.927 17.517 1.00 49.62 445 ASN A O 1
ATOM 3517 N N . ALA A 1 446 ? 11.140 9.367 18.913 1.00 53.84 446 ALA A N 1
ATOM 3518 C CA . ALA A 1 446 ? 12.443 8.701 18.934 1.00 53.84 446 ALA A CA 1
ATOM 3519 C C . ALA A 1 446 ? 12.358 7.196 19.258 1.00 53.84 446 ALA A C 1
ATOM 3521 O O . ALA A 1 446 ? 13.256 6.431 18.911 1.00 53.84 446 ALA A O 1
ATOM 3522 N N . TYR A 1 447 ? 11.280 6.763 19.918 1.00 59.84 447 TYR A N 1
ATOM 3523 C CA . TYR A 1 447 ? 11.023 5.358 20.202 1.00 59.84 447 TYR A CA 1
ATOM 3524 C C . TYR A 1 447 ? 10.753 4.528 18.934 1.00 59.84 447 TYR A C 1
ATOM 3526 O O . TYR A 1 447 ? 11.261 3.413 18.814 1.00 59.84 447 TYR A O 1
ATOM 3534 N N . TYR A 1 448 ? 10.016 5.068 17.961 1.00 61.38 448 TYR A N 1
ATOM 3535 C CA . TYR A 1 448 ? 9.718 4.377 16.701 1.00 61.38 448 TYR A CA 1
ATOM 3536 C C . TYR A 1 448 ? 10.918 4.284 15.789 1.00 61.38 448 TYR A C 1
ATOM 3538 O O . TYR A 1 448 ? 11.186 3.216 15.244 1.00 61.38 448 TYR A O 1
ATOM 3546 N N . ASP A 1 449 ? 11.675 5.371 15.681 1.00 60.75 449 ASP A N 1
ATOM 3547 C CA . ASP A 1 449 ? 12.905 5.397 14.896 1.00 60.75 449 ASP A CA 1
ATOM 3548 C C . ASP A 1 449 ? 13.888 4.347 15.423 1.00 60.75 449 ASP A C 1
ATOM 3550 O O . ASP A 1 449 ? 14.484 3.590 14.655 1.00 60.75 449 ASP A O 1
ATOM 3554 N N . PHE A 1 450 ? 13.987 4.231 16.752 1.00 64.69 450 PHE A N 1
ATOM 3555 C CA . PHE A 1 450 ? 14.792 3.206 17.401 1.00 64.69 450 PHE A CA 1
ATOM 3556 C C . PHE A 1 450 ? 14.285 1.786 17.114 1.00 64.69 450 PHE A C 1
ATOM 3558 O O . PHE A 1 450 ? 15.084 0.920 16.757 1.00 64.69 450 PHE A O 1
ATOM 3565 N N . LEU A 1 451 ? 12.979 1.526 17.235 1.00 65.94 451 LEU A N 1
ATOM 3566 C CA . LEU A 1 451 ? 12.409 0.206 16.941 1.00 65.94 451 LEU A CA 1
ATOM 3567 C C . LEU A 1 451 ? 12.609 -0.197 15.476 1.00 65.94 451 LEU A C 1
ATOM 3569 O O . LEU A 1 451 ? 13.001 -1.331 15.208 1.00 65.94 451 LEU A O 1
ATOM 3573 N N . ASN A 1 452 ? 12.394 0.724 14.538 1.00 67.88 452 ASN A N 1
ATOM 3574 C CA . ASN A 1 452 ? 12.567 0.481 13.107 1.00 67.88 452 ASN A CA 1
ATOM 3575 C C . ASN A 1 452 ? 14.030 0.182 12.765 1.00 67.88 452 ASN A C 1
ATOM 3577 O O . ASN A 1 452 ? 14.312 -0.808 12.086 1.00 67.88 452 ASN A O 1
ATOM 3581 N N . TYR A 1 453 ? 14.959 0.968 13.319 1.00 65.62 453 TYR A N 1
ATOM 3582 C CA . TYR A 1 453 ? 16.393 0.711 13.214 1.00 65.62 453 TYR A CA 1
ATOM 3583 C C . TYR A 1 453 ? 16.765 -0.670 13.772 1.00 65.62 453 TYR A C 1
ATOM 3585 O O . TYR A 1 453 ? 17.428 -1.459 13.099 1.00 65.62 453 TYR A O 1
ATOM 3593 N N . MET A 1 454 ? 16.304 -1.008 14.981 1.00 69.62 454 MET A N 1
ATOM 3594 C CA . MET A 1 454 ? 16.590 -2.303 15.606 1.00 69.62 454 MET A CA 1
ATOM 3595 C C . MET A 1 454 ? 16.013 -3.473 14.803 1.00 69.62 454 MET A C 1
ATOM 3597 O O . MET A 1 454 ? 16.692 -4.483 14.622 1.00 69.62 454 MET A O 1
ATOM 3601 N N . ASN A 1 455 ? 14.787 -3.341 14.297 1.00 71.31 455 ASN A N 1
ATOM 3602 C CA . ASN A 1 455 ? 14.127 -4.352 13.477 1.00 71.31 455 ASN A CA 1
ATOM 3603 C C . ASN A 1 455 ? 14.894 -4.635 12.188 1.00 71.31 455 ASN A C 1
ATOM 3605 O O . ASN A 1 455 ? 15.117 -5.804 11.865 1.00 71.31 455 ASN A O 1
ATOM 3609 N N . TYR A 1 456 ? 15.359 -3.594 11.499 1.00 70.12 456 TYR A N 1
ATOM 3610 C CA . TYR A 1 456 ? 16.206 -3.776 10.328 1.00 70.12 456 TYR A CA 1
ATOM 3611 C C . TYR A 1 456 ? 17.550 -4.393 10.679 1.00 70.12 456 TYR A C 1
ATOM 3613 O O . TYR A 1 456 ? 17.964 -5.349 10.037 1.00 70.12 456 TYR A O 1
ATOM 3621 N N . MET A 1 457 ? 18.237 -3.884 11.703 1.00 66.94 457 MET A N 1
ATOM 3622 C CA . MET A 1 457 ? 19.550 -4.400 12.094 1.00 66.94 457 MET A CA 1
ATOM 3623 C C . MET A 1 457 ? 19.475 -5.885 12.439 1.00 66.94 457 MET A C 1
ATOM 3625 O O . MET A 1 457 ? 20.307 -6.676 11.996 1.00 66.94 457 MET A O 1
ATOM 3629 N N . ASN A 1 458 ? 18.441 -6.276 13.182 1.00 70.31 458 ASN A N 1
ATOM 3630 C CA . ASN A 1 458 ? 18.165 -7.671 13.482 1.00 70.31 458 ASN A CA 1
ATOM 3631 C C . ASN A 1 458 ? 17.843 -8.463 12.212 1.00 70.31 458 ASN A C 1
ATOM 3633 O O . ASN A 1 458 ? 18.394 -9.546 12.032 1.00 70.31 458 ASN A O 1
ATOM 3637 N N . TYR A 1 459 ? 16.985 -7.944 11.332 1.00 70.88 459 TYR A N 1
ATOM 3638 C CA . TYR A 1 459 ? 16.635 -8.620 10.086 1.00 70.88 459 TYR A CA 1
ATOM 3639 C C . TYR A 1 459 ? 17.865 -8.851 9.202 1.00 70.88 459 TYR A C 1
ATOM 3641 O O . TYR A 1 459 ? 18.179 -9.992 8.882 1.00 70.88 459 TYR A O 1
ATOM 3649 N N . MET A 1 460 ? 18.630 -7.802 8.909 1.00 66.31 460 MET A N 1
ATOM 3650 C CA . MET A 1 460 ? 19.807 -7.855 8.042 1.00 66.31 460 MET A CA 1
ATOM 3651 C C . MET A 1 460 ? 20.910 -8.748 8.603 1.00 66.31 460 MET A C 1
ATOM 3653 O O . MET A 1 460 ? 21.515 -9.513 7.856 1.00 66.31 460 MET A O 1
ATOM 3657 N N . ASN A 1 461 ? 21.153 -8.707 9.917 1.00 65.81 461 ASN A N 1
ATOM 3658 C CA . ASN A 1 461 ? 22.130 -9.596 10.547 1.00 65.81 461 ASN A CA 1
ATOM 3659 C C . ASN A 1 461 ? 21.705 -11.070 10.488 1.00 65.81 461 ASN A C 1
ATOM 3661 O O . ASN A 1 461 ? 22.566 -11.937 10.352 1.00 65.81 461 ASN A O 1
ATOM 3665 N N . ASN A 1 462 ? 20.405 -11.367 10.593 1.00 68.88 462 ASN A N 1
ATOM 3666 C CA . ASN A 1 462 ? 19.900 -12.736 10.456 1.00 68.88 462 ASN A CA 1
ATOM 3667 C C . ASN A 1 462 ? 19.898 -13.202 8.995 1.00 68.88 462 ASN A C 1
ATOM 3669 O O . ASN A 1 462 ? 20.265 -14.341 8.725 1.00 68.88 462 ASN A O 1
ATOM 3673 N N . TYR A 1 463 ? 19.501 -12.330 8.067 1.00 66.56 463 TYR A N 1
ATOM 3674 C CA . TYR A 1 463 ? 19.311 -12.667 6.659 1.00 66.56 463 TYR A CA 1
ATOM 3675 C C . TYR A 1 463 ? 20.640 -12.736 5.889 1.00 66.56 463 TYR A C 1
ATOM 3677 O O . TYR A 1 463 ? 20.907 -13.712 5.195 1.00 66.56 463 TYR A O 1
ATOM 3685 N N . TYR A 1 464 ? 21.513 -11.735 6.049 1.00 64.50 464 TYR A N 1
ATOM 3686 C CA . TYR A 1 464 ? 22.789 -11.629 5.323 1.00 64.50 464 TYR A CA 1
ATOM 3687 C C . TYR A 1 464 ? 24.026 -11.977 6.172 1.00 64.50 464 TYR A C 1
ATOM 3689 O O . TYR A 1 464 ? 25.143 -12.032 5.653 1.00 64.50 464 TYR A O 1
ATOM 3697 N N . GLY A 1 465 ? 23.843 -12.245 7.468 1.00 57.44 465 GLY A N 1
ATOM 3698 C CA . GLY A 1 465 ? 24.908 -12.602 8.404 1.00 57.44 465 GLY A CA 1
ATOM 3699 C C . GLY A 1 465 ? 25.502 -11.416 9.176 1.00 57.44 465 GLY A C 1
ATOM 3700 O O . GLY A 1 465 ? 25.316 -10.242 8.845 1.00 57.44 465 GLY A O 1
ATOM 3701 N N . TYR A 1 466 ? 26.245 -11.742 10.240 1.00 44.34 466 TYR A N 1
ATOM 3702 C CA . TYR A 1 466 ? 26.902 -10.792 11.147 1.00 44.34 466 TYR A CA 1
ATOM 3703 C C . TYR A 1 466 ? 27.978 -9.987 10.392 1.00 44.34 466 TYR A C 1
ATOM 3705 O O . TYR A 1 466 ? 29.097 -10.466 10.260 1.00 44.34 466 TYR A O 1
ATOM 3713 N N . ASN A 1 467 ? 27.604 -8.825 9.834 1.00 46.38 467 ASN A N 1
ATOM 3714 C CA . ASN A 1 467 ? 28.440 -7.699 9.356 1.00 46.38 467 ASN A CA 1
ATOM 3715 C C . ASN A 1 467 ? 27.666 -6.770 8.395 1.00 46.38 467 ASN A C 1
ATOM 3717 O O . ASN A 1 467 ? 28.073 -5.625 8.218 1.00 46.38 467 ASN A O 1
ATOM 3721 N N . TYR A 1 468 ? 26.530 -7.202 7.828 1.00 44.09 468 TYR A N 1
ATOM 3722 C CA . TYR A 1 468 ? 25.712 -6.348 6.949 1.00 44.09 468 TYR A CA 1
ATOM 3723 C C . TYR A 1 468 ? 25.055 -5.177 7.695 1.00 44.09 468 TYR A C 1
ATOM 3725 O O . TYR A 1 468 ? 24.970 -4.073 7.161 1.00 44.09 468 TYR A O 1
ATOM 3733 N N . GLY A 1 469 ? 24.668 -5.370 8.963 1.00 35.97 469 GLY A N 1
ATOM 3734 C CA . GLY A 1 469 ? 24.167 -4.281 9.807 1.00 35.97 469 GLY A CA 1
ATOM 3735 C C . GLY A 1 469 ? 25.237 -3.240 10.182 1.00 35.97 469 GLY A C 1
ATOM 3736 O O . GLY A 1 469 ? 24.914 -2.104 10.512 1.00 35.97 469 GLY A O 1
ATOM 3737 N N . GLY A 1 470 ? 26.527 -3.587 10.109 1.00 37.31 470 GLY A N 1
ATOM 3738 C CA . GLY A 1 470 ? 27.630 -2.698 10.496 1.00 37.31 470 GLY A CA 1
ATOM 3739 C C . GLY A 1 470 ? 27.846 -1.498 9.567 1.00 37.31 470 GLY A C 1
ATOM 3740 O O . GLY A 1 470 ? 28.496 -0.539 9.973 1.00 37.31 470 GLY A O 1
ATOM 3741 N N . MET A 1 471 ? 27.276 -1.512 8.357 1.00 40.31 471 MET A N 1
ATOM 3742 C CA . MET A 1 471 ? 27.485 -0.467 7.342 1.00 40.31 471 MET A CA 1
ATOM 3743 C C . MET A 1 471 ? 26.806 0.875 7.674 1.00 40.31 471 MET A C 1
ATOM 3745 O O . MET A 1 471 ? 27.110 1.877 7.041 1.00 40.31 471 MET A O 1
ATOM 3749 N N . TYR A 1 472 ? 25.924 0.928 8.681 1.00 41.53 472 TYR A N 1
ATOM 3750 C CA . TYR A 1 472 ? 25.207 2.153 9.070 1.00 41.53 472 TYR A CA 1
ATOM 3751 C C . TYR A 1 472 ? 25.673 2.772 10.400 1.00 41.53 472 TYR A C 1
ATOM 3753 O O . TYR A 1 472 ? 25.106 3.771 10.843 1.00 41.53 472 TYR A O 1
ATOM 3761 N N . ASN A 1 473 ? 26.715 2.225 11.045 1.00 32.53 473 ASN A N 1
ATOM 3762 C CA . ASN A 1 473 ? 27.205 2.716 12.337 1.00 32.53 473 ASN A CA 1
ATOM 3763 C C . ASN A 1 473 ? 28.546 3.472 12.212 1.00 32.53 473 ASN A C 1
ATOM 3765 O O . ASN A 1 473 ? 29.619 2.930 12.447 1.00 32.53 473 ASN A O 1
ATOM 3769 N N . SER A 1 474 ? 28.438 4.753 11.839 1.00 40.09 474 SER A N 1
ATOM 3770 C CA . SER A 1 474 ? 29.290 5.886 12.240 1.00 40.09 474 SER A CA 1
ATOM 3771 C C . SER A 1 474 ? 30.825 5.717 12.229 1.00 40.09 474 SER A C 1
ATOM 3773 O O . SER A 1 474 ? 31.425 5.421 13.264 1.00 40.09 474 SER A O 1
ATOM 3775 N N . TYR A 1 475 ? 31.485 6.144 11.139 1.00 29.05 475 TYR A N 1
ATOM 3776 C CA . TYR A 1 475 ? 32.826 6.754 11.269 1.00 29.05 475 TYR A CA 1
ATOM 3777 C C . TYR A 1 475 ? 33.197 7.853 10.248 1.00 29.05 475 TYR A C 1
ATOM 3779 O O . TYR A 1 475 ? 34.136 8.599 10.510 1.00 29.05 475 TYR A O 1
ATOM 3787 N N . TYR A 1 476 ? 32.465 8.064 9.144 1.00 31.19 476 TYR A N 1
ATOM 3788 C CA . TYR A 1 476 ? 32.896 9.053 8.139 1.00 31.19 476 TYR A CA 1
ATOM 3789 C C . TYR A 1 476 ? 31.765 9.850 7.495 1.00 31.19 476 TYR A C 1
ATOM 3791 O O . TYR A 1 476 ? 31.434 9.585 6.352 1.00 31.19 476 TYR A O 1
ATOM 3799 N N . GLY A 1 477 ? 31.212 10.854 8.188 1.00 29.52 477 GLY A N 1
ATOM 3800 C CA . GLY A 1 477 ? 30.648 12.075 7.568 1.00 29.52 477 GLY A CA 1
ATOM 3801 C C . GLY A 1 477 ? 29.559 11.945 6.485 1.00 29.52 477 GLY A C 1
ATOM 3802 O O . GLY A 1 477 ? 29.154 12.958 5.923 1.00 29.52 477 GLY A O 1
ATOM 3803 N N . LEU A 1 478 ? 29.074 10.742 6.192 1.00 33.34 478 LEU A N 1
ATOM 3804 C CA . LEU A 1 478 ? 27.951 10.449 5.319 1.00 33.34 478 LEU A CA 1
ATOM 3805 C C . LEU A 1 478 ? 26.710 10.522 6.202 1.00 33.34 478 LEU A C 1
ATOM 3807 O O . LEU A 1 478 ? 26.315 9.545 6.832 1.00 33.34 478 LEU A O 1
ATOM 3811 N N . GLY A 1 479 ? 26.147 11.723 6.321 1.00 30.14 479 GLY A N 1
ATOM 3812 C CA . GLY A 1 479 ? 24.900 11.990 7.042 1.00 30.14 479 GLY A CA 1
ATOM 3813 C C . GLY A 1 479 ? 23.679 11.386 6.345 1.00 30.14 479 GLY A C 1
ATOM 3814 O O . GLY A 1 479 ? 22.729 12.104 6.065 1.00 30.14 479 GLY A O 1
ATOM 3815 N N . TYR A 1 480 ? 23.719 10.096 6.009 1.00 41.62 480 TYR A N 1
ATOM 3816 C CA . TYR A 1 480 ? 22.718 9.441 5.179 1.00 41.62 480 TYR A CA 1
ATOM 3817 C C . TYR A 1 480 ? 22.215 8.172 5.857 1.00 41.62 480 TYR A C 1
ATOM 3819 O O . TYR A 1 480 ? 22.779 7.086 5.737 1.00 41.62 480 TYR A O 1
ATOM 3827 N N . ASN A 1 481 ? 21.145 8.341 6.625 1.00 42.72 481 ASN A N 1
ATOM 3828 C CA . ASN A 1 481 ? 20.450 7.260 7.290 1.00 42.72 481 ASN A CA 1
ATOM 3829 C C . ASN A 1 481 ? 19.047 7.138 6.654 1.00 42.72 481 ASN A C 1
ATOM 3831 O O . ASN A 1 481 ? 18.226 8.037 6.852 1.00 42.72 481 ASN A O 1
ATOM 3835 N N . PRO A 1 482 ? 18.752 6.053 5.911 1.00 41.75 482 PRO A N 1
ATOM 3836 C CA . PRO A 1 482 ? 17.467 5.862 5.237 1.00 41.75 482 PRO A CA 1
ATOM 3837 C C . PRO A 1 482 ? 16.274 5.744 6.206 1.00 41.75 482 PRO A C 1
ATOM 3839 O O . PRO A 1 482 ? 15.139 5.852 5.758 1.00 41.75 482 PRO A O 1
ATOM 3842 N N . TYR A 1 483 ? 16.494 5.603 7.525 1.00 45.59 483 TYR A N 1
ATOM 3843 C CA . TYR A 1 483 ? 15.429 5.709 8.540 1.00 45.59 483 TYR A CA 1
ATOM 3844 C C . TYR A 1 483 ? 14.911 7.133 8.732 1.00 45.59 483 TYR A C 1
ATOM 3846 O O . TYR A 1 483 ? 13.765 7.304 9.129 1.00 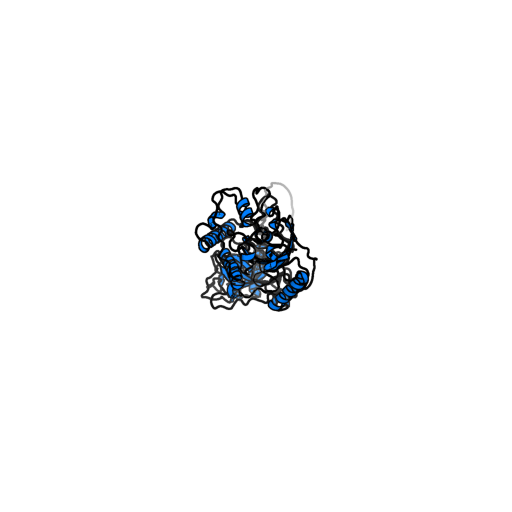45.59 483 TYR A O 1
ATOM 3854 N N . TYR A 1 484 ? 15.734 8.149 8.456 1.00 41.97 484 TYR A N 1
ATOM 3855 C CA . TYR A 1 484 ? 15.339 9.559 8.568 1.00 41.97 484 TYR A CA 1
ATOM 3856 C C . TYR A 1 484 ? 14.753 10.113 7.268 1.00 41.97 484 TYR A C 1
ATOM 3858 O O . TYR A 1 484 ? 14.262 11.243 7.224 1.00 41.97 484 TYR A O 1
ATOM 3866 N N . TYR A 1 485 ? 14.779 9.319 6.201 1.00 39.03 485 TYR A N 1
ATOM 3867 C CA . TYR A 1 485 ? 14.262 9.719 4.909 1.00 39.03 485 TYR A CA 1
ATOM 3868 C C . TYR A 1 485 ? 12.743 9.505 4.864 1.00 39.03 485 TYR A C 1
ATOM 3870 O O . TYR A 1 485 ? 12.242 8.392 4.714 1.00 39.03 485 TYR A O 1
ATOM 3878 N N . GLY A 1 486 ? 12.030 10.608 5.101 1.00 38.56 486 GLY A N 1
ATOM 3879 C CA . GLY A 1 486 ? 10.587 10.678 5.356 1.00 38.56 486 GLY A CA 1
ATOM 3880 C C . GLY A 1 486 ? 10.230 11.626 6.512 1.00 38.56 486 GLY A C 1
ATOM 3881 O O . GLY A 1 486 ? 9.092 12.069 6.610 1.00 38.56 486 GLY A O 1
ATOM 3882 N N . PHE A 1 487 ? 11.206 12.003 7.346 1.00 35.44 487 PHE A N 1
ATOM 3883 C CA . PHE A 1 487 ? 11.031 12.930 8.467 1.00 35.44 487 PHE A CA 1
ATOM 3884 C C . PHE A 1 487 ? 12.062 14.062 8.373 1.00 35.44 487 PHE A C 1
ATOM 3886 O O . PHE A 1 487 ? 13.112 14.034 9.015 1.00 35.44 487 PHE A O 1
ATOM 3893 N N . ALA A 1 488 ? 11.780 15.079 7.552 1.00 29.75 488 ALA A N 1
ATOM 3894 C CA . ALA A 1 488 ? 12.622 16.270 7.440 1.00 29.75 488 ALA A CA 1
ATOM 3895 C C . ALA A 1 488 ? 12.507 17.147 8.702 1.00 29.75 488 ALA A C 1
ATOM 3897 O O . ALA A 1 488 ? 11.803 18.152 8.745 1.00 29.75 488 ALA A O 1
ATOM 3898 N N . GLY A 1 489 ? 13.230 16.747 9.745 1.00 27.31 489 GLY A N 1
ATOM 3899 C CA . GLY A 1 489 ? 13.590 17.561 10.897 1.00 27.31 489 GLY A CA 1
ATOM 3900 C C . GLY A 1 489 ? 15.068 17.945 10.852 1.00 27.31 489 GLY A C 1
ATOM 3901 O O . GLY A 1 489 ? 15.776 17.737 11.830 1.00 27.31 489 GLY A O 1
ATOM 3902 N N . SER A 1 490 ? 15.565 18.470 9.730 1.00 29.22 490 SER A N 1
ATOM 3903 C CA . SER A 1 490 ? 16.909 19.051 9.652 1.00 29.22 490 SER A CA 1
ATOM 3904 C C . SER A 1 490 ? 16.882 20.346 8.851 1.00 29.22 490 SER A C 1
ATOM 3906 O O . SER A 1 490 ? 16.354 20.399 7.748 1.00 29.22 490 SER A O 1
ATOM 3908 N N . THR A 1 491 ? 17.460 21.397 9.424 1.00 30.31 491 THR A N 1
ATOM 3909 C CA . THR A 1 491 ? 17.530 22.785 8.932 1.00 30.31 491 THR A CA 1
ATOM 3910 C C . THR A 1 491 ? 18.374 22.997 7.666 1.00 30.31 491 THR A C 1
ATOM 3912 O O . THR A 1 491 ? 18.788 24.119 7.391 1.00 30.31 491 THR A O 1
ATOM 3915 N N . GLU A 1 492 ? 18.619 21.954 6.881 1.00 29.91 492 GLU A N 1
ATOM 3916 C CA . GLU A 1 492 ? 19.220 22.058 5.554 1.00 29.91 492 GLU A CA 1
ATOM 3917 C C . GLU A 1 492 ? 18.258 21.444 4.543 1.00 29.91 492 GLU A C 1
ATOM 3919 O O . GLU A 1 492 ? 17.730 20.355 4.765 1.00 29.91 492 GLU A O 1
ATOM 3924 N N . ASP A 1 493 ? 18.004 22.199 3.476 1.00 32.88 493 ASP A N 1
ATOM 3925 C CA . ASP A 1 493 ? 17.027 21.990 2.406 1.00 32.88 493 ASP A CA 1
ATOM 3926 C C . ASP A 1 493 ? 17.255 20.657 1.658 1.00 32.88 493 ASP A C 1
ATOM 3928 O O . ASP A 1 493 ? 17.712 20.606 0.521 1.00 32.88 493 ASP A O 1
ATOM 3932 N N . THR A 1 494 ? 16.951 19.549 2.332 1.00 33.53 494 THR A N 1
ATOM 3933 C CA . THR A 1 494 ? 17.002 18.159 1.849 1.00 33.53 494 THR A CA 1
ATOM 3934 C C . THR A 1 494 ? 15.645 17.752 1.276 1.00 33.53 494 THR A C 1
ATOM 3936 O O . THR A 1 494 ? 15.180 16.623 1.419 1.00 33.53 494 THR A O 1
ATOM 3939 N N . SER A 1 495 ? 14.984 18.708 0.618 1.00 33.28 495 SER A N 1
ATOM 3940 C CA . SER A 1 495 ? 13.726 18.508 -0.087 1.00 33.28 495 SER A CA 1
ATOM 3941 C C . SER A 1 495 ? 13.969 17.647 -1.327 1.00 33.28 495 SER A C 1
ATOM 3943 O O . SER A 1 495 ? 14.207 18.157 -2.426 1.00 33.28 495 SER A O 1
ATOM 3945 N N . VAL A 1 496 ? 13.920 16.325 -1.164 1.00 38.53 496 VAL A N 1
ATOM 3946 C CA . VAL A 1 496 ? 13.669 15.446 -2.303 1.00 38.53 496 VAL A CA 1
ATOM 3947 C C . VAL A 1 496 ? 12.217 15.646 -2.690 1.00 38.53 496 VAL A C 1
ATOM 3949 O O . VAL A 1 496 ? 11.306 15.579 -1.866 1.00 38.53 496 VAL A O 1
ATOM 3952 N N . THR A 1 497 ? 12.021 15.979 -3.956 1.00 38.19 497 THR A N 1
ATOM 3953 C CA . THR A 1 497 ? 10.719 16.077 -4.578 1.00 38.19 497 THR A CA 1
ATOM 3954 C C . THR A 1 497 ? 10.159 14.666 -4.636 1.00 38.19 497 THR A C 1
ATOM 3956 O O . THR A 1 497 ? 10.398 13.917 -5.575 1.00 38.19 497 THR A O 1
ATOM 3959 N N . VAL A 1 498 ? 9.398 14.303 -3.607 1.00 43.91 498 VAL A N 1
ATOM 3960 C CA . VAL A 1 498 ? 8.306 13.351 -3.772 1.00 43.91 498 VAL A CA 1
ATOM 3961 C C . VAL A 1 498 ? 7.507 13.897 -4.951 1.00 43.91 498 VAL A C 1
ATOM 3963 O O . VAL A 1 498 ? 6.917 14.974 -4.840 1.00 43.91 498 VAL A O 1
ATOM 3966 N N . THR A 1 499 ? 7.571 13.244 -6.114 1.00 41.53 499 THR A N 1
ATOM 3967 C CA . THR A 1 499 ? 6.573 13.483 -7.155 1.00 41.53 499 THR A CA 1
ATOM 3968 C C . THR A 1 499 ? 5.244 13.296 -6.451 1.00 41.53 499 THR A C 1
ATOM 3970 O O . THR A 1 499 ? 5.012 12.247 -5.864 1.00 41.53 499 THR A O 1
ATOM 3973 N N . THR A 1 500 ? 4.462 14.364 -6.382 1.00 52.41 500 THR A N 1
ATOM 3974 C CA . THR A 1 500 ? 3.135 14.444 -5.778 1.00 52.41 500 THR A CA 1
ATOM 3975 C C . THR A 1 500 ? 2.314 13.243 -6.260 1.00 52.41 500 THR A C 1
ATOM 3977 O O . THR A 1 500 ? 1.787 13.275 -7.366 1.00 52.41 500 THR A O 1
ATOM 3980 N N . THR A 1 501 ? 2.283 12.139 -5.501 1.00 56.44 501 THR A N 1
ATOM 3981 C CA . THR A 1 501 ? 1.491 10.963 -5.875 1.00 56.44 501 THR A CA 1
ATOM 3982 C C . THR A 1 501 ? 0.056 11.249 -5.480 1.00 56.44 501 THR A C 1
ATOM 3984 O O . THR A 1 501 ? -0.210 11.724 -4.376 1.00 56.44 501 THR A O 1
ATOM 3987 N N . HIS A 1 502 ? -0.888 11.000 -6.381 1.00 67.75 502 HIS A N 1
ATOM 3988 C CA . HIS A 1 502 ? -2.307 11.179 -6.069 1.00 67.75 502 HIS A CA 1
ATOM 3989 C C . HIS A 1 502 ? -2.817 10.078 -5.131 1.00 67.75 502 HIS A C 1
ATOM 3991 O O . HIS A 1 502 ? -3.680 10.334 -4.301 1.00 67.75 502 HIS A O 1
ATOM 3997 N N . THR A 1 503 ? -2.236 8.879 -5.213 1.00 80.44 503 THR A N 1
ATOM 3998 C CA . THR A 1 503 ? -2.572 7.736 -4.358 1.00 80.44 503 THR A CA 1
ATOM 3999 C C . THR A 1 503 ? -1.728 7.717 -3.079 1.00 80.44 503 THR A C 1
ATOM 4001 O O . THR A 1 503 ? -0.524 7.989 -3.118 1.00 80.44 503 THR A O 1
ATOM 4004 N N . GLU A 1 504 ? -2.353 7.358 -1.948 1.00 80.88 504 GLU A N 1
ATOM 4005 C CA . GLU A 1 504 ? -1.657 7.012 -0.699 1.00 80.88 504 GLU A CA 1
ATOM 4006 C C . GLU A 1 504 ? -0.696 5.835 -0.924 1.00 80.88 504 GLU A C 1
ATOM 4008 O O . GLU A 1 504 ? -1.087 4.791 -1.443 1.00 80.88 504 GLU A O 1
ATOM 4013 N N . ILE A 1 505 ? 0.543 5.975 -0.458 1.00 79.88 505 ILE A N 1
ATOM 4014 C CA . ILE A 1 505 ? 1.510 4.885 -0.324 1.00 79.88 505 ILE A CA 1
ATOM 4015 C C . ILE A 1 505 ? 1.590 4.519 1.159 1.00 79.88 505 ILE A C 1
ATOM 4017 O O . ILE A 1 505 ? 2.138 5.303 1.936 1.00 79.88 505 ILE A O 1
ATOM 4021 N N . PRO A 1 506 ? 1.058 3.361 1.592 1.00 78.50 506 PRO A N 1
ATOM 4022 C CA . PRO A 1 506 ? 1.128 2.950 2.991 1.00 78.50 506 PRO A CA 1
ATOM 4023 C C . PRO A 1 506 ? 2.566 2.779 3.500 1.00 78.50 506 PRO A C 1
ATOM 4025 O O . PRO A 1 506 ? 3.516 2.613 2.730 1.00 78.50 506 PRO A O 1
ATOM 4028 N N . ALA A 1 507 ? 2.722 2.758 4.822 1.00 76.06 507 ALA A N 1
ATOM 4029 C CA . ALA A 1 507 ? 3.982 2.399 5.469 1.00 76.06 507 ALA A CA 1
ATOM 4030 C C . ALA A 1 507 ? 4.470 1.011 5.009 1.00 76.06 507 ALA A C 1
ATOM 4032 O O . ALA A 1 507 ? 3.649 0.116 4.817 1.00 76.06 507 ALA A O 1
ATOM 4033 N N . TYR A 1 508 ? 5.789 0.830 4.869 1.00 79.44 508 TYR A N 1
ATOM 4034 C CA . TYR A 1 508 ? 6.409 -0.441 4.442 1.00 79.44 508 TYR A CA 1
ATOM 4035 C C . TYR A 1 508 ? 5.795 -1.042 3.171 1.00 79.44 508 TYR A C 1
ATOM 4037 O O . TYR A 1 508 ? 5.556 -2.250 3.093 1.00 79.44 508 TYR A O 1
ATOM 4045 N N . SER A 1 509 ? 5.481 -0.185 2.199 1.00 84.94 509 SER A N 1
ATOM 4046 C CA . SER A 1 509 ? 4.961 -0.628 0.910 1.00 84.94 509 SER A CA 1
ATOM 4047 C C . SER A 1 509 ? 6.110 -0.945 -0.042 1.00 84.94 509 SER A C 1
ATOM 4049 O O . SER A 1 509 ? 6.804 -0.013 -0.464 1.00 84.94 509 SER A O 1
ATOM 4051 N N . PRO A 1 510 ? 6.281 -2.215 -0.445 1.00 90.75 510 PRO A N 1
ATOM 4052 C CA . PRO A 1 510 ? 7.212 -2.555 -1.501 1.00 90.75 510 PRO A CA 1
ATOM 4053 C C . PRO A 1 510 ? 6.630 -2.136 -2.854 1.00 90.75 510 PRO A C 1
ATOM 4055 O O . PRO A 1 510 ? 5.420 -2.224 -3.086 1.00 90.75 510 PRO A O 1
ATOM 4058 N N . LEU A 1 511 ? 7.498 -1.676 -3.752 1.00 92.81 511 LEU A N 1
ATOM 4059 C CA . LEU A 1 511 ? 7.102 -1.045 -5.009 1.00 92.81 511 LEU A CA 1
ATOM 4060 C C . LEU A 1 511 ? 7.870 -1.630 -6.184 1.00 92.81 511 LEU A C 1
ATOM 4062 O O . LEU A 1 511 ? 9.039 -2.003 -6.064 1.00 92.81 511 LEU A O 1
ATOM 4066 N N . ILE A 1 512 ? 7.219 -1.630 -7.342 1.00 96.50 512 ILE A N 1
ATOM 4067 C CA . ILE A 1 512 ? 7.837 -1.945 -8.623 1.00 96.50 512 ILE A CA 1
ATOM 4068 C C . ILE A 1 512 ? 7.661 -0.782 -9.598 1.00 96.50 512 ILE A C 1
ATOM 4070 O O . ILE A 1 512 ? 6.578 -0.217 -9.736 1.00 96.50 512 ILE A O 1
ATOM 4074 N N . PHE A 1 513 ? 8.737 -0.439 -10.298 1.00 97.25 513 PHE A N 1
ATOM 4075 C CA . PHE A 1 513 ? 8.756 0.584 -11.333 1.00 97.25 513 PHE A CA 1
ATOM 4076 C C . PHE A 1 513 ? 9.117 -0.045 -12.669 1.00 97.25 513 PHE A C 1
ATOM 4078 O O . PHE A 1 513 ? 10.204 -0.593 -12.820 1.00 97.25 513 PHE A O 1
ATOM 4085 N N . GLN A 1 514 ? 8.225 0.060 -13.647 1.00 97.88 514 GLN A N 1
ATOM 4086 C CA . GLN A 1 514 ? 8.486 -0.311 -15.037 1.00 97.88 514 GLN A CA 1
ATOM 4087 C C . GLN A 1 514 ? 9.023 0.935 -15.750 1.00 97.88 514 GLN A C 1
ATOM 4089 O O . GLN A 1 514 ? 8.281 1.901 -15.910 1.00 97.88 514 GLN A O 1
ATOM 4094 N N . ILE A 1 515 ? 10.300 0.933 -16.133 1.00 97.12 515 ILE A N 1
ATOM 4095 C CA . ILE A 1 515 ? 11.039 2.094 -16.643 1.00 97.12 515 ILE A CA 1
ATOM 4096 C C . ILE A 1 515 ? 11.389 1.919 -18.119 1.00 97.12 515 ILE A C 1
ATOM 4098 O O . ILE A 1 515 ? 11.927 0.882 -18.500 1.00 97.12 515 ILE A O 1
ATOM 4102 N N . PHE A 1 516 ? 11.178 2.967 -18.917 1.00 97.69 516 PHE A N 1
ATOM 4103 C CA . PHE A 1 516 ? 11.743 3.112 -20.258 1.00 97.69 516 PHE A CA 1
ATOM 4104 C C . PHE A 1 516 ? 12.677 4.322 -20.330 1.00 97.69 516 PHE A C 1
ATOM 4106 O O . PHE A 1 516 ? 12.323 5.419 -19.888 1.00 97.69 516 PHE A O 1
ATOM 4113 N N . VAL A 1 517 ? 13.857 4.123 -20.915 1.00 94.94 517 VAL A N 1
ATOM 4114 C CA . VAL A 1 517 ? 14.856 5.174 -21.147 1.00 94.94 517 VAL A CA 1
ATOM 4115 C C . VAL A 1 517 ? 14.819 5.598 -22.614 1.00 94.94 517 VAL A C 1
ATOM 4117 O O . VAL A 1 517 ? 15.074 4.778 -23.489 1.00 94.94 517 VAL A O 1
ATOM 4120 N N . GLU A 1 518 ? 14.558 6.876 -22.893 1.00 91.25 518 GLU A N 1
ATOM 4121 C CA . GLU A 1 518 ? 14.460 7.428 -24.262 1.00 91.25 518 GLU A CA 1
ATOM 4122 C C . GLU A 1 518 ? 15.793 7.941 -24.835 1.00 91.25 518 GLU A C 1
ATOM 4124 O O . GLU A 1 518 ? 16.523 8.686 -24.136 1.00 91.25 518 GLU A O 1
#